Protein 3ZQ3 (pdb70)

Organism: Rattus norvegicus (NCBI:txid10116)

Radius of gyration: 27.37 Å; Cα contacts (8 Å, |Δi|>4): 1487; chains: 4; bounding box: 74×56×75 Å

Structure (mmCIF, N/CA/C/O backbone):
data_3ZQ3
#
_entry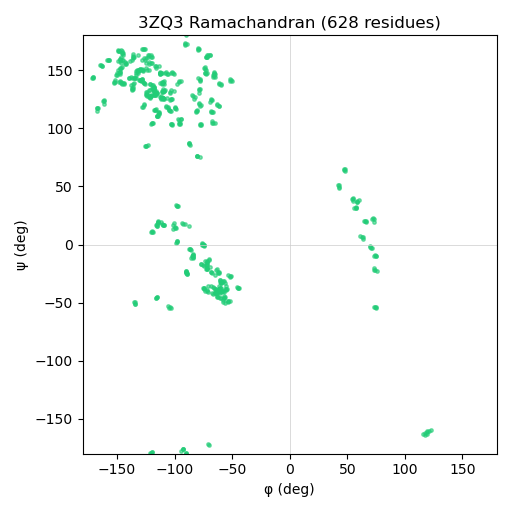.id   3ZQ3
#
_cell.length_a   62.980
_cell.length_b   100.530
_cell.length_c   72.410
_cell.angle_alpha   90.00
_cell.angle_beta   110.61
_cell.angle_gamma   90.00
#
_symmetry.space_group_name_H-M   'P 1 21 1'
#
loop_
_atom_site.group_PDB
_atom_site.id
_atom_site.type_symbol
_atom_site.label_atom_id
_atom_site.label_alt_id
_atom_site.label_comp_id
_atom_site.label_asym_id
_atom_site.label_entity_id
_atom_site.label_seq_id
_atom_site.pdbx_PDB_ins_code
_atom_site.Cartn_x
_atom_site.Cartn_y
_atom_site.Cartn_z
_atom_site.occupancy
_atom_site.B_iso_or_equiv
_atom_site.auth_seq_id
_atom_site.auth_comp_id
_atom_site.auth_asym_id
_atom_site.auth_atom_id
_atom_site.pdbx_PDB_model_num
ATOM 1 N N . GLU A 1 14 ? 19.052 -3.364 -6.237 1.00 124.66 20 GLU A N 1
ATOM 2 C CA . GLU A 1 14 ? 19.379 -4.776 -5.855 1.00 119.87 20 GLU A CA 1
ATOM 3 C C . GLU A 1 14 ? 19.379 -5.726 -7.060 1.00 112.51 20 GLU A C 1
ATOM 4 O O . GLU A 1 14 ? 20.193 -6.637 -7.127 1.00 105.58 20 GLU A O 1
ATOM 10 N N . GLU A 1 15 ? 18.468 -5.486 -8.003 1.00 113.11 21 GLU A N 1
ATOM 11 C CA . GLU A 1 15 ? 18.334 -6.291 -9.222 1.00 112.42 21 GLU A CA 1
ATOM 12 C C . GLU A 1 15 ? 19.427 -5.892 -10.227 1.00 107.92 21 GLU A C 1
ATOM 13 O O . GLU A 1 15 ? 19.321 -4.859 -10.891 1.00 101.17 21 GLU A O 1
ATOM 19 N N . ALA A 1 16 ? 20.468 -6.712 -10.343 1.00 105.35 22 ALA A N 1
ATOM 20 C CA . ALA A 1 16 ? 21.580 -6.422 -11.252 1.00 101.11 22 ALA A CA 1
ATOM 21 C C . ALA A 1 16 ? 21.480 -7.267 -12.524 1.00 101.54 22 ALA A C 1
ATOM 22 O O . ALA A 1 16 ? 21.787 -8.450 -12.528 1.00 104.63 22 ALA A O 1
ATOM 24 N N . SER A 1 17 ? 21.037 -6.634 -13.602 1.00 109.38 23 SER A N 1
ATOM 25 C CA . SER A 1 17 ? 20.837 -7.302 -14.876 1.00 105.95 23 SER A CA 1
ATOM 26 C C . SER A 1 17 ? 22.113 -7.242 -15.727 1.00 115.15 23 SER A C 1
ATOM 27 O O . SER A 1 17 ? 23.157 -6.729 -15.290 1.00 124.01 23 SER A O 1
ATOM 30 N N . PHE A 1 18 ? 22.030 -7.817 -16.925 1.00 126.71 24 PHE A N 1
ATOM 31 C CA . PHE A 1 18 ? 23.023 -7.601 -18.000 1.00 132.32 24 PHE A CA 1
ATOM 32 C C . PHE A 1 18 ? 22.593 -6.412 -18.869 1.00 126.50 24 PHE A C 1
ATOM 33 O O . PHE A 1 18 ? 23.432 -5.754 -19.491 1.00 107.03 24 PHE A O 1
ATOM 41 N N . GLU A 1 19 ? 21.284 -6.144 -18.874 1.00 125.56 25 GLU A N 1
ATOM 42 C CA . GLU A 1 19 ? 20.682 -5.039 -19.628 1.00 124.66 25 GLU A CA 1
ATOM 43 C C . GLU A 1 19 ? 20.981 -3.664 -19.032 1.00 118.47 25 GLU A C 1
ATOM 44 O O . GLU A 1 19 ? 20.856 -2.652 -19.721 1.00 113.49 25 GLU A O 1
ATOM 50 N N . ARG A 1 20 ? 21.355 -3.627 -17.756 1.00 114.96 26 ARG A N 1
ATOM 51 C CA . ARG A 1 20 ? 21.909 -2.416 -17.145 1.00 115.88 26 ARG A CA 1
ATOM 52 C C . ARG A 1 20 ? 23.444 -2.348 -17.268 1.00 115.13 26 ARG A C 1
ATOM 53 O O . ARG A 1 20 ? 24.021 -1.263 -17.203 1.00 113.65 26 ARG A O 1
ATOM 61 N N . GLY A 1 21 ? 24.098 -3.500 -17.428 1.00 112.76 27 GLY A N 1
ATOM 62 C CA . GLY A 1 21 ? 25.563 -3.573 -17.441 1.00 104.95 27 GLY A CA 1
ATOM 63 C C . GLY A 1 21 ? 26.188 -3.210 -16.102 1.00 98.18 27 GLY A C 1
ATOM 64 O O . GLY A 1 21 ? 27.369 -2.863 -16.045 1.00 94.17 27 GLY A O 1
ATOM 65 N N . ASN A 1 22 ? 25.385 -3.283 -15.035 1.00 91.10 28 ASN A N 1
ATOM 66 C CA . ASN A 1 22 ? 25.820 -2.970 -13.666 1.00 86.77 28 ASN A CA 1
ATOM 67 C C . ASN A 1 22 ? 26.186 -4.242 -12.898 1.00 74.06 28 ASN A C 1
ATOM 68 O O . ASN A 1 22 ? 25.992 -4.328 -11.677 1.00 70.09 28 ASN A O 1
ATOM 73 N N . LEU A 1 23 ? 26.718 -5.220 -13.629 1.00 66.87 29 LEU A N 1
ATOM 74 C CA . LEU A 1 23 ? 26.840 -6.589 -13.149 1.00 65.87 29 LEU A CA 1
ATOM 75 C C . LEU A 1 23 ? 28.212 -6.887 -12.555 1.00 62.47 29 LEU A C 1
ATOM 76 O O . LEU A 1 23 ? 29.184 -7.049 -13.275 1.00 59.96 29 LEU A O 1
ATOM 81 N N . ASP A 1 24 ? 28.273 -6.941 -11.228 1.00 62.95 30 ASP A N 1
ATOM 82 C CA . ASP A 1 24 ? 29.520 -7.175 -10.515 1.00 61.74 30 ASP A CA 1
ATOM 83 C C . ASP A 1 24 ? 29.716 -8.664 -10.374 1.00 56.75 30 ASP A C 1
ATOM 84 O O . ASP A 1 24 ? 29.351 -9.285 -9.373 1.00 52.71 30 ASP A O 1
ATOM 89 N N . VAL A 1 25 ? 30.322 -9.229 -11.398 1.00 51.95 31 VAL A N 1
ATOM 90 C CA . VAL A 1 25 ? 30.364 -10.664 -11.548 1.00 48.51 31 VAL A CA 1
ATOM 91 C C . VAL A 1 25 ? 31.117 -11.344 -10.402 1.00 45.70 31 VAL A C 1
ATOM 92 O O . VAL A 1 25 ? 30.850 -12.501 -10.094 1.00 40.93 31 VAL A O 1
ATOM 96 N N . ASP A 1 26 ? 32.007 -10.618 -9.732 1.00 47.35 32 ASP A N 1
ATOM 97 C CA . ASP A 1 26 ? 32.768 -11.195 -8.599 1.00 50.12 32 ASP A CA 1
ATOM 98 C C . ASP A 1 26 ? 31.876 -11.670 -7.439 1.00 44.79 32 ASP A C 1
ATOM 99 O O . ASP A 1 26 ? 32.202 -12.659 -6.780 1.00 37.66 32 ASP A O 1
ATOM 104 N N . LYS A 1 27 ? 30.732 -11.005 -7.245 1.00 42.15 33 LYS A N 1
ATOM 105 C CA . LYS A 1 27 ? 29.810 -11.363 -6.169 1.00 40.12 33 LYS A CA 1
ATOM 106 C C . LYS A 1 27 ? 28.983 -12.609 -6.435 1.00 37.82 33 LYS A C 1
ATOM 107 O O . LYS A 1 27 ? 28.173 -13.005 -5.600 1.00 36.39 33 LYS A O 1
ATOM 113 N N . LEU A 1 28 ? 29.164 -13.229 -7.598 1.00 35.28 34 LEU A N 1
ATOM 114 C CA . LEU A 1 28 ? 28.531 -14.515 -7.875 1.00 34.64 34 LEU A CA 1
ATOM 115 C C . LEU A 1 28 ? 29.338 -15.674 -7.322 1.00 32.40 34 LEU A C 1
ATOM 116 O O . LEU A 1 28 ? 28.869 -16.801 -7.292 1.00 35.45 34 LEU A O 1
ATOM 121 N N . ASN A 1 29 ? 30.556 -15.392 -6.894 1.00 30.19 35 ASN A N 1
ATOM 122 C CA . ASN A 1 29 ? 31.409 -16.408 -6.344 1.00 29.68 35 ASN A CA 1
ATOM 123 C C . ASN A 1 29 ? 30.710 -17.195 -5.242 1.00 27.86 35 ASN A C 1
ATOM 124 O O . ASN A 1 29 ? 29.963 -16.615 -4.465 1.00 29.70 35 ASN A O 1
ATOM 129 N N . GLY A 1 30 ? 30.927 -18.502 -5.198 1.00 24.50 36 GLY A N 1
ATOM 130 C CA . GLY A 1 30 ? 30.572 -19.305 -4.033 1.00 25.19 36 GLY A CA 1
ATOM 131 C C . GLY A 1 30 ? 29.628 -20.461 -4.303 1.00 27.15 36 GLY A C 1
ATOM 132 O O . GLY A 1 30 ? 29.454 -20.869 -5.483 1.00 28.81 36 GLY A O 1
ATOM 133 N N . ASP A 1 31 ? 28.974 -20.930 -3.230 1.00 26.97 37 ASP A N 1
ATOM 134 C CA . ASP A 1 31 ? 28.032 -22.049 -3.303 1.00 29.05 37 ASP A CA 1
ATOM 135 C C . ASP A 1 31 ? 26.665 -21.630 -3.875 1.00 31.29 37 ASP A C 1
ATOM 136 O O . ASP A 1 31 ? 26.179 -20.528 -3.602 1.00 31.38 37 ASP A O 1
ATOM 141 N N . TRP A 1 32 ? 26.085 -22.507 -4.704 1.00 31.30 38 TRP A N 1
ATOM 142 C CA . TRP A 1 32 ? 24.767 -22.311 -5.294 1.00 31.89 38 TRP A CA 1
ATOM 143 C C . TRP A 1 32 ? 24.043 -23.638 -5.433 1.00 30.79 38 TRP A C 1
ATOM 144 O O . TRP A 1 32 ? 24.661 -24.693 -5.464 1.00 31.07 38 TRP A O 1
ATOM 155 N N . PHE A 1 33 ? 22.724 -23.570 -5.537 1.00 30.39 39 PHE A N 1
ATOM 156 C CA . PHE A 1 33 ? 21.919 -24.760 -5.700 1.00 31.11 39 PHE A CA 1
ATOM 157 C C . PHE A 1 33 ? 20.983 -24.566 -6.873 1.00 28.91 39 PHE A C 1
ATOM 158 O O . PHE A 1 33 ? 20.462 -23.483 -7.080 1.00 30.00 39 PHE A O 1
ATOM 166 N N . SER A 1 34 ? 20.780 -25.621 -7.654 1.00 27.77 40 SER A N 1
ATOM 167 C CA . SER A 1 34 ? 19.853 -25.588 -8.774 1.00 26.53 40 SER A CA 1
ATOM 168 C C . SER A 1 34 ? 18.447 -25.695 -8.216 1.00 25.98 40 SER A C 1
ATOM 169 O O . SER A 1 34 ? 18.136 -26.694 -7.554 1.00 27.59 40 SER A O 1
ATOM 172 N N . ILE A 1 35 ? 17.610 -24.685 -8.468 1.00 24.71 41 ILE A N 1
ATOM 173 C CA . ILE A 1 35 ? 16.249 -24.648 -7.925 1.00 25.30 41 ILE A CA 1
ATOM 174 C C . ILE A 1 35 ? 15.182 -24.996 -8.975 1.00 26.40 41 ILE A C 1
ATOM 175 O O . ILE A 1 35 ? 14.357 -25.892 -8.775 1.00 29.27 41 ILE A O 1
ATOM 180 N N . VAL A 1 36 ? 15.211 -24.295 -10.092 1.00 24.93 42 VAL A N 1
ATOM 181 C CA . VAL A 1 36 ? 14.278 -24.544 -11.172 1.00 23.95 42 VAL A CA 1
ATOM 182 C C . VAL A 1 36 ? 15.039 -24.546 -12.473 1.00 23.25 42 VAL A C 1
ATOM 183 O O . VAL A 1 36 ? 15.978 -23.791 -12.654 1.00 22.67 42 VAL A O 1
ATOM 187 N N . VAL A 1 37 ? 14.636 -25.418 -13.371 1.00 24.13 43 VAL A N 1
ATOM 188 C CA . VAL A 1 37 ? 15.227 -25.461 -14.698 1.00 23.57 43 VAL A CA 1
ATOM 189 C C . VAL A 1 37 ? 14.075 -25.496 -15.707 1.00 23.87 43 VAL A C 1
ATOM 190 O O . VAL A 1 37 ? 13.003 -26.050 -15.435 1.00 22.09 43 VAL A O 1
ATOM 194 N N . ALA A 1 38 ? 14.303 -24.894 -16.860 1.00 24.69 44 ALA A N 1
ATOM 195 C CA . ALA A 1 38 ? 13.273 -24.751 -17.882 1.00 26.73 44 ALA A CA 1
ATOM 196 C C . ALA A 1 38 ? 13.884 -24.808 -19.290 1.00 28.19 44 ALA A C 1
ATOM 197 O O . ALA A 1 38 ? 14.971 -24.299 -19.526 1.00 27.70 44 ALA A O 1
ATOM 199 N N . SER A 1 39 ? 13.204 -25.472 -20.208 1.00 30.53 45 SER A N 1
ATOM 200 C CA . SER A 1 39 ? 13.715 -25.621 -21.549 1.00 33.05 45 SER A CA 1
ATOM 201 C C . SER A 1 39 ? 12.600 -25.779 -22.525 1.00 35.79 45 SER A C 1
ATOM 202 O O . SER A 1 39 ? 11.660 -26.509 -22.269 1.00 38.66 45 SER A O 1
ATOM 205 N N . ASP A 1 40 ? 12.723 -25.136 -23.674 1.00 38.76 46 ASP A N 1
ATOM 206 C CA . ASP A 1 40 ? 11.761 -25.385 -24.727 1.00 40.85 46 ASP A CA 1
ATOM 207 C C . ASP A 1 40 ? 11.991 -26.742 -25.397 1.00 38.73 46 ASP A C 1
ATOM 208 O O . ASP A 1 40 ? 11.258 -27.077 -26.314 1.00 43.98 46 ASP A O 1
ATOM 213 N N . LYS A 1 41 ? 13.001 -27.505 -24.960 1.00 38.42 47 LYS A N 1
ATOM 214 C CA . LYS A 1 41 ? 13.218 -28.894 -25.393 1.00 37.11 47 LYS A CA 1
ATOM 215 C C . LYS A 1 41 ? 13.286 -29.787 -24.167 1.00 36.98 47 LYS A C 1
ATOM 216 O O . LYS A 1 41 ? 14.351 -30.124 -23.660 1.00 33.29 47 LYS A O 1
ATOM 222 N N . ARG A 1 42 ? 12.104 -30.184 -23.723 1.00 40.43 48 ARG A N 1
ATOM 223 C CA . ARG A 1 42 ? 11.901 -30.797 -22.415 1.00 43.74 48 ARG A CA 1
ATOM 224 C C . ARG A 1 42 ? 12.764 -32.031 -22.145 1.00 44.87 48 ARG A C 1
ATOM 225 O O . ARG A 1 42 ? 13.240 -32.251 -21.027 1.00 42.94 48 ARG A O 1
ATOM 233 N N . GLU A 1 43 ? 12.935 -32.849 -23.168 1.00 47.84 49 GLU A N 1
ATOM 234 C CA . GLU A 1 43 ? 13.721 -34.075 -23.075 1.00 50.61 49 GLU A CA 1
ATOM 235 C C . GLU A 1 43 ? 15.068 -33.875 -22.360 1.00 45.30 49 GLU A C 1
ATOM 236 O O . GLU A 1 43 ? 15.531 -34.731 -21.620 1.00 44.05 49 GLU A O 1
ATOM 242 N N . LYS A 1 44 ? 15.684 -32.725 -22.591 1.00 44.04 50 LYS A N 1
ATOM 243 C CA . LYS A 1 44 ? 17.012 -32.416 -22.072 1.00 41.43 50 LYS A CA 1
ATOM 244 C C . LYS A 1 44 ? 17.074 -32.152 -20.578 1.00 41.83 50 LYS A C 1
ATOM 245 O O . LYS A 1 44 ? 18.168 -32.116 -20.033 1.00 46.74 50 LYS A O 1
ATOM 251 N N . ILE A 1 45 ? 15.933 -31.915 -19.921 1.00 38.24 51 ILE A N 1
ATOM 252 C CA . ILE A 1 45 ? 15.927 -31.627 -18.494 1.00 32.70 51 ILE A CA 1
ATOM 253 C C . ILE A 1 45 ? 15.145 -32.643 -17.691 1.00 32.11 51 ILE A C 1
ATOM 254 O O . ILE A 1 45 ? 14.858 -32.431 -16.523 1.00 31.51 51 ILE A O 1
ATOM 259 N N . GLU A 1 46 ? 14.775 -33.738 -18.333 1.00 34.76 52 GLU A N 1
ATOM 260 C CA . GLU A 1 46 ? 14.119 -34.836 -17.670 1.00 37.08 52 GLU A CA 1
ATOM 261 C C . GLU A 1 46 ? 15.227 -35.792 -17.297 1.00 39.32 52 GLU A C 1
ATOM 262 O O . GLU A 1 46 ? 16.393 -35.489 -17.482 1.00 40.89 52 GLU A O 1
ATOM 268 N N . GLU A 1 47 ? 14.881 -36.921 -16.713 1.00 41.43 53 GLU A N 1
ATOM 269 C CA . GLU A 1 47 ? 15.888 -37.827 -16.209 1.00 41.87 53 GLU A CA 1
ATOM 270 C C . GLU A 1 47 ? 16.727 -38.268 -17.379 1.00 38.86 53 GLU A C 1
ATOM 271 O O . GLU A 1 47 ? 16.220 -38.491 -18.457 1.00 39.79 53 GLU A O 1
ATOM 277 N N . ASN A 1 48 ? 18.027 -38.341 -17.152 1.00 38.56 54 ASN A N 1
ATOM 278 C CA . ASN A 1 48 ? 19.037 -38.596 -18.183 1.00 39.39 54 ASN A CA 1
ATOM 279 C C . ASN A 1 48 ? 19.167 -37.530 -19.274 1.00 35.13 54 ASN A C 1
ATOM 280 O O . ASN A 1 48 ? 19.916 -37.711 -20.214 1.00 31.25 54 ASN A O 1
ATOM 285 N N . GLY A 1 49 ? 18.444 -36.432 -19.151 1.00 33.49 55 GLY A N 1
ATOM 286 C CA . GLY A 1 49 ? 18.725 -35.294 -19.980 1.00 34.31 55 GLY A CA 1
ATOM 287 C C . GLY A 1 49 ? 20.096 -34.762 -19.599 1.00 35.67 55 GLY A C 1
ATOM 288 O O . GLY A 1 49 ? 20.489 -34.807 -18.437 1.00 36.96 55 GLY A O 1
ATOM 289 N N . SER A 1 50 ? 20.830 -34.261 -20.576 1.00 35.41 56 SER A N 1
ATOM 290 C CA . SER A 1 50 ? 22.169 -33.774 -20.321 1.00 34.90 56 SER A CA 1
ATOM 291 C C . SER A 1 50 ? 22.179 -32.398 -19.657 1.00 32.75 56 SER A C 1
ATOM 292 O O . SER A 1 50 ? 23.188 -31.979 -19.120 1.00 36.01 56 SER A O 1
ATOM 295 N N . MET A 1 51 ? 21.072 -31.691 -19.699 1.00 29.83 57 MET A N 1
ATOM 296 C CA . MET A 1 51 ? 20.986 -30.413 -19.015 1.00 29.70 57 MET A CA 1
ATOM 297 C C . MET A 1 51 ? 20.327 -30.502 -17.653 1.00 27.44 57 MET A C 1
ATOM 298 O O . MET A 1 51 ? 20.125 -29.485 -17.021 1.00 30.99 57 MET A O 1
ATOM 303 N N . ARG A 1 52 ? 19.941 -31.688 -17.205 1.00 26.58 58 ARG A N 1
ATOM 304 C CA . ARG A 1 52 ? 19.485 -31.836 -15.837 1.00 26.11 58 ARG A CA 1
ATOM 305 C C . ARG A 1 52 ? 20.712 -31.931 -14.934 1.00 25.46 58 ARG A C 1
ATOM 306 O O . ARG A 1 52 ? 21.103 -32.993 -14.451 1.00 23.81 58 ARG A O 1
ATOM 314 N N . VAL A 1 53 ? 21.313 -30.773 -14.722 1.00 26.40 59 VAL A N 1
ATOM 315 C CA . VAL A 1 53 ? 22.516 -30.651 -13.927 1.00 26.05 59 VAL A CA 1
ATOM 316 C C . VAL A 1 53 ? 22.196 -29.890 -12.668 1.00 26.08 59 VAL A C 1
ATOM 317 O O . VAL A 1 53 ? 21.327 -29.012 -12.650 1.00 26.90 59 VAL A O 1
ATOM 321 N N . PHE A 1 54 ? 22.897 -30.234 -11.607 1.00 27.02 60 PHE A N 1
ATOM 322 C CA . PHE A 1 54 ? 22.695 -29.585 -10.333 1.00 29.91 60 PHE A CA 1
ATOM 323 C C . PHE A 1 54 ? 23.982 -28.842 -9.991 1.00 29.44 60 PHE A C 1
ATOM 324 O O . PHE A 1 54 ? 24.989 -29.464 -9.708 1.00 30.66 60 PHE A O 1
ATOM 332 N N . VAL A 1 55 ? 23.934 -27.513 -10.020 1.00 27.80 61 VAL A N 1
ATOM 333 C CA . VAL A 1 55 ? 25.085 -26.698 -9.703 1.00 26.20 61 VAL A CA 1
ATOM 334 C C . VAL A 1 55 ? 25.461 -26.854 -8.239 1.00 25.94 61 VAL A C 1
ATOM 335 O O . VAL A 1 55 ? 24.615 -27.116 -7.403 1.00 24.76 61 VAL A O 1
ATOM 339 N N . GLN A 1 56 ? 26.761 -26.787 -7.972 1.00 28.01 62 GLN A N 1
ATOM 340 C CA . GLN A 1 56 ? 27.338 -26.791 -6.604 1.00 27.34 62 GLN A CA 1
ATOM 341 C C . GLN A 1 56 ? 28.037 -25.469 -6.306 1.00 27.71 62 GLN A C 1
ATOM 342 O O . GLN A 1 56 ? 27.893 -24.910 -5.238 1.00 30.59 62 GLN A O 1
ATOM 348 N N . HIS A 1 57 ? 28.818 -24.990 -7.257 1.00 28.81 63 HIS A N 1
ATOM 349 C CA . HIS A 1 57 ? 29.747 -23.926 -7.000 1.00 31.30 63 HIS A CA 1
ATOM 350 C C . HIS A 1 57 ? 29.960 -23.080 -8.242 1.00 30.52 63 HIS A C 1
ATOM 351 O O . HIS A 1 57 ? 29.877 -23.586 -9.345 1.00 28.51 63 HIS A O 1
ATOM 358 N N . ILE A 1 58 ? 30.209 -21.792 -8.056 1.00 31.37 64 ILE A N 1
ATOM 359 C CA . ILE A 1 58 ? 30.633 -20.942 -9.151 1.00 34.26 64 ILE A CA 1
ATOM 360 C C . ILE A 1 58 ? 31.922 -20.267 -8.775 1.00 37.29 64 ILE A C 1
ATOM 361 O O . ILE A 1 58 ? 32.031 -19.681 -7.704 1.00 35.72 64 ILE A O 1
ATOM 366 N N . ASP A 1 59 ? 32.906 -20.363 -9.659 1.00 44.28 65 ASP A N 1
ATOM 367 C CA . ASP A 1 59 ? 34.231 -19.768 -9.425 1.00 49.13 65 ASP A CA 1
ATOM 368 C C . ASP A 1 59 ? 34.471 -18.672 -10.419 1.00 42.85 65 ASP A C 1
ATOM 369 O O . ASP A 1 59 ? 34.605 -18.930 -11.606 1.00 42.89 65 ASP A O 1
ATOM 374 N N . VAL A 1 60 ? 34.557 -17.450 -9.936 1.00 42.53 66 VAL A N 1
ATOM 375 C CA . VAL A 1 60 ? 34.758 -16.325 -10.824 1.00 42.06 66 VAL A CA 1
ATOM 376 C C . VAL A 1 60 ? 36.234 -16.196 -11.104 1.00 41.77 66 VAL A C 1
ATOM 377 O O . VAL A 1 60 ? 37.035 -16.110 -10.188 1.00 40.30 66 VAL A O 1
ATOM 381 N N . LEU A 1 61 ? 36.584 -16.145 -12.378 1.00 43.85 67 LEU A N 1
ATOM 382 C CA . LEU A 1 61 ? 37.966 -16.031 -12.786 1.00 45.74 67 LEU A CA 1
ATOM 383 C C . LEU A 1 61 ? 38.162 -14.740 -13.594 1.00 46.78 67 LEU A C 1
ATOM 384 O O . LEU A 1 61 ? 37.240 -13.959 -13.772 1.00 50.50 67 LEU A O 1
ATOM 389 N N . GLU A 1 62 ? 39.375 -14.508 -14.064 1.00 51.51 68 GLU A N 1
ATOM 390 C CA . GLU A 1 62 ? 39.644 -13.411 -14.982 1.00 52.72 68 GLU A CA 1
ATOM 391 C C . GLU A 1 62 ? 38.950 -13.717 -16.312 1.00 47.71 68 GLU A C 1
ATOM 392 O O . GLU A 1 62 ? 39.367 -14.611 -17.054 1.00 43.52 68 GLU A O 1
ATOM 398 N N . ASN A 1 63 ? 37.860 -13.007 -16.579 1.00 42.45 69 ASN A N 1
ATOM 399 C CA . ASN A 1 63 ? 37.090 -13.170 -17.816 1.00 44.41 69 ASN A CA 1
ATOM 400 C C . ASN A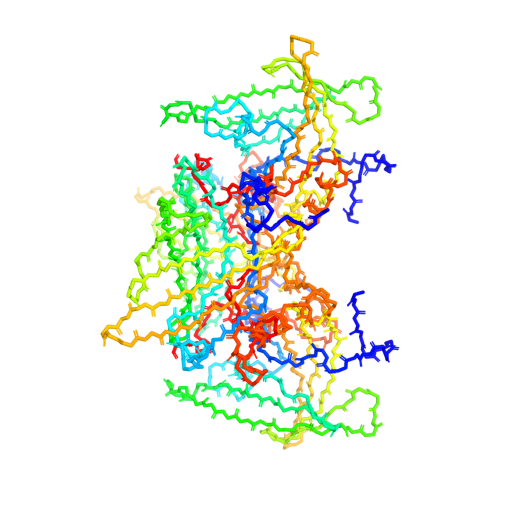 1 63 ? 36.542 -14.568 -18.125 1.00 42.72 69 ASN A C 1
ATOM 401 O O . ASN A 1 63 ? 36.381 -14.947 -19.293 1.00 38.55 69 ASN A O 1
ATOM 406 N N . SER A 1 64 ? 36.223 -15.317 -17.074 1.00 39.13 70 SER A N 1
ATOM 407 C CA . SER A 1 64 ? 35.508 -16.561 -17.234 1.00 35.78 70 SER A CA 1
ATOM 408 C C . SER A 1 64 ? 34.832 -16.928 -15.926 1.00 33.70 70 SER A C 1
ATOM 409 O O . SER A 1 64 ? 35.222 -16.440 -14.868 1.00 32.04 70 SER A O 1
ATOM 412 N N . LEU A 1 65 ? 33.809 -17.778 -16.024 1.00 33.09 71 LEU A N 1
ATOM 413 C CA . LEU A 1 65 ? 33.125 -18.378 -14.870 1.00 32.42 71 LEU A CA 1
ATOM 414 C C . LEU A 1 65 ? 33.262 -19.873 -14.930 1.00 28.88 71 LEU A C 1
ATOM 415 O O . LEU A 1 65 ? 33.076 -20.459 -15.989 1.00 29.33 71 LEU A O 1
ATOM 420 N N . GLY A 1 66 ? 33.601 -20.473 -13.801 1.00 25.84 72 GLY A N 1
ATOM 421 C CA . GLY A 1 66 ? 33.791 -21.890 -13.710 1.00 25.51 72 GLY A CA 1
ATOM 422 C C . GLY A 1 66 ? 32.662 -22.428 -12.866 1.00 26.62 72 GLY A C 1
ATOM 423 O O . GLY A 1 66 ? 32.465 -22.006 -11.725 1.00 25.38 72 GLY A O 1
ATOM 424 N N . PHE A 1 67 ? 31.955 -23.405 -13.407 1.00 27.22 73 PHE A N 1
ATOM 425 C CA . PHE A 1 67 ? 30.846 -24.028 -12.723 1.00 26.81 73 PHE A CA 1
ATOM 426 C C . PHE A 1 67 ? 31.205 -25.443 -12.340 1.00 27.16 73 PHE A C 1
ATOM 427 O O . PHE A 1 67 ? 31.807 -26.145 -13.109 1.00 24.71 73 PHE A O 1
ATOM 435 N N . THR A 1 68 ? 30.830 -25.851 -11.141 1.00 30.91 74 THR A N 1
ATOM 436 C CA . THR A 1 68 ? 30.902 -27.254 -10.751 1.00 35.85 74 THR A CA 1
ATOM 437 C C . THR A 1 68 ? 29.480 -27.771 -10.723 1.00 33.42 74 THR A C 1
ATOM 438 O O . THR A 1 68 ? 28.640 -27.226 -10.023 1.00 29.26 74 THR A O 1
ATOM 442 N N . PHE A 1 69 ? 29.240 -28.847 -11.447 1.00 32.76 75 PHE A N 1
ATOM 443 C CA . PHE A 1 69 ? 27.932 -29.449 -11.514 1.00 33.81 75 PHE A CA 1
ATOM 444 C C . PHE A 1 69 ? 27.966 -30.882 -11.003 1.00 34.83 75 PHE A C 1
ATOM 445 O O . PHE A 1 69 ? 29.007 -31.522 -11.056 1.00 36.72 75 PHE A O 1
ATOM 453 N N . ARG A 1 70 ? 26.819 -31.381 -10.553 1.00 32.65 76 ARG A N 1
ATOM 454 C CA . ARG A 1 70 ? 26.551 -32.818 -10.521 1.00 31.19 76 ARG A CA 1
ATOM 455 C C . ARG A 1 70 ? 25.439 -33.203 -11.493 1.00 31.36 76 ARG A C 1
ATOM 456 O O . ARG A 1 70 ? 24.542 -32.416 -11.804 1.00 31.78 76 ARG A O 1
ATOM 464 N N . ILE A 1 71 ? 25.489 -34.441 -11.939 1.00 30.28 77 ILE A N 1
ATOM 465 C CA . ILE A 1 71 ? 24.518 -34.958 -12.853 1.00 29.95 77 ILE A CA 1
ATOM 466 C C . ILE A 1 71 ? 24.306 -36.413 -12.526 1.00 32.57 77 ILE A C 1
ATOM 467 O O . ILE A 1 71 ? 25.204 -37.089 -12.045 1.00 31.06 77 ILE A O 1
ATOM 472 N N . LYS A 1 72 ? 23.126 -36.921 -12.841 1.00 39.05 78 LYS A N 1
ATOM 473 C CA . LYS A 1 72 ? 22.797 -38.282 -12.503 1.00 41.30 78 LYS A CA 1
ATOM 474 C C . LYS A 1 72 ? 22.516 -39.042 -13.781 1.00 40.66 78 LYS A C 1
ATOM 475 O O . LYS A 1 72 ? 21.481 -38.859 -14.380 1.00 42.75 78 LYS A O 1
ATOM 481 N N . GLU A 1 73 ? 23.461 -39.878 -14.193 1.00 44.11 79 GLU A N 1
ATOM 482 C CA . GLU A 1 73 ? 23.292 -40.744 -15.337 1.00 50.15 79 GLU A CA 1
ATOM 483 C C . GLU A 1 73 ? 23.084 -42.166 -14.861 1.00 51.67 79 GLU A C 1
ATOM 484 O O . GLU A 1 73 ? 23.937 -42.742 -14.179 1.00 50.21 79 GLU A O 1
ATOM 490 N N . ASN A 1 74 ? 21.918 -42.701 -15.202 1.00 55.01 80 ASN A N 1
ATOM 491 C CA . ASN A 1 74 ? 21.541 -44.047 -14.833 1.00 60.99 80 ASN A CA 1
ATOM 492 C C . ASN A 1 74 ? 21.801 -44.299 -13.367 1.00 59.16 80 ASN A C 1
ATOM 493 O O . ASN A 1 74 ? 22.660 -45.097 -13.000 1.00 63.25 80 ASN A O 1
ATOM 498 N N . GLY A 1 75 ? 21.103 -43.548 -12.527 1.00 58.96 81 GLY A N 1
ATOM 499 C CA . GLY A 1 75 ? 21.173 -43.747 -11.090 1.00 63.98 81 GLY A CA 1
ATOM 500 C C . GLY A 1 75 ? 22.460 -43.380 -10.364 1.00 65.53 81 GLY A C 1
ATOM 501 O O . GLY A 1 75 ? 22.501 -43.500 -9.139 1.00 73.85 81 GLY A O 1
ATOM 502 N N . VAL A 1 76 ? 23.499 -42.916 -11.062 1.00 62.31 82 VAL A N 1
ATOM 503 C CA . VAL A 1 76 ? 24.743 -42.529 -10.379 1.00 60.70 82 VAL A CA 1
ATOM 504 C C . VAL A 1 76 ? 25.045 -41.057 -10.549 1.00 54.38 82 VAL A C 1
ATOM 505 O O . VAL A 1 76 ? 25.065 -40.575 -11.672 1.00 53.31 82 VAL A O 1
ATOM 509 N N . CYS A 1 77 ? 25.302 -40.372 -9.435 1.00 48.74 83 CYS A N 1
ATOM 510 C CA . CYS A 1 77 ? 25.735 -38.992 -9.469 1.00 49.40 83 CYS A CA 1
ATOM 511 C C . CYS A 1 77 ? 27.218 -38.927 -9.812 1.00 45.09 83 CYS A C 1
ATOM 512 O O . CYS A 1 77 ? 27.995 -39.663 -9.267 1.00 38.70 83 CYS A O 1
ATOM 515 N N . THR A 1 78 ? 27.581 -38.046 -10.746 1.00 46.75 84 THR A N 1
ATOM 516 C CA . THR A 1 78 ? 28.967 -37.690 -11.016 1.00 43.56 84 THR A CA 1
ATOM 517 C C . THR A 1 78 ? 29.103 -36.197 -10.881 1.00 43.05 84 THR A C 1
ATOM 518 O O . THR A 1 78 ? 28.161 -35.466 -11.120 1.00 44.21 84 THR A O 1
ATOM 521 N N . GLU A 1 79 ? 30.290 -35.753 -10.494 1.00 42.60 85 GLU A N 1
ATOM 522 C CA . GLU A 1 79 ? 30.592 -34.344 -10.409 1.00 40.28 85 GLU A CA 1
ATOM 523 C C . GLU A 1 79 ? 31.547 -34.008 -11.519 1.00 36.22 85 GLU A C 1
ATOM 524 O O . GLU A 1 79 ? 32.455 -34.766 -11.809 1.00 37.17 85 GLU A O 1
ATOM 530 N N . PHE A 1 80 ? 31.324 -32.883 -12.167 1.00 34.13 86 PHE A N 1
ATOM 531 C CA . PHE A 1 80 ? 32.228 -32.430 -13.210 1.00 31.41 86 PHE A CA 1
ATOM 532 C C . PHE A 1 80 ? 32.239 -30.905 -13.219 1.00 29.16 86 PHE A C 1
ATOM 533 O O . PHE A 1 80 ? 31.408 -30.277 -12.582 1.00 27.40 86 PHE A O 1
ATOM 541 N N . SER A 1 81 ? 33.210 -30.320 -13.910 1.00 29.52 87 SER A N 1
ATOM 542 C CA . SER A 1 81 ? 33.356 -28.882 -13.943 1.00 30.43 87 SER A CA 1
ATOM 543 C C . SER A 1 81 ? 33.433 -28.363 -15.345 1.00 29.88 87 SER A C 1
ATOM 544 O O . SER A 1 81 ? 33.871 -29.064 -16.248 1.00 31.23 87 SER A O 1
ATOM 547 N N . LEU A 1 82 ? 32.962 -27.139 -15.532 1.00 29.56 88 LEU A N 1
ATOM 548 C CA . LEU A 1 82 ? 33.078 -26.448 -16.809 1.00 30.37 88 LEU A CA 1
ATOM 549 C C . LEU A 1 82 ? 33.593 -25.070 -16.552 1.00 30.81 88 LEU A C 1
ATOM 550 O O . LEU A 1 82 ? 33.339 -24.505 -15.494 1.00 31.28 88 LEU A O 1
ATOM 555 N N . VAL A 1 83 ? 34.325 -24.541 -17.526 1.00 34.05 89 VAL A N 1
ATOM 556 C CA . VAL A 1 83 ? 34.765 -23.153 -17.499 1.00 35.81 89 VAL A CA 1
ATOM 557 C C . VAL A 1 83 ? 34.229 -22.463 -18.736 1.00 36.44 89 VAL A C 1
ATOM 558 O O . VAL A 1 83 ? 34.387 -22.958 -19.848 1.00 35.26 89 VAL A O 1
ATOM 562 N N . ALA A 1 84 ? 33.535 -21.356 -18.513 1.00 38.80 90 ALA A N 1
ATOM 563 C CA . ALA A 1 84 ? 32.862 -20.621 -19.578 1.00 41.26 90 ALA A CA 1
ATOM 564 C C . ALA A 1 84 ? 33.625 -19.349 -19.770 1.00 40.41 90 ALA A C 1
ATOM 565 O O . ALA A 1 84 ? 33.935 -18.686 -18.789 1.00 36.43 90 ALA A O 1
ATOM 567 N N . ASP A 1 85 ? 33.926 -19.025 -21.024 1.00 41.61 91 ASP A N 1
ATOM 568 C CA . ASP A 1 85 ? 34.726 -17.856 -21.344 1.00 42.12 91 ASP A CA 1
ATOM 569 C C . ASP A 1 85 ? 33.848 -16.710 -21.726 1.00 41.25 91 ASP A C 1
ATOM 570 O O . ASP A 1 85 ? 32.826 -16.896 -22.363 1.00 44.13 91 ASP A O 1
ATOM 575 N N . LYS A 1 86 ? 34.197 -15.531 -21.245 1.00 43.82 92 LYS A N 1
ATOM 576 C CA . LYS A 1 86 ? 33.467 -14.314 -21.587 1.00 49.15 92 LYS A CA 1
ATOM 577 C C . LYS A 1 86 ? 33.706 -14.021 -23.061 1.00 45.74 92 LYS A C 1
ATOM 578 O O . LYS A 1 86 ? 34.841 -13.961 -23.492 1.00 44.25 92 LYS A O 1
ATOM 584 N N . THR A 1 87 ? 32.644 -13.892 -23.844 1.00 48.32 93 THR A N 1
ATOM 585 C CA . THR A 1 87 ? 32.797 -13.609 -25.272 1.00 48.18 93 THR A CA 1
ATOM 586 C C . THR A 1 87 ? 32.788 -12.115 -25.476 1.00 49.22 93 THR A C 1
ATOM 587 O O . THR A 1 87 ? 32.505 -11.359 -24.547 1.00 49.93 93 THR A O 1
ATOM 591 N N . ALA A 1 88 ? 33.075 -11.699 -26.701 1.00 53.55 94 ALA A N 1
ATOM 592 C CA . ALA A 1 88 ? 33.095 -10.284 -27.049 1.00 56.78 94 ALA A CA 1
ATOM 593 C C . ALA A 1 88 ? 31.753 -9.562 -26.815 1.00 62.39 94 ALA A C 1
ATOM 594 O O . ALA A 1 88 ? 31.738 -8.384 -26.467 1.00 63.33 94 ALA A O 1
ATOM 596 N N . LYS A 1 89 ? 30.635 -10.265 -26.984 1.00 70.01 95 LYS A N 1
ATOM 597 C CA . LYS A 1 89 ? 29.298 -9.652 -26.839 1.00 72.14 95 LYS A CA 1
ATOM 598 C C . LYS A 1 89 ? 28.896 -9.332 -25.385 1.00 69.97 95 LYS A C 1
ATOM 599 O O . LYS A 1 89 ? 29.461 -9.862 -24.441 1.00 66.72 95 LYS A O 1
ATOM 605 N N . ASP A 1 90 ? 27.913 -8.453 -25.219 1.00 74.56 96 ASP A N 1
ATOM 606 C CA . ASP A 1 90 ? 27.559 -7.924 -23.894 1.00 87.79 96 ASP A CA 1
ATOM 607 C C . ASP A 1 90 ? 26.969 -8.983 -22.963 1.00 91.01 96 ASP A C 1
ATOM 608 O O . ASP A 1 90 ? 25.867 -9.494 -23.206 1.00 103.18 96 ASP A O 1
ATOM 613 N N . GLY A 1 91 ? 27.702 -9.286 -21.893 1.00 82.29 97 GLY A N 1
ATOM 614 C CA . GLY A 1 91 ? 27.266 -10.265 -20.897 1.00 75.13 97 GLY A CA 1
ATOM 615 C C . GLY A 1 91 ? 27.328 -11.731 -21.306 1.00 67.08 97 GLY A C 1
ATOM 616 O O . GLY A 1 91 ? 27.150 -12.610 -20.471 1.00 60.07 97 GLY A O 1
ATOM 617 N N . GLU A 1 92 ? 27.580 -12.006 -22.586 1.00 57.98 98 GLU A N 1
ATOM 618 C CA . GLU A 1 92 ? 27.579 -13.373 -23.079 1.00 52.29 98 GLU A CA 1
ATOM 619 C C . GLU A 1 92 ? 28.792 -14.172 -22.595 1.00 45.72 98 GLU A C 1
ATOM 620 O O . GLU A 1 92 ? 29.909 -13.652 -22.464 1.00 41.64 98 GLU A O 1
ATOM 626 N N . TYR A 1 93 ? 28.553 -15.461 -22.413 1.00 40.46 99 TYR A N 1
ATOM 627 C CA . TYR A 1 93 ? 29.594 -16.416 -22.118 1.00 38.45 99 TYR A CA 1
ATOM 628 C C . TYR A 1 93 ? 29.459 -17.603 -23.064 1.00 37.24 99 TYR A C 1
ATOM 629 O O . TYR A 1 93 ? 28.363 -17.911 -23.528 1.00 39.48 99 TYR A O 1
ATOM 638 N N . PHE A 1 94 ? 30.579 -18.247 -23.369 1.00 32.99 100 PHE A N 1
ATOM 639 C CA . PHE A 1 94 ? 30.563 -19.432 -24.180 1.00 32.25 100 PHE A CA 1
ATOM 640 C C . PHE A 1 94 ? 31.116 -20.586 -23.383 1.00 32.30 100 PHE A C 1
ATOM 641 O O . PHE A 1 94 ? 32.153 -20.459 -22.732 1.00 31.75 100 PHE A O 1
ATOM 649 N N . VAL A 1 95 ? 30.474 -21.740 -23.489 1.00 33.07 101 VAL A N 1
ATOM 650 C CA . VAL A 1 95 ? 31.058 -22.967 -22.942 1.00 35.18 101 VAL A CA 1
ATOM 651 C C . VAL A 1 95 ? 30.663 -24.169 -23.781 1.00 35.47 101 VAL A C 1
ATOM 652 O O . VAL A 1 95 ? 29.580 -24.184 -24.355 1.00 33.41 101 VAL A O 1
ATOM 656 N N . GLU A 1 96 ? 31.562 -25.153 -23.876 1.00 40.27 102 GLU A N 1
ATOM 657 C CA . GLU A 1 96 ? 31.330 -26.346 -24.701 1.00 43.41 102 GLU A CA 1
ATOM 658 C C . GLU A 1 96 ? 30.847 -27.518 -23.832 1.00 41.78 102 GLU A C 1
ATOM 659 O O . GLU A 1 96 ? 31.562 -27.962 -22.940 1.00 39.04 102 GLU A O 1
ATOM 665 N N . TYR A 1 97 ? 29.616 -27.981 -24.080 1.00 37.99 103 TYR A N 1
ATOM 666 C CA . TYR A 1 97 ? 29.005 -29.042 -23.296 1.00 34.50 103 TYR A CA 1
ATOM 667 C C . TYR A 1 97 ? 27.782 -29.531 -24.009 1.00 33.81 103 TYR A C 1
ATOM 668 O O . TYR A 1 97 ? 26.821 -28.779 -24.205 1.00 37.68 103 TYR A O 1
ATOM 677 N N . ASP A 1 98 ? 27.809 -30.797 -24.400 1.00 32.68 104 ASP A N 1
ATOM 678 C CA . ASP A 1 98 ? 26.773 -31.356 -25.222 1.00 30.79 104 ASP A CA 1
ATOM 679 C C . ASP A 1 98 ? 26.406 -30.365 -26.293 1.00 30.58 104 ASP A C 1
ATOM 680 O O . ASP A 1 98 ? 25.229 -30.059 -26.465 1.00 32.85 104 ASP A O 1
ATOM 685 N N . GLY A 1 99 ? 27.411 -29.866 -27.014 1.00 30.20 105 GLY A N 1
ATOM 686 C CA . GLY A 1 99 ? 27.229 -28.884 -28.056 1.00 30.66 105 GLY A CA 1
ATOM 687 C C . GLY A 1 99 ? 27.936 -27.587 -27.735 1.00 35.80 105 GLY A C 1
ATOM 688 O O . GLY A 1 99 ? 28.805 -27.523 -26.873 1.00 37.49 105 GLY A O 1
ATOM 689 N N . GLU A 1 100 ? 27.533 -26.532 -28.439 1.00 41.01 106 GLU A N 1
ATOM 690 C CA . GLU A 1 100 ? 28.034 -25.198 -28.207 1.00 41.96 106 GLU A CA 1
ATOM 691 C C . GLU A 1 100 ? 26.970 -24.410 -27.440 1.00 37.63 106 GLU A C 1
ATOM 692 O O . GLU A 1 100 ? 25.831 -24.318 -27.881 1.00 38.88 106 GLU A O 1
ATOM 698 N N . ASN A 1 101 ? 27.346 -23.835 -26.300 1.00 33.97 107 ASN A N 1
ATOM 699 C CA . ASN A 1 101 ? 26.415 -23.089 -25.460 1.00 31.70 107 ASN A CA 1
ATOM 700 C C . ASN A 1 101 ? 26.815 -21.650 -25.322 1.00 31.15 107 ASN A C 1
ATOM 701 O O . ASN A 1 101 ? 27.956 -21.346 -25.021 1.00 34.02 107 ASN A O 1
ATOM 706 N N . THR A 1 102 ? 25.844 -20.772 -25.472 1.00 29.82 108 THR A N 1
ATOM 707 C CA . THR A 1 102 ? 26.029 -19.365 -25.257 1.00 29.49 108 THR A CA 1
ATOM 708 C C . THR A 1 102 ? 25.051 -18.954 -24.163 1.00 31.43 108 THR A C 1
ATOM 709 O O . THR A 1 102 ? 23.881 -19.303 -24.245 1.00 35.45 108 THR A O 1
ATOM 713 N N . PHE A 1 103 ? 25.499 -18.207 -23.165 1.00 30.02 109 PHE A N 1
ATOM 714 C CA . PHE A 1 103 ? 24.595 -17.841 -22.107 1.00 29.99 109 PHE A CA 1
ATOM 715 C C . PHE A 1 103 ? 24.873 -16.507 -21.454 1.00 29.85 109 PHE A C 1
ATOM 716 O O . PHE A 1 103 ? 25.967 -15.981 -21.514 1.00 28.36 109 PHE A O 1
ATOM 724 N N . THR A 1 104 ? 23.833 -15.979 -20.841 1.00 31.72 110 THR A N 1
ATOM 725 C CA . THR A 1 104 ? 23.899 -14.693 -20.207 1.00 35.99 110 THR A CA 1
ATOM 726 C C . THR A 1 104 ? 23.210 -14.796 -18.860 1.00 36.99 110 THR A C 1
ATOM 727 O O . THR A 1 104 ? 22.445 -15.726 -18.610 1.00 39.25 110 THR A O 1
ATOM 731 N N . ILE A 1 105 ? 23.487 -13.830 -18.001 1.00 36.10 111 ILE A N 1
ATOM 732 C CA . ILE A 1 105 ? 22.873 -13.772 -16.708 1.00 39.05 111 ILE A CA 1
ATOM 733 C C . ILE A 1 105 ? 21.691 -12.849 -16.792 1.00 40.94 111 ILE A C 1
ATOM 734 O O . ILE A 1 105 ? 21.877 -11.667 -16.898 1.00 44.48 111 ILE A O 1
ATOM 739 N N . LEU A 1 106 ? 20.472 -13.374 -16.770 1.00 45.64 112 LEU A N 1
ATOM 740 C CA . LEU A 1 106 ? 19.293 -12.515 -16.921 1.00 47.98 112 LEU A CA 1
ATOM 741 C C . LEU A 1 106 ? 19.172 -11.524 -15.805 1.00 48.28 112 LEU A C 1
ATOM 742 O O . LEU A 1 106 ? 18.917 -10.358 -16.051 1.00 50.15 112 LEU A O 1
ATOM 747 N N . LYS A 1 107 ? 19.386 -11.980 -14.579 1.00 51.54 113 LYS A N 1
ATOM 748 C CA . LYS A 1 107 ? 18.992 -11.207 -13.415 1.00 51.02 113 LYS A CA 1
ATOM 749 C C . LYS A 1 107 ? 19.571 -11.876 -12.161 1.00 46.01 113 LYS A C 1
ATOM 750 O O . LYS A 1 107 ? 19.676 -13.102 -12.096 1.00 42.45 113 LYS A O 1
ATOM 756 N N . THR A 1 108 ? 19.976 -11.077 -11.182 1.00 43.07 114 THR A N 1
ATOM 757 C CA . THR A 1 108 ? 20.483 -11.621 -9.909 1.00 42.86 114 THR A CA 1
ATOM 758 C C . THR A 1 108 ? 20.480 -10.563 -8.839 1.00 42.46 114 THR A C 1
ATOM 759 O O . THR A 1 108 ? 20.572 -9.403 -9.149 1.00 42.01 114 THR A O 1
ATOM 763 N N . ASP A 1 109 ? 20.387 -10.974 -7.584 1.00 40.67 115 ASP A N 1
ATOM 764 C CA . ASP A 1 109 ? 20.651 -10.068 -6.494 1.00 39.90 115 ASP A CA 1
ATOM 765 C C . ASP A 1 109 ? 21.880 -10.517 -5.695 1.00 40.38 115 ASP A C 1
ATOM 766 O O . ASP A 1 109 ? 22.098 -10.069 -4.562 1.00 39.06 115 ASP A O 1
ATOM 771 N N . TYR A 1 110 ? 22.683 -11.383 -6.302 1.00 39.07 116 TYR A N 1
ATOM 772 C CA . TYR A 1 110 ? 23.989 -11.789 -5.761 1.00 42.15 116 TYR A CA 1
ATOM 773 C C . TYR A 1 110 ? 23.904 -12.719 -4.572 1.00 41.97 116 TY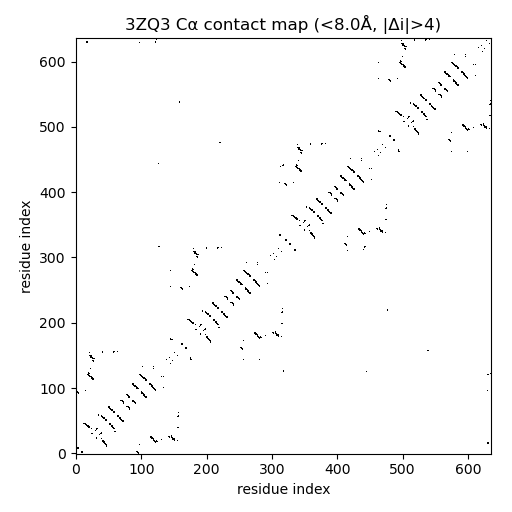R A C 1
ATOM 774 O O . TYR A 1 110 ? 24.506 -13.781 -4.593 1.00 40.95 116 TYR A O 1
ATOM 783 N N . ASP A 1 111 ? 23.164 -12.346 -3.540 1.00 42.02 117 ASP A N 1
ATOM 784 C CA . ASP A 1 111 ? 23.189 -13.156 -2.335 1.00 43.81 117 ASP A CA 1
ATOM 785 C C . ASP A 1 111 ? 21.908 -13.905 -2.067 1.00 40.25 117 ASP A C 1
ATOM 786 O O . ASP A 1 111 ? 21.703 -14.384 -0.952 1.00 44.32 117 ASP A O 1
ATOM 791 N N . ASN A 1 112 ? 21.053 -14.040 -3.078 1.00 35.85 118 ASN A N 1
ATOM 792 C CA . ASN A 1 112 ? 19.935 -14.979 -2.990 1.00 33.62 118 ASN A CA 1
ATOM 793 C C . ASN A 1 112 ? 19.747 -15.819 -4.229 1.00 29.91 118 ASN A C 1
ATOM 794 O O . ASN A 1 112 ? 19.576 -17.044 -4.121 1.00 25.39 118 ASN A O 1
ATOM 799 N N . TYR A 1 113 ? 19.683 -15.162 -5.389 1.00 26.53 119 TYR A N 1
ATOM 800 C CA . TYR A 1 113 ? 19.286 -15.855 -6.599 1.00 26.77 119 TYR A CA 1
ATOM 801 C C . TYR A 1 113 ? 20.074 -15.363 -7.793 1.00 26.37 119 TYR A C 1
ATOM 802 O O . TYR A 1 113 ? 20.573 -14.248 -7.806 1.00 29.88 119 TYR A O 1
ATOM 811 N N . VAL A 1 114 ? 20.184 -16.212 -8.799 1.00 25.23 120 VAL A N 1
ATOM 812 C CA . VAL A 1 114 ? 20.677 -15.816 -10.093 1.00 26.88 120 VAL A CA 1
ATOM 813 C C . VAL A 1 114 ? 19.900 -16.606 -11.163 1.00 28.06 120 VAL A C 1
ATOM 814 O O . VAL A 1 114 ? 19.613 -17.786 -10.961 1.00 27.83 120 VAL A O 1
ATOM 818 N N . MET A 1 115 ? 19.523 -15.941 -12.255 1.00 28.26 121 MET A N 1
ATOM 819 C CA . MET A 1 115 ? 18.791 -16.581 -13.326 1.00 29.53 121 MET A CA 1
ATOM 820 C C . MET A 1 115 ? 19.653 -16.512 -14.560 1.00 30.48 121 MET A C 1
ATOM 821 O O . MET A 1 115 ? 20.163 -15.437 -14.880 1.00 33.45 121 MET A O 1
ATOM 826 N N . PHE A 1 116 ? 19.817 -17.642 -15.243 1.00 28.86 122 PHE A N 1
ATOM 827 C CA . PHE A 1 116 ? 20.595 -17.715 -16.469 1.00 29.67 122 PHE A CA 1
ATOM 828 C C . PHE A 1 116 ? 19.717 -18.011 -17.667 1.00 29.24 122 PHE A C 1
ATOM 829 O O . PHE A 1 116 ? 18.727 -18.722 -17.558 1.00 28.40 122 PHE A O 1
ATOM 837 N N . HIS A 1 117 ? 20.122 -17.489 -18.821 1.00 29.60 123 HIS A N 1
ATOM 838 C CA . HIS A 1 117 ? 19.503 -17.813 -20.090 1.00 29.15 123 HIS A CA 1
ATOM 839 C C . HIS A 1 117 ? 20.567 -18.359 -20.996 1.00 27.13 123 HIS A C 1
ATOM 840 O O . HIS A 1 117 ? 21.596 -17.730 -21.186 1.00 26.12 123 HIS A O 1
ATOM 847 N N . LEU A 1 118 ? 20.303 -19.519 -21.569 1.00 26.77 124 LEU A N 1
ATOM 848 C CA . LEU A 1 118 ? 21.298 -20.270 -22.290 1.00 27.52 124 LEU A CA 1
ATOM 849 C C . LEU A 1 118 ? 20.730 -20.846 -23.550 1.00 28.71 124 LEU A C 1
ATOM 850 O O . LEU A 1 118 ? 19.621 -21.358 -23.559 1.00 33.65 124 LEU A O 1
ATOM 855 N N . VAL A 1 119 ? 21.492 -20.761 -24.629 1.00 30.23 125 VAL A N 1
ATOM 856 C CA . VAL A 1 119 ? 21.090 -21.338 -25.901 1.00 30.51 125 VAL A CA 1
ATOM 857 C C . VAL A 1 119 ? 22.098 -22.395 -26.281 1.00 31.46 125 VAL A C 1
ATOM 858 O O . VAL A 1 119 ? 23.306 -22.135 -26.264 1.00 31.97 125 VAL A O 1
ATOM 862 N N . ASN A 1 120 ? 21.610 -23.569 -26.650 1.00 31.76 126 ASN A N 1
ATOM 863 C CA . ASN A 1 120 ? 22.490 -24.668 -27.049 1.00 35.36 126 ASN A CA 1
ATOM 864 C C . ASN A 1 120 ? 22.354 -24.983 -28.520 1.00 38.19 126 ASN A C 1
ATOM 865 O O . ASN A 1 120 ? 21.245 -25.224 -29.000 1.00 41.61 126 ASN A O 1
ATOM 870 N N . VAL A 1 121 ? 23.471 -25.020 -29.238 1.00 39.50 127 VAL A N 1
ATOM 871 C CA . VAL A 1 121 ? 23.450 -25.444 -30.624 1.00 41.07 127 VAL A CA 1
ATOM 872 C C . VAL A 1 121 ? 24.145 -26.768 -30.746 1.00 42.47 127 VAL A C 1
ATOM 873 O O . VAL A 1 121 ? 25.254 -26.921 -30.276 1.00 46.13 127 VAL A O 1
ATOM 877 N N . ASN A 1 122 ? 23.515 -27.709 -31.430 1.00 45.82 128 ASN A N 1
ATOM 878 C CA . ASN A 1 122 ? 24.080 -29.030 -31.580 1.00 46.92 128 ASN A CA 1
ATOM 879 C C . ASN A 1 122 ? 23.398 -29.733 -32.752 1.00 49.17 128 ASN A C 1
ATOM 880 O O . ASN A 1 122 ? 22.168 -29.847 -32.772 1.00 48.41 128 ASN A O 1
ATOM 885 N N . ASN A 1 123 ? 24.201 -30.195 -33.720 1.00 55.41 129 ASN A N 1
ATOM 886 C CA . ASN A 1 123 ? 23.702 -30.870 -34.936 1.00 60.84 129 ASN A CA 1
ATOM 887 C C . ASN A 1 123 ? 22.696 -30.047 -35.689 1.00 57.29 129 ASN A C 1
ATOM 888 O O . ASN A 1 123 ? 21.705 -30.567 -36.172 1.00 45.14 129 ASN A O 1
ATOM 893 N N . GLY A 1 124 ? 22.917 -28.744 -35.731 1.00 61.78 130 GLY A N 1
ATOM 894 C CA . GLY A 1 124 ? 21.951 -27.864 -36.345 1.00 66.51 130 GLY A CA 1
ATOM 895 C C . GLY A 1 124 ? 20.677 -27.561 -35.569 1.00 67.52 130 GLY A C 1
ATOM 896 O O . GLY A 1 124 ? 20.027 -26.538 -35.837 1.00 75.09 130 GLY A O 1
ATOM 897 N N . GLU A 1 125 ? 20.305 -28.426 -34.632 1.00 65.82 131 GLU A N 1
ATOM 898 C CA . GLU A 1 125 ? 19.216 -28.121 -33.711 1.00 62.98 131 GLU A CA 1
ATOM 899 C C . GLU A 1 125 ? 19.623 -27.108 -32.653 1.00 58.08 131 GLU A C 1
ATOM 900 O O . GLU A 1 125 ? 20.789 -27.035 -32.270 1.00 56.59 131 GLU A O 1
ATOM 906 N N . THR A 1 126 ? 18.639 -26.352 -32.174 1.00 54.78 132 THR A N 1
ATOM 907 C CA . THR A 1 126 ? 18.832 -25.329 -31.144 1.00 53.30 132 THR A CA 1
ATOM 908 C C . THR A 1 126 ? 17.720 -25.385 -30.113 1.00 52.69 132 THR A C 1
ATOM 909 O O . THR A 1 126 ? 16.565 -25.598 -30.463 1.00 54.95 132 THR A O 1
ATOM 913 N N . PHE A 1 127 ? 18.060 -25.139 -28.850 1.00 49.56 133 PHE A N 1
ATOM 914 C CA . PHE A 1 127 ? 17.042 -24.943 -27.828 1.00 45.65 133 PHE A CA 1
ATOM 915 C C . PHE A 1 127 ? 17.456 -23.929 -26.787 1.00 42.48 133 PHE A C 1
ATOM 916 O O . PHE A 1 127 ? 18.621 -23.551 -26.708 1.00 46.01 133 PHE A O 1
ATOM 924 N N . GLN A 1 128 ? 16.470 -23.449 -26.040 1.00 39.02 134 GLN A N 1
ATOM 925 C CA . GLN A 1 128 ? 16.696 -22.545 -24.935 1.00 36.61 134 GLN A CA 1
ATOM 926 C C . GLN A 1 128 ? 16.652 -23.303 -23.626 1.00 38.58 134 GLN A C 1
ATOM 927 O O . GLN A 1 128 ? 15.920 -24.287 -23.464 1.00 39.62 134 GLN A O 1
ATOM 933 N N . LEU A 1 129 ? 17.466 -22.842 -22.693 1.00 37.52 135 LEU A N 1
ATOM 934 C CA . LEU A 1 129 ? 17.500 -23.390 -21.365 1.00 36.66 135 LEU A CA 1
ATOM 935 C C . LEU A 1 129 ? 17.554 -22.195 -20.441 1.00 34.19 135 LEU A C 1
ATOM 936 O O . LEU A 1 129 ? 18.311 -21.278 -20.691 1.00 33.70 135 LEU A O 1
ATOM 941 N N . MET A 1 130 ? 16.729 -22.202 -19.402 1.00 32.20 136 MET A N 1
ATOM 942 C CA . MET A 1 130 ? 16.817 -21.200 -18.367 1.00 31.40 136 MET A CA 1
ATOM 943 C C . MET A 1 130 ? 16.937 -21.875 -17.002 1.00 30.95 136 MET A C 1
ATOM 944 O O . MET A 1 130 ? 16.266 -22.871 -16.746 1.00 31.21 136 MET A O 1
ATOM 949 N N . GLU A 1 131 ? 17.799 -21.335 -16.136 1.00 29.39 137 GLU A N 1
ATOM 950 C CA . GLU A 1 131 ? 18.085 -21.944 -14.840 1.00 28.72 137 GLU A CA 1
ATOM 951 C C . GLU A 1 131 ? 17.912 -20.910 -13.755 1.00 26.58 137 GLU A C 1
ATOM 952 O O . GLU A 1 131 ? 18.254 -19.755 -13.945 1.00 25.72 137 GLU A O 1
ATOM 958 N N . LEU A 1 132 ? 17.381 -21.336 -12.611 1.00 26.87 138 LEU A N 1
ATOM 959 C CA . LEU A 1 132 ? 17.269 -20.494 -11.422 1.00 27.80 138 LEU A CA 1
ATOM 960 C C . LEU A 1 132 ? 18.099 -21.108 -10.322 1.00 28.16 138 LEU A C 1
ATOM 961 O O . LEU A 1 132 ? 17.808 -22.219 -9.885 1.00 31.58 138 LEU A O 1
ATOM 966 N N . TYR A 1 133 ? 19.136 -20.404 -9.890 1.00 27.78 139 TYR A N 1
ATOM 967 C CA . TYR A 1 133 ? 20.002 -20.903 -8.814 1.00 28.79 139 TYR A CA 1
ATOM 968 C C . TYR A 1 133 ? 19.764 -20.103 -7.551 1.00 27.71 139 TYR A C 1
ATOM 969 O O . TYR A 1 133 ? 19.433 -18.925 -7.620 1.00 27.57 139 TYR A O 1
ATOM 978 N N . GLY A 1 134 ? 19.895 -20.755 -6.407 1.00 28.07 140 GLY A N 1
ATOM 979 C CA . GLY A 1 134 ? 19.767 -20.076 -5.121 1.00 29.46 140 GLY A CA 1
ATOM 980 C C . GLY A 1 134 ? 21.008 -20.271 -4.281 1.00 29.76 140 GLY A C 1
ATOM 981 O O . GLY A 1 134 ? 21.790 -21.166 -4.557 1.00 28.17 140 GLY A O 1
ATOM 982 N N . ARG A 1 135 ? 21.192 -19.424 -3.272 1.00 30.51 141 ARG A N 1
ATOM 983 C CA . ARG A 1 135 ? 22.295 -19.596 -2.326 1.00 30.23 141 ARG A CA 1
ATOM 984 C C . ARG A 1 135 ? 21.881 -20.522 -1.207 1.00 31.27 141 ARG A C 1
ATOM 985 O O . ARG A 1 135 ? 22.705 -20.891 -0.379 1.00 33.31 141 ARG A O 1
ATOM 993 N N . THR A 1 136 ? 20.618 -20.938 -1.225 1.00 34.89 142 THR A N 1
ATOM 994 C CA . THR A 1 136 ? 20.049 -21.924 -0.297 1.00 37.09 142 THR A CA 1
ATOM 995 C C . THR A 1 136 ? 19.402 -23.039 -1.116 1.00 36.94 142 THR A C 1
ATOM 996 O O . THR A 1 136 ? 19.071 -22.821 -2.263 1.00 35.21 142 THR A O 1
ATOM 1000 N N . LYS A 1 137 ? 19.209 -24.216 -0.532 1.00 39.43 143 LYS A N 1
ATOM 1001 C CA . LYS A 1 137 ? 18.530 -25.322 -1.223 1.00 40.09 143 LYS A CA 1
ATOM 1002 C C . LYS A 1 137 ? 17.192 -24.941 -1.838 1.00 38.01 143 LYS A C 1
ATOM 1003 O O . LYS A 1 137 ? 16.713 -25.628 -2.736 1.00 40.79 143 LYS A O 1
ATOM 1009 N N . ASP A 1 138 ? 16.526 -23.937 -1.278 1.00 33.43 144 ASP A N 1
ATOM 1010 C CA . ASP A 1 138 ? 15.241 -23.520 -1.791 1.00 34.16 144 ASP A CA 1
ATOM 1011 C C . ASP A 1 138 ? 15.143 -22.021 -1.870 1.00 33.31 144 ASP A C 1
ATOM 1012 O O . ASP A 1 138 ? 15.869 -21.312 -1.195 1.00 33.89 144 ASP A O 1
ATOM 1017 N N . LEU A 1 139 ? 14.210 -21.548 -2.676 1.00 31.68 145 LEU A N 1
ATOM 1018 C CA . LEU A 1 139 ? 13.863 -20.158 -2.688 1.00 31.58 145 LEU A CA 1
ATOM 1019 C C . LEU A 1 139 ? 12.377 -20.002 -2.492 1.00 31.54 145 LEU A C 1
ATOM 1020 O O . LEU A 1 139 ? 11.626 -20.968 -2.547 1.00 34.72 145 LEU A O 1
ATOM 1025 N N . SER A 1 140 ? 11.965 -18.771 -2.239 1.00 32.06 146 SER A N 1
ATOM 1026 C CA . SER A 1 140 ? 10.578 -18.462 -2.005 1.00 31.31 146 SER A CA 1
ATOM 1027 C C . SER A 1 140 ? 9.763 -18.616 -3.272 1.00 29.91 146 SER A C 1
ATOM 1028 O O . SER A 1 140 ? 10.288 -18.609 -4.361 1.00 28.47 146 SER A O 1
ATOM 1031 N N . SER A 1 141 ? 8.454 -18.701 -3.099 1.00 33.37 147 SER A N 1
ATOM 1032 C CA . SER A 1 141 ? 7.499 -18.731 -4.207 1.00 35.50 147 SER A CA 1
ATOM 1033 C C . SER A 1 141 ? 7.581 -17.517 -5.113 1.00 37.17 147 SER A C 1
ATOM 1034 O O . SER A 1 141 ? 7.464 -17.612 -6.341 1.00 38.62 147 SER A O 1
ATOM 1037 N N . ASP A 1 142 ? 7.769 -16.374 -4.478 1.00 39.53 148 ASP A N 1
ATOM 1038 C CA . ASP A 1 142 ? 7.839 -15.127 -5.177 1.00 43.17 148 ASP A CA 1
ATOM 1039 C C . ASP A 1 142 ? 8.873 -15.166 -6.297 1.00 39.33 148 ASP A C 1
ATOM 1040 O O . ASP A 1 142 ? 8.579 -14.768 -7.433 1.00 36.46 148 ASP A O 1
ATOM 1045 N N . ILE A 1 143 ? 10.070 -15.631 -5.958 1.00 34.99 149 ILE A N 1
ATOM 1046 C CA . ILE A 1 143 ? 11.190 -15.634 -6.891 1.00 35.34 149 ILE A CA 1
ATOM 1047 C C . ILE A 1 143 ? 10.969 -16.700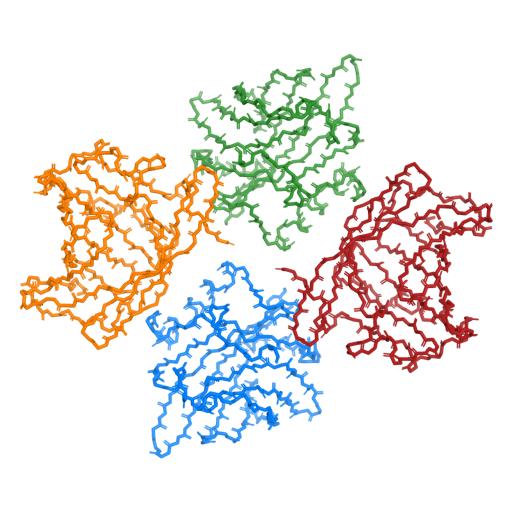 -7.955 1.00 36.61 149 ILE A C 1
ATOM 1048 O O . ILE A 1 143 ? 11.253 -16.468 -9.134 1.00 33.02 149 ILE A O 1
ATOM 1053 N N . LYS A 1 144 ? 10.441 -17.867 -7.553 1.00 36.40 150 LYS A N 1
ATOM 1054 C CA . LYS A 1 144 ? 10.101 -18.929 -8.520 1.00 35.47 150 LYS A CA 1
ATOM 1055 C C . LYS A 1 144 ? 9.067 -18.476 -9.526 1.00 35.12 150 LYS A C 1
ATOM 1056 O O . LYS A 1 144 ? 9.140 -18.836 -10.703 1.00 38.84 150 LYS A O 1
ATOM 1062 N N . GLU A 1 145 ? 8.108 -17.681 -9.071 1.00 34.28 151 GLU A N 1
ATOM 1063 C CA . GLU A 1 145 ? 7.086 -17.177 -9.972 1.00 36.09 151 GLU A CA 1
ATOM 1064 C C . GLU A 1 145 ? 7.632 -16.061 -10.894 1.00 35.49 151 GLU A C 1
ATOM 1065 O O . GLU A 1 145 ? 7.288 -16.002 -12.065 1.00 32.21 151 GLU A O 1
ATOM 1071 N N . LYS A 1 146 ? 8.501 -15.202 -10.372 1.00 36.88 152 LYS A N 1
ATOM 1072 C CA . LYS A 1 146 ? 9.167 -14.232 -11.228 1.00 38.79 152 LYS A CA 1
ATOM 1073 C C . LYS A 1 146 ? 9.948 -14.947 -12.290 1.00 38.19 152 LYS A C 1
ATOM 1074 O O . LYS A 1 146 ? 10.004 -14.497 -13.420 1.00 43.37 152 LYS A O 1
ATOM 1080 N N . PHE A 1 147 ? 10.594 -16.048 -11.915 1.00 35.92 153 PHE A N 1
ATOM 1081 C CA . PHE A 1 147 ? 11.394 -16.814 -12.855 1.00 32.90 153 PHE A CA 1
ATOM 1082 C C . PHE A 1 147 ? 10.492 -17.409 -13.923 1.00 33.46 153 PHE A C 1
ATOM 1083 O O . PHE A 1 147 ? 10.817 -17.395 -15.113 1.00 35.10 153 PHE A O 1
ATOM 1091 N N . ALA A 1 148 ? 9.339 -17.914 -13.504 1.00 35.39 154 ALA A N 1
ATOM 1092 C CA . ALA A 1 148 ? 8.395 -18.518 -14.450 1.00 36.72 154 ALA A CA 1
ATOM 1093 C C . ALA A 1 148 ? 7.892 -17.482 -15.461 1.00 35.08 154 ALA A C 1
ATOM 1094 O O . ALA A 1 148 ? 7.802 -17.771 -16.650 1.00 35.78 154 ALA A O 1
ATOM 1096 N N . LYS A 1 149 ? 7.625 -16.266 -15.001 1.00 32.10 155 LYS A N 1
ATOM 1097 C CA . LYS A 1 149 ? 7.265 -15.204 -15.917 1.00 34.72 155 LYS A CA 1
ATOM 1098 C C . LYS A 1 149 ? 8.325 -14.978 -16.992 1.00 35.90 155 LYS A C 1
ATOM 1099 O O . LYS A 1 149 ? 7.991 -14.853 -18.168 1.00 38.52 155 LYS A O 1
ATOM 1105 N N . LEU A 1 150 ? 9.596 -14.947 -16.619 1.00 34.06 156 LEU A N 1
ATOM 1106 C CA . LEU A 1 150 ? 10.619 -14.799 -17.631 1.00 34.59 156 LEU A CA 1
ATOM 1107 C C . LEU A 1 150 ? 10.652 -15.978 -18.560 1.00 34.38 156 LEU A C 1
ATOM 1108 O O . LEU A 1 150 ? 10.933 -15.819 -19.756 1.00 39.06 156 LEU A O 1
ATOM 1113 N N . CYS A 1 151 ? 10.454 -17.180 -18.039 1.00 33.37 157 CYS A N 1
ATOM 1114 C CA . CYS A 1 151 ? 10.488 -18.333 -18.922 1.00 33.04 157 CYS A CA 1
ATOM 1115 C C . CYS A 1 151 ? 9.407 -18.169 -19.991 1.00 33.30 157 CYS A C 1
ATOM 1116 O O . CYS A 1 151 ? 9.674 -18.323 -21.197 1.00 34.58 157 CYS A O 1
ATOM 1119 N N . VAL A 1 152 ? 8.210 -17.794 -19.553 1.00 31.50 158 VAL A N 1
ATOM 1120 C CA . VAL A 1 152 ? 7.084 -17.626 -20.473 1.00 30.99 158 VAL A CA 1
ATOM 1121 C C . VAL A 1 152 ? 7.364 -16.488 -21.464 1.00 30.96 158 VAL A C 1
ATOM 1122 O O . VAL A 1 152 ? 7.111 -16.627 -22.661 1.00 32.46 158 VAL A O 1
ATOM 1126 N N . ALA A 1 153 ? 7.926 -15.395 -20.970 1.00 31.32 159 ALA A N 1
ATOM 1127 C CA . ALA A 1 153 ? 8.371 -14.301 -21.825 1.00 32.47 159 ALA A CA 1
ATOM 1128 C C . ALA A 1 153 ? 9.369 -14.745 -22.898 1.00 35.41 159 ALA A C 1
ATOM 1129 O O . ALA A 1 153 ? 9.354 -14.209 -23.993 1.00 38.60 159 ALA A O 1
ATOM 1131 N N . HIS A 1 154 ? 10.212 -15.731 -22.609 1.00 35.96 160 HIS A N 1
ATOM 1132 C CA . HIS A 1 154 ? 11.106 -16.298 -23.632 1.00 36.29 160 HIS A CA 1
ATOM 1133 C C . HIS A 1 154 ? 10.503 -17.469 -24.368 1.00 34.17 160 HIS A C 1
ATOM 1134 O O . HIS A 1 154 ? 11.228 -18.253 -24.981 1.00 35.99 160 HIS A O 1
ATOM 1141 N N . GLY A 1 155 ? 9.186 -17.620 -24.298 1.00 32.22 161 GLY A N 1
ATOM 1142 C CA . GLY A 1 155 ? 8.520 -18.717 -24.997 1.00 32.22 161 GLY A CA 1
ATOM 1143 C C . GLY A 1 155 ? 8.710 -20.131 -24.458 1.00 32.42 161 GLY A C 1
ATOM 1144 O O . GLY A 1 155 ? 8.535 -21.108 -25.189 1.00 33.03 161 GLY A O 1
ATOM 1145 N N . ILE A 1 156 ? 9.069 -20.263 -23.187 1.00 32.32 162 ILE A N 1
ATOM 1146 C CA . ILE A 1 156 ? 9.061 -21.566 -22.571 1.00 33.15 162 ILE A CA 1
ATOM 1147 C C . ILE A 1 156 ? 7.825 -21.611 -21.692 1.00 32.13 162 ILE A C 1
ATOM 1148 O O . ILE A 1 156 ? 7.728 -20.869 -20.725 1.00 32.49 162 ILE A O 1
ATOM 1153 N N . THR A 1 157 ? 6.890 -22.483 -22.047 1.00 29.30 163 THR A N 1
ATOM 1154 C CA . THR A 1 157 ? 5.633 -22.565 -21.339 1.00 28.78 163 THR A CA 1
ATOM 1155 C C . THR A 1 157 ? 5.808 -23.353 -20.048 1.00 29.00 163 THR A C 1
ATOM 1156 O O . THR A 1 157 ? 6.813 -24.027 -19.861 1.00 29.27 163 THR A O 1
ATOM 1160 N N . ARG A 1 158 ? 4.797 -23.301 -19.193 1.00 27.71 164 ARG A N 1
ATOM 1161 C CA . ARG A 1 158 ? 4.924 -23.779 -17.835 1.00 27.54 164 ARG A CA 1
ATOM 1162 C C . ARG A 1 158 ? 5.080 -25.282 -17.690 1.00 27.20 164 ARG A C 1
ATOM 1163 O O . ARG A 1 158 ? 5.606 -25.765 -16.688 1.00 24.65 164 ARG A O 1
ATOM 1171 N N . ASP A 1 159 ? 4.625 -26.016 -18.682 1.00 28.58 165 ASP A N 1
ATOM 1172 C CA . ASP A 1 159 ? 4.759 -27.457 -18.652 1.00 32.86 165 ASP A CA 1
ATOM 1173 C C . ASP A 1 159 ? 6.200 -27.871 -18.886 1.00 32.34 165 ASP A C 1
ATOM 1174 O O . ASP A 1 159 ? 6.566 -29.000 -18.569 1.00 36.59 165 ASP A O 1
ATOM 1179 N N . ASN A 1 160 ? 7.006 -26.964 -19.422 1.00 30.70 166 ASN A N 1
ATOM 1180 C CA . ASN A 1 160 ? 8.448 -27.172 -19.576 1.00 30.02 166 ASN A CA 1
ATOM 1181 C C . ASN A 1 160 ? 9.306 -26.506 -18.493 1.00 29.72 166 ASN A C 1
ATOM 1182 O O . ASN A 1 160 ? 10.510 -26.366 -18.665 1.00 26.05 166 ASN A O 1
ATOM 1187 N N . ILE A 1 161 ? 8.683 -26.091 -17.390 1.00 29.74 167 ILE A N 1
ATOM 1188 C CA . ILE A 1 161 ? 9.407 -25.614 -16.214 1.00 30.92 167 ILE A CA 1
ATOM 1189 C C . ILE A 1 161 ? 9.397 -26.693 -15.136 1.00 32.40 167 ILE A C 1
ATOM 1190 O O . ILE A 1 161 ? 8.360 -27.282 -14.862 1.00 38.43 167 ILE A O 1
ATOM 1195 N N . ILE A 1 162 ? 10.553 -26.988 -14.564 1.00 32.99 168 ILE A N 1
ATOM 1196 C CA . ILE A 1 162 ? 10.665 -28.086 -13.606 1.00 34.32 168 ILE A CA 1
ATOM 1197 C C . ILE A 1 162 ? 11.321 -27.622 -12.323 1.00 34.76 168 ILE A C 1
ATOM 1198 O O . ILE A 1 162 ? 12.461 -27.167 -12.333 1.00 40.30 168 ILE A O 1
ATOM 1203 N N . ASP A 1 163 ? 10.588 -27.723 -11.231 1.00 33.53 169 ASP A N 1
ATOM 1204 C CA . ASP A 1 163 ? 11.110 -27.405 -9.921 1.00 33.80 169 ASP A CA 1
ATOM 1205 C C . ASP A 1 163 ? 11.913 -28.616 -9.459 1.00 32.90 169 ASP A C 1
ATOM 1206 O O . ASP A 1 163 ? 11.366 -29.692 -9.230 1.00 38.47 169 ASP A O 1
ATOM 1211 N N . LEU A 1 164 ? 13.214 -28.427 -9.306 1.00 28.77 170 LEU A N 1
ATOM 1212 C CA . LEU A 1 164 ? 14.080 -29.488 -8.898 1.00 26.91 170 LEU A CA 1
ATOM 1213 C C . LEU A 1 164 ? 14.110 -29.677 -7.384 1.00 29.30 170 LEU A C 1
ATOM 1214 O O . LEU A 1 164 ? 14.622 -30.684 -6.927 1.00 27.67 170 LEU A O 1
ATOM 1219 N N . THR A 1 165 ? 13.516 -28.763 -6.608 1.00 31.47 171 THR A N 1
ATOM 1220 C CA . THR A 1 165 ? 13.674 -28.808 -5.171 1.00 34.27 171 THR A CA 1
ATOM 1221 C C . THR A 1 165 ? 12.919 -29.984 -4.677 1.00 36.03 171 THR A C 1
ATOM 1222 O O . THR A 1 165 ? 13.078 -30.351 -3.527 1.00 38.38 171 THR A O 1
ATOM 1226 N N . LYS A 1 166 ? 12.086 -30.557 -5.540 1.00 36.97 172 LYS A N 1
ATOM 1227 C CA . LYS A 1 166 ? 11.213 -31.670 -5.173 1.00 40.24 172 LYS A CA 1
ATOM 1228 C C . LYS A 1 166 ? 11.730 -33.037 -5.634 1.00 42.84 172 LYS A C 1
ATOM 1229 O O . LYS A 1 166 ? 10.973 -33.993 -5.688 1.00 41.80 172 LYS A O 1
ATOM 1235 N N . THR A 1 167 ? 13.015 -33.110 -5.985 1.00 42.64 173 THR A N 1
ATOM 1236 C CA . THR A 1 167 ? 13.599 -34.288 -6.600 1.00 40.38 173 THR A CA 1
ATOM 1237 C C . THR A 1 167 ? 15.040 -34.470 -6.161 1.00 38.40 173 THR A C 1
ATOM 1238 O O . THR A 1 167 ? 15.638 -33.574 -5.579 1.00 40.26 173 THR A O 1
ATOM 1242 N N . ASP A 1 168 ? 15.605 -35.637 -6.441 1.00 37.88 174 ASP A N 1
ATOM 1243 C CA . ASP A 1 168 ? 16.992 -35.902 -6.136 1.00 37.16 174 ASP A CA 1
ATOM 1244 C C . ASP A 1 168 ? 17.848 -34.943 -6.946 1.00 37.46 174 ASP A C 1
ATOM 1245 O O . ASP A 1 168 ? 17.768 -34.934 -8.168 1.00 37.61 174 ASP A O 1
ATOM 1250 N N . ARG A 1 169 ? 18.635 -34.118 -6.243 1.00 38.48 175 ARG A N 1
ATOM 1251 C CA . ARG A 1 169 ? 19.614 -33.201 -6.849 1.00 36.21 175 ARG A CA 1
ATOM 1252 C C . ARG A 1 169 ? 21.037 -33.572 -6.486 1.00 37.31 175 ARG A C 1
ATOM 1253 O O . ARG A 1 169 ? 21.938 -32.742 -6.603 1.00 40.24 175 ARG A O 1
ATOM 1261 N N . CYS A 1 170 ? 21.245 -34.808 -6.059 1.00 38.68 176 CYS A N 1
ATOM 1262 C CA . CYS A 1 170 ? 22.575 -35.286 -5.647 1.00 40.86 176 CYS A CA 1
ATOM 1263 C C . CYS A 1 170 ? 23.180 -34.526 -4.497 1.00 38.48 176 CYS A C 1
ATOM 1264 O O . CYS A 1 170 ? 24.378 -34.266 -4.508 1.00 38.58 176 CYS A O 1
ATOM 1267 N N . LEU A 1 171 ? 22.362 -34.140 -3.527 1.00 40.68 177 LEU A N 1
ATOM 1268 C CA . LEU A 1 171 ? 22.876 -33.436 -2.357 1.00 45.05 177 LEU A CA 1
ATOM 1269 C C . LEU A 1 171 ? 23.682 -34.400 -1.483 1.00 49.31 177 LEU A C 1
ATOM 1270 O O . LEU A 1 171 ? 24.699 -34.022 -0.926 1.00 51.57 177 LEU A O 1
ATOM 1275 N N . GLN A 1 172 ? 23.258 -35.655 -1.400 1.00 56.41 178 GLN A N 1
ATOM 1276 C CA . GLN A 1 172 ? 23.805 -36.569 -0.351 1.00 61.58 178 GLN A CA 1
ATOM 1277 C C . GLN A 1 172 ? 25.135 -37.237 -0.680 1.00 57.77 178 GLN A C 1
ATOM 1278 O O . GLN A 1 172 ? 25.630 -37.114 -1.783 1.00 58.17 178 GLN A O 1
ATOM 1284 N N . GLU B 1 14 ? -8.108 -21.447 -28.063 1.00 91.32 20 GLU B N 1
ATOM 1285 C CA . GLU B 1 14 ? -7.399 -21.499 -26.749 1.00 92.96 20 GLU B CA 1
ATOM 1286 C C . GLU B 1 14 ? -8.052 -22.481 -25.765 1.00 91.08 20 GLU B C 1
ATOM 1287 O O . GLU B 1 14 ? -7.361 -23.153 -25.001 1.00 86.30 20 GLU B O 1
ATOM 1293 N N . GLU B 1 15 ? -9.382 -22.555 -25.807 1.00 90.90 21 GLU B N 1
ATOM 1294 C CA . GLU B 1 15 ? -10.173 -23.434 -24.935 1.00 83.32 21 GLU B CA 1
ATOM 1295 C C . GLU B 1 15 ? -10.109 -24.888 -25.431 1.00 75.93 21 GLU B C 1
ATOM 1296 O O . GLU B 1 15 ? -10.761 -25.233 -26.408 1.00 83.56 21 GLU B O 1
ATOM 1302 N N . ALA B 1 16 ? -9.315 -25.728 -24.777 1.00 71.40 22 ALA B N 1
ATOM 1303 C CA . ALA B 1 16 ? -9.156 -27.123 -25.193 1.00 69.30 22 ALA B CA 1
ATOM 1304 C C . ALA B 1 16 ? -9.969 -28.037 -24.286 1.00 76.73 22 ALA B C 1
ATOM 1305 O O . ALA B 1 16 ? -9.584 -28.333 -23.164 1.00 73.88 22 ALA B O 1
ATOM 1307 N N . SER B 1 17 ? -11.102 -28.493 -24.798 1.00 92.43 23 SER B N 1
ATOM 1308 C CA . SER B 1 17 ? -12.013 -29.346 -24.050 1.00 94.66 23 SER B CA 1
ATOM 1309 C C . SER B 1 17 ? -11.680 -30.837 -24.256 1.00 101.57 23 SER B C 1
ATOM 1310 O O . SER B 1 17 ? -10.707 -31.183 -24.934 1.00 86.89 23 SER B O 1
ATOM 1313 N N . PHE B 1 18 ? -12.469 -31.698 -23.608 1.00 119.74 24 PHE B N 1
ATOM 1314 C CA . PHE B 1 18 ? -12.522 -33.144 -23.911 1.00 132.09 24 PHE B CA 1
ATOM 1315 C C . PHE B 1 18 ? -13.586 -33.407 -24.987 1.00 128.11 24 PHE B C 1
ATOM 1316 O O . PHE B 1 18 ? -13.498 -34.391 -25.730 1.00 121.87 24 PHE B O 1
ATOM 1324 N N . GLU B 1 19 ? -14.573 -32.508 -25.055 1.00 123.88 25 GLU B N 1
ATOM 1325 C CA . GLU B 1 19 ? -15.674 -32.575 -26.015 1.00 119.64 25 GLU B CA 1
ATOM 1326 C C . GLU B 1 19 ? -15.240 -32.259 -27.446 1.00 122.56 25 GLU B C 1
ATOM 1327 O O . GLU B 1 19 ? -15.945 -32.611 -28.394 1.00 141.71 25 GLU B O 1
ATOM 1333 N N . ARG B 1 20 ? -14.109 -31.571 -27.605 1.00 116.11 26 ARG B N 1
ATOM 1334 C CA . ARG B 1 20 ? -13.472 -31.410 -28.918 1.00 111.35 26 ARG B CA 1
ATOM 1335 C C . ARG B 1 20 ? -12.463 -32.529 -29.212 1.00 116.67 26 ARG B C 1
ATOM 1336 O O . ARG B 1 20 ? -12.148 -32.789 -30.376 1.00 117.48 26 ARG B O 1
ATOM 1344 N N . GLY B 1 21 ? -11.946 -33.172 -28.163 1.00 116.79 27 GLY B N 1
ATOM 1345 C CA . GLY B 1 21 ? -10.889 -34.170 -28.313 1.00 110.33 27 GLY B CA 1
ATOM 1346 C C . GLY B 1 21 ? -9.586 -33.574 -28.845 1.00 110.29 27 GLY B C 1
ATOM 1347 O O . GLY B 1 21 ? -8.733 -34.310 -29.350 1.00 121.31 27 GLY B O 1
ATOM 1348 N N . ASN B 1 22 ? -9.426 -32.248 -28.706 1.00 95.89 28 ASN B N 1
ATOM 1349 C CA . ASN B 1 22 ? -8.217 -31.509 -29.127 1.00 79.64 28 ASN B CA 1
ATOM 1350 C C . ASN B 1 22 ? -7.253 -31.275 -27.945 1.00 71.94 28 ASN B C 1
ATOM 1351 O O . ASN B 1 22 ? -6.546 -30.268 -27.889 1.00 64.96 28 ASN B O 1
ATOM 1356 N N . LEU B 1 23 ? -7.226 -32.240 -27.022 1.00 63.76 29 LEU B N 1
ATOM 1357 C CA . LEU B 1 23 ? -6.625 -32.075 -25.717 1.00 55.65 29 LEU B CA 1
ATOM 1358 C C . LEU B 1 23 ? -5.202 -32.611 -25.682 1.00 54.42 29 LEU B C 1
ATOM 1359 O O . LEU B 1 23 ? -4.972 -33.816 -25.595 1.00 48.81 29 LEU B O 1
ATOM 1364 N N . ASP B 1 24 ? -4.244 -31.693 -25.688 1.00 57.10 30 ASP B N 1
ATOM 1365 C CA . ASP B 1 24 ? -2.828 -32.054 -25.636 1.00 50.55 30 ASP B CA 1
ATOM 1366 C C . ASP B 1 24 ? -2.414 -32.175 -24.186 1.00 41.56 30 ASP B C 1
ATOM 1367 O O . ASP B 1 24 ? -1.909 -31.246 -23.567 1.00 38.79 30 ASP B O 1
ATOM 1372 N N . VAL B 1 25 ? -2.604 -33.360 -23.665 1.00 36.83 31 VAL B N 1
ATOM 1373 C CA . VAL B 1 25 ? -2.477 -33.585 -22.253 1.00 36.79 31 VAL B CA 1
ATOM 1374 C C . VAL B 1 25 ? -1.053 -33.301 -21.742 1.00 35.34 31 VAL B C 1
ATOM 1375 O O . VAL B 1 25 ? -0.874 -32.995 -20.562 1.00 36.44 31 VAL B O 1
ATOM 1379 N N . ASP B 1 26 ? -0.045 -33.383 -22.616 1.00 34.20 32 ASP B N 1
ATOM 1380 C CA . ASP B 1 26 ? 1.344 -33.116 -22.209 1.00 34.19 32 ASP B CA 1
ATOM 1381 C C . ASP B 1 26 ? 1.540 -31.702 -21.678 1.00 32.40 32 ASP B C 1
ATOM 1382 O O . ASP B 1 26 ? 2.358 -31.501 -20.760 1.00 34.12 32 ASP B O 1
ATOM 1387 N N . LYS B 1 27 ? 0.751 -30.747 -22.181 1.00 30.81 33 LYS B N 1
ATOM 1388 C CA . LYS B 1 27 ? 0.840 -29.349 -21.737 1.00 32.49 33 LYS B CA 1
ATOM 1389 C C . LYS B 1 27 ? 0.214 -29.058 -20.374 1.00 27.89 33 LYS B C 1
ATOM 1390 O O . LYS B 1 27 ? 0.292 -27.923 -19.897 1.00 24.89 33 LYS B O 1
ATOM 1396 N N . LEU B 1 28 ? -0.331 -30.079 -19.730 1.00 25.67 34 LEU B N 1
ATOM 1397 C CA . LEU B 1 28 ? -0.776 -29.938 -18.358 1.00 27.20 34 LEU B CA 1
ATOM 1398 C C . LEU B 1 28 ? 0.342 -30.164 -17.341 1.00 25.31 34 LEU B C 1
ATOM 1399 O O . LEU B 1 28 ? 0.186 -29.855 -16.158 1.00 23.23 34 LEU B O 1
ATOM 1404 N N . ASN B 1 29 ? 1.462 -30.683 -17.815 1.00 23.74 35 ASN B N 1
ATOM 1405 C CA . ASN B 1 29 ? 2.611 -30.907 -16.960 1.00 24.16 35 ASN B CA 1
ATOM 1406 C C . ASN B 1 29 ? 2.961 -29.670 -16.144 1.00 22.48 35 ASN B C 1
ATOM 1407 O O . ASN B 1 29 ? 2.847 -28.557 -16.639 1.00 21.95 35 ASN B O 1
ATOM 1412 N N . GLY B 1 30 ? 3.334 -29.876 -14.889 1.00 22.21 36 GLY B N 1
ATOM 1413 C CA . GLY B 1 30 ? 3.950 -28.851 -14.101 1.00 23.25 36 GLY B CA 1
ATOM 1414 C C . GLY B 1 30 ? 3.194 -28.460 -12.859 1.00 25.47 36 GLY B C 1
ATOM 1415 O O . GLY B 1 30 ? 2.383 -29.227 -12.350 1.00 28.01 36 GLY B O 1
ATOM 1416 N N . ASP B 1 31 ? 3.516 -27.267 -12.346 1.00 26.70 37 ASP B N 1
ATOM 1417 C CA . ASP B 1 31 ? 2.989 -26.770 -11.074 1.00 26.24 37 ASP B CA 1
ATOM 1418 C C . ASP B 1 31 ? 1.576 -26.223 -11.266 1.00 24.15 37 ASP B C 1
ATOM 1419 O O . ASP B 1 31 ? 1.273 -25.601 -12.285 1.00 25.03 37 ASP B O 1
ATOM 1424 N N . TRP B 1 32 ? 0.737 -26.439 -10.265 1.00 22.12 38 TRP B N 1
ATOM 1425 C CA . TRP B 1 32 ? -0.625 -25.944 -10.247 1.00 21.36 38 TRP B CA 1
ATOM 1426 C C . TRP B 1 32 ? -1.032 -25.633 -8.828 1.00 23.30 38 TRP B C 1
ATOM 1427 O O . TRP B 1 32 ? -0.445 -26.159 -7.858 1.00 25.62 38 TRP B O 1
ATOM 1438 N N . PHE B 1 33 ? -2.064 -24.807 -8.690 1.00 23.03 39 PHE B N 1
ATOM 1439 C CA . PHE B 1 33 ? -2.587 -24.446 -7.384 1.00 22.70 39 PHE B CA 1
ATOM 1440 C C . PHE B 1 33 ? -4.091 -24.624 -7.375 1.00 21.60 39 PHE B C 1
ATOM 1441 O O . PHE B 1 33 ? -4.760 -24.381 -8.359 1.00 21.47 39 PHE B O 1
ATOM 1449 N N . SER B 1 34 ? -4.614 -25.098 -6.257 1.00 22.11 40 SER B N 1
ATOM 1450 C CA . SER B 1 34 ? -6.036 -25.301 -6.100 1.00 20.84 40 SER B CA 1
ATOM 1451 C C . SER B 1 34 ? -6.642 -23.952 -5.820 1.00 20.23 40 SER B C 1
ATOM 1452 O O . SER B 1 34 ? -6.294 -23.350 -4.842 1.00 19.71 40 SER B O 1
ATOM 1455 N N . ILE B 1 35 ? -7.569 -23.503 -6.668 1.00 20.40 41 ILE B N 1
ATOM 1456 C CA . ILE B 1 35 ? -8.196 -22.197 -6.534 1.00 21.25 41 ILE B CA 1
ATOM 1457 C C . ILE B 1 35 ? -9.630 -22.275 -5.994 1.00 21.79 41 ILE B C 1
ATOM 1458 O O . ILE B 1 35 ? -9.978 -21.619 -5.033 1.00 21.97 41 ILE B O 1
ATOM 1463 N N . VAL B 1 36 ? -10.473 -23.064 -6.651 1.00 22.91 42 VAL B N 1
ATOM 1464 C CA . VAL B 1 36 ? -11.843 -23.245 -6.234 1.00 22.04 42 VAL B CA 1
ATOM 1465 C C . VAL B 1 36 ? -12.153 -24.718 -6.251 1.00 22.21 42 VAL B C 1
ATOM 1466 O O . VAL B 1 36 ? -11.691 -25.443 -7.117 1.00 22.99 42 VAL B O 1
ATOM 1470 N N . VAL B 1 37 ? -12.951 -25.154 -5.289 1.00 23.34 43 VAL B N 1
ATOM 1471 C CA . VAL B 1 37 ? -13.419 -26.518 -5.234 1.00 24.05 43 VAL B CA 1
ATOM 1472 C C . VAL B 1 37 ? -14.923 -26.499 -4.965 1.00 24.66 43 VAL B C 1
ATOM 1473 O O . VAL B 1 37 ? -15.444 -25.591 -4.308 1.00 22.91 43 VAL B O 1
ATOM 1477 N N . ALA B 1 38 ? -15.621 -27.488 -5.509 1.00 25.71 44 ALA B N 1
ATOM 1478 C CA . ALA B 1 38 ? -17.074 -27.520 -5.459 1.00 26.02 44 ALA B CA 1
ATOM 1479 C C . ALA B 1 38 ? -17.555 -28.958 -5.382 1.00 27.26 44 ALA B C 1
ATOM 1480 O O . ALA B 1 38 ? -17.037 -29.833 -6.066 1.00 26.19 44 ALA B O 1
ATOM 1482 N N . SER B 1 39 ? -18.577 -29.192 -4.582 1.00 28.71 45 SER B N 1
ATOM 1483 C CA . SER B 1 39 ? -19.114 -30.517 -4.470 1.00 31.99 45 SER B CA 1
ATOM 1484 C C . SER B 1 39 ? -20.576 -30.478 -4.114 1.00 33.42 45 SER B C 1
ATOM 1485 O O . SER B 1 39 ? -20.992 -29.687 -3.279 1.00 32.72 45 SER B O 1
ATOM 1488 N N . ASP B 1 40 ? -21.355 -31.377 -4.697 1.00 36.54 46 ASP B N 1
ATOM 1489 C CA . ASP B 1 40 ? -22.738 -31.496 -4.259 1.00 41.96 46 ASP B CA 1
ATOM 1490 C C . ASP B 1 40 ? -22.854 -32.207 -2.897 1.00 42.98 46 ASP B C 1
ATOM 1491 O O . ASP B 1 40 ? -23.961 -32.404 -2.428 1.00 49.35 46 ASP B O 1
ATOM 1496 N N . LYS B 1 41 ? -21.727 -32.619 -2.302 1.00 40.94 47 LYS B N 1
ATOM 1497 C CA . LYS B 1 41 ? -21.688 -33.171 -0.943 1.00 39.35 47 LYS B CA 1
ATOM 1498 C C . LYS B 1 41 ? -20.668 -32.371 -0.148 1.00 38.52 47 LYS B C 1
ATOM 1499 O O . LYS B 1 41 ? -19.505 -32.748 -0.009 1.00 33.96 47 LYS B O 1
ATOM 1505 N N . ARG B 1 42 ? -21.149 -31.259 0.386 1.00 38.33 48 ARG B N 1
ATOM 1506 C CA . ARG B 1 42 ? -20.315 -30.194 0.938 1.00 36.09 48 ARG B CA 1
ATOM 1507 C C . ARG B 1 42 ? -19.350 -30.643 2.037 1.00 37.64 48 ARG B C 1
ATOM 1508 O O . ARG B 1 42 ? -18.208 -30.185 2.101 1.00 34.03 48 ARG B O 1
ATOM 1516 N N . GLU B 1 43 ? -19.817 -31.547 2.884 1.00 40.75 49 GLU B N 1
ATOM 1517 C CA . GLU B 1 43 ? -19.002 -32.110 3.956 1.00 46.30 49 GLU B CA 1
ATOM 1518 C C . GLU B 1 43 ? -17.562 -32.505 3.521 1.00 43.73 49 GLU B C 1
ATOM 1519 O O . GLU B 1 43 ? -16.604 -32.312 4.260 1.00 39.99 49 GLU B O 1
ATOM 1525 N N . LYS B 1 44 ? -17.438 -33.030 2.306 1.00 40.40 50 LYS B N 1
ATOM 1526 C CA . LYS B 1 44 ? -16.184 -33.537 1.791 1.00 38.79 50 LYS B CA 1
ATOM 1527 C C . LYS B 1 44 ? -15.178 -32.474 1.447 1.00 38.28 50 LYS B C 1
ATOM 1528 O O . LYS B 1 44 ? -14.013 -32.812 1.223 1.00 43.28 50 LYS B O 1
ATOM 1534 N N . ILE B 1 45 ? -15.592 -31.205 1.339 1.00 34.74 51 ILE B N 1
ATOM 1535 C CA . ILE B 1 45 ? -14.658 -30.129 0.968 1.00 31.85 51 ILE B CA 1
ATOM 1536 C C . ILE B 1 45 ? -14.530 -29.047 2.038 1.00 31.90 51 ILE B C 1
ATOM 1537 O O . ILE B 1 45 ? -13.950 -27.993 1.803 1.00 29.34 51 ILE B O 1
ATOM 1542 N N . GLU B 1 46 ? -15.079 -29.322 3.211 1.00 33.99 52 GLU B N 1
ATOM 1543 C CA . GLU B 1 46 ? -14.939 -28.443 4.340 1.00 36.36 52 GLU B CA 1
ATOM 1544 C C . GLU B 1 46 ? -13.736 -28.944 5.107 1.00 40.87 52 GLU B C 1
ATOM 1545 O O . GLU B 1 46 ? -13.061 -29.871 4.666 1.00 41.67 52 GLU B O 1
ATOM 1551 N N . GLU B 1 47 ? -13.450 -28.330 6.245 1.00 46.53 53 GLU B N 1
ATOM 1552 C CA . GLU B 1 47 ? -12.251 -28.655 6.990 1.00 49.75 53 GLU B CA 1
ATOM 1553 C C . GLU B 1 47 ? -12.336 -30.103 7.391 1.00 46.88 53 GLU B C 1
ATOM 1554 O O . GLU B 1 47 ? -13.404 -30.579 7.720 1.00 43.99 53 GLU B O 1
ATOM 1560 N N . ASN B 1 48 ? -11.215 -30.812 7.271 1.00 46.00 54 ASN B N 1
ATOM 1561 C CA . ASN B 1 48 ? -11.157 -32.270 7.435 1.00 44.02 54 ASN B CA 1
ATOM 1562 C C . ASN B 1 48 ? -11.998 -33.117 6.451 1.00 40.05 54 ASN B C 1
ATOM 1563 O O . ASN B 1 48 ? -12.039 -34.326 6.566 1.00 36.49 54 ASN B O 1
ATOM 1568 N N . GLY B 1 49 ? -12.601 -32.506 5.440 1.00 39.80 55 GLY B N 1
ATOM 1569 C CA . GLY B 1 49 ? -13.112 -33.275 4.298 1.00 38.98 55 GLY B CA 1
ATOM 1570 C C . GLY B 1 49 ? -11.955 -33.926 3.565 1.00 36.97 55 GLY B C 1
ATOM 1571 O O . GLY B 1 49 ? -10.878 -33.352 3.474 1.00 35.62 55 GLY B O 1
ATOM 1572 N N . SER B 1 50 ? -12.165 -35.132 3.053 1.00 36.97 56 SER B N 1
ATOM 1573 C CA . SER B 1 50 ? -11.115 -35.855 2.346 1.00 36.49 56 SER B CA 1
ATOM 1574 C C . SER B 1 50 ? -10.858 -35.297 0.947 1.00 36.81 56 SER B C 1
ATOM 1575 O O . SER B 1 50 ? -9.808 -35.569 0.356 1.00 39.81 56 SER B O 1
ATOM 1578 N N . MET B 1 51 ? -11.795 -34.529 0.402 1.00 33.96 57 MET B N 1
ATOM 1579 C CA . MET B 1 51 ? -11.579 -33.900 -0.900 1.00 33.59 57 MET B CA 1
ATOM 1580 C C . MET B 1 51 ? -11.117 -32.453 -0.796 1.00 32.54 57 MET B C 1
ATOM 1581 O O . MET B 1 51 ? -10.924 -31.807 -1.833 1.00 32.41 57 MET B O 1
ATOM 1586 N N . ARG B 1 52 ? -10.899 -31.935 0.416 1.00 30.80 58 ARG B N 1
ATOM 1587 C CA . ARG B 1 52 ? -10.256 -30.633 0.547 1.00 30.24 58 ARG B CA 1
ATOM 1588 C C . ARG B 1 52 ? -8.753 -30.828 0.395 1.00 30.44 58 ARG B C 1
ATOM 1589 O O . ARG B 1 52 ? -7.976 -30.775 1.353 1.00 35.62 58 ARG B O 1
ATOM 1597 N N . VAL B 1 53 ? -8.347 -31.025 -0.853 1.00 30.82 59 VAL B N 1
ATOM 1598 C CA . VAL B 1 53 ? -6.946 -31.252 -1.206 1.00 30.29 59 VAL B CA 1
ATOM 1599 C C . VAL B 1 53 ? -6.424 -30.067 -2.021 1.00 29.48 59 VAL B C 1
ATOM 1600 O O . VAL B 1 53 ? -7.177 -29.408 -2.782 1.00 31.20 59 VAL B O 1
ATOM 1604 N N . PHE B 1 54 ? -5.142 -29.782 -1.835 1.00 26.51 60 PHE B N 1
ATOM 1605 C CA . PHE B 1 54 ? -4.501 -28.677 -2.509 1.00 24.23 60 PHE B CA 1
ATOM 1606 C C . PHE B 1 54 ? -3.446 -29.239 -3.426 1.00 22.81 60 PHE B C 1
ATOM 1607 O O . PHE B 1 54 ? -2.436 -29.780 -2.967 1.00 20.80 60 PHE B O 1
ATOM 1615 N N . VAL B 1 55 ? -3.699 -29.138 -4.728 1.00 22.13 61 VAL B N 1
ATOM 1616 C CA . VAL B 1 55 ? -2.764 -29.664 -5.711 1.00 21.79 61 VAL B CA 1
ATOM 1617 C C . VAL B 1 55 ? -1.451 -28.893 -5.672 1.00 21.72 61 VAL B C 1
ATOM 1618 O O . VAL B 1 55 ? -1.445 -27.709 -5.347 1.00 23.72 61 VAL B O 1
ATOM 1622 N N . GLN B 1 56 ? -0.358 -29.589 -5.946 1.00 22.28 62 GLN B N 1
ATOM 1623 C CA . GLN B 1 56 ? 0.977 -29.006 -6.107 1.00 23.18 62 GLN B CA 1
ATOM 1624 C C . GLN B 1 56 ? 1.481 -29.188 -7.533 1.00 24.96 62 GLN B C 1
ATOM 1625 O O . GLN B 1 56 ? 2.042 -28.251 -8.135 1.00 26.27 62 GLN B O 1
ATOM 1631 N N . HIS B 1 57 ? 1.313 -30.392 -8.069 1.00 24.59 63 HIS B N 1
ATOM 1632 C CA . HIS B 1 57 ? 1.986 -30.747 -9.275 1.00 26.12 63 HIS B CA 1
ATOM 1633 C C . HIS B 1 57 ? 1.178 -31.723 -10.059 1.00 27.34 63 HIS B C 1
ATOM 1634 O O . HIS B 1 57 ? 0.471 -32.508 -9.480 1.00 27.97 63 HIS B O 1
ATOM 1641 N N . ILE B 1 58 ? 1.313 -31.690 -11.381 1.00 27.69 64 ILE B N 1
ATOM 1642 C CA . ILE B 1 58 ? 0.777 -32.723 -12.216 1.00 27.89 64 ILE B CA 1
ATOM 1643 C C . ILE B 1 58 ? 1.899 -33.284 -13.080 1.00 29.79 64 ILE B C 1
ATOM 1644 O O . ILE B 1 58 ? 2.597 -32.536 -13.754 1.00 30.50 64 ILE B O 1
ATOM 1649 N N . ASP B 1 59 ? 2.033 -34.607 -13.089 1.00 31.98 65 ASP B N 1
ATOM 1650 C CA . ASP B 1 59 ? 3.044 -35.297 -13.882 1.00 35.04 65 ASP B CA 1
ATOM 1651 C C . ASP B 1 59 ? 2.387 -36.108 -14.955 1.00 35.87 65 ASP B C 1
ATOM 1652 O O . ASP B 1 59 ? 1.702 -37.085 -14.654 1.00 36.65 65 ASP B O 1
ATOM 1657 N N . VAL B 1 60 ? 2.589 -35.716 -16.209 1.00 35.97 66 VAL B N 1
ATOM 1658 C CA . VAL B 1 60 ? 1.989 -36.426 -17.317 1.00 38.65 66 VAL B CA 1
ATOM 1659 C C . VAL B 1 60 ? 2.846 -37.630 -17.636 1.00 39.74 66 VAL B C 1
ATOM 1660 O O . VAL B 1 60 ? 4.025 -37.505 -17.875 1.00 37.19 66 VAL B O 1
ATOM 1664 N N . LEU B 1 61 ? 2.221 -38.798 -17.667 1.00 45.91 67 LEU B N 1
ATOM 1665 C CA . LEU B 1 61 ? 2.924 -40.043 -17.919 1.00 48.96 67 LEU B CA 1
ATOM 1666 C C . LEU B 1 61 ? 2.354 -40.686 -19.168 1.00 52.01 67 LEU B C 1
ATOM 1667 O O . LEU B 1 61 ? 1.467 -40.130 -19.816 1.00 57.25 67 LEU B O 1
ATOM 1672 N N . GLU B 1 62 ? 2.867 -41.855 -19.515 1.00 59.08 68 GLU B N 1
ATOM 1673 C CA . GLU B 1 62 ? 2.280 -42.644 -20.585 1.00 58.60 68 GLU B CA 1
ATOM 1674 C C . GLU B 1 62 ? 0.903 -43.117 -20.127 1.00 54.09 68 GLU B C 1
ATOM 1675 O O . GLU B 1 62 ? 0.785 -44.006 -19.292 1.00 52.88 68 GLU B O 1
ATOM 1681 N N . ASN B 1 63 ? -0.138 -42.484 -20.656 1.00 55.63 69 ASN B N 1
ATOM 1682 C CA . ASN B 1 63 ? -1.541 -42.854 -20.351 1.00 59.55 69 ASN B CA 1
ATOM 1683 C C . ASN B 1 63 ? -1.953 -42.828 -18.888 1.00 51.19 69 ASN B C 1
ATOM 1684 O O . ASN B 1 63 ? -2.819 -43.577 -18.449 1.00 50.16 69 ASN B O 1
ATOM 1689 N N . SER B 1 64 ? -1.348 -41.923 -18.146 1.00 47.26 70 SER B N 1
ATOM 1690 C CA . SER B 1 64 ? -1.799 -41.631 -16.808 1.00 45.35 70 SER B CA 1
ATOM 1691 C C . SER B 1 64 ? -1.345 -40.236 -16.423 1.00 39.94 70 SER B C 1
ATOM 1692 O O . SER B 1 64 ? -0.425 -39.701 -17.030 1.00 39.69 70 SER B O 1
ATOM 1695 N N . LEU B 1 65 ? -2.027 -39.658 -15.436 1.00 35.61 71 LEU B N 1
ATOM 1696 C CA . LEU B 1 65 ? -1.644 -38.401 -14.819 1.00 34.25 71 LEU B CA 1
ATOM 1697 C C . LEU B 1 65 ? -1.353 -38.654 -13.354 1.00 34.21 71 LEU B C 1
ATOM 1698 O O . LEU B 1 65 ? -2.148 -39.298 -12.674 1.00 32.29 71 LEU B O 1
ATOM 1703 N N . GLY B 1 66 ? -0.240 -38.110 -12.870 1.00 32.99 72 GLY B N 1
ATOM 1704 C CA . GLY B 1 66 ? 0.153 -38.244 -11.481 1.00 30.92 72 GLY B CA 1
ATOM 1705 C C . GLY B 1 66 ? 0.008 -36.909 -10.803 1.00 31.00 72 GLY B C 1
ATOM 1706 O O . GLY B 1 66 ? 0.520 -35.912 -11.288 1.00 34.03 72 GLY B O 1
ATOM 1707 N N . PHE B 1 67 ? -0.747 -36.878 -9.713 1.00 30.53 73 PHE B N 1
ATOM 1708 C CA . PHE B 1 67 ? -1.025 -35.653 -9.008 1.00 31.26 73 PHE B CA 1
ATOM 1709 C C . PHE B 1 67 ? -0.293 -35.707 -7.687 1.00 34.39 73 PHE B C 1
ATOM 1710 O O . PHE B 1 67 ? -0.288 -36.743 -7.041 1.00 35.56 73 PHE B O 1
ATOM 1718 N N . THR B 1 68 ? 0.287 -34.585 -7.269 1.00 33.76 74 THR B N 1
ATOM 1719 C CA . THR B 1 68 ? 0.814 -34.456 -5.917 1.00 31.98 74 THR B CA 1
ATOM 1720 C C . THR B 1 68 ? -0.083 -33.493 -5.191 1.00 30.62 74 THR B C 1
ATOM 1721 O O . THR B 1 68 ? -0.335 -32.398 -5.670 1.00 33.61 74 THR B O 1
ATOM 1725 N N . PHE B 1 69 ? -0.598 -33.923 -4.055 1.00 29.17 75 PHE B N 1
ATOM 1726 C CA . PHE B 1 69 ? -1.520 -33.127 -3.289 1.00 28.68 75 PHE B CA 1
ATOM 1727 C C . PHE B 1 69 ? -0.962 -32.874 -1.917 1.00 26.52 75 PHE B C 1
ATOM 1728 O O . PHE B 1 69 ? -0.174 -33.663 -1.443 1.00 23.40 75 PHE B O 1
ATOM 1736 N N . ARG B 1 70 ? -1.429 -31.798 -1.279 1.00 25.94 76 ARG B N 1
ATOM 1737 C CA . ARG B 1 70 ? -1.394 -31.671 0.171 1.00 25.88 76 ARG B CA 1
ATOM 1738 C C . ARG B 1 70 ? -2.795 -31.606 0.759 1.00 27.00 76 ARG B C 1
ATOM 1739 O O . ARG B 1 70 ? -3.760 -31.189 0.124 1.00 28.79 76 ARG B O 1
ATOM 1747 N N . ILE B 1 71 ? -2.896 -32.024 2.005 1.00 28.97 77 ILE B N 1
ATOM 1748 C CA . ILE B 1 71 ? -4.166 -32.060 2.717 1.00 28.83 77 ILE B CA 1
ATOM 1749 C C . ILE B 1 71 ? -3.869 -31.767 4.185 1.00 30.56 77 ILE B C 1
ATOM 1750 O O . ILE B 1 71 ? -2.787 -32.053 4.676 1.00 28.95 77 ILE B O 1
ATOM 1755 N N . LYS B 1 72 ? -4.837 -31.200 4.873 1.00 34.77 78 LYS B N 1
ATOM 1756 C CA . LYS B 1 72 ? -4.635 -30.758 6.230 1.00 37.63 78 LYS B CA 1
ATOM 1757 C C . LYS B 1 72 ? -5.599 -31.480 7.131 1.00 40.24 78 LYS B C 1
ATOM 1758 O O . LYS B 1 72 ? -6.779 -31.223 7.096 1.00 40.69 78 LYS B O 1
ATOM 1764 N N . GLU B 1 73 ? -5.082 -32.456 7.865 1.00 49.97 79 GLU B N 1
ATOM 1765 C CA . GLU B 1 73 ? -5.870 -33.221 8.802 1.00 55.09 79 GLU B CA 1
ATOM 1766 C C . GLU B 1 73 ? -5.470 -32.780 10.180 1.00 57.43 79 GLU B C 1
ATOM 1767 O O . GLU B 1 73 ? -4.315 -32.910 10.588 1.00 50.69 79 GLU B O 1
ATOM 1773 N N . ASN B 1 74 ? -6.455 -32.240 10.887 1.00 63.40 80 ASN B N 1
ATOM 1774 C CA . ASN B 1 74 ? -6.278 -31.769 12.247 1.00 59.53 80 ASN B CA 1
ATOM 1775 C C . ASN B 1 74 ? -5.033 -30.924 12.347 1.00 56.43 80 ASN B C 1
ATOM 1776 O O . ASN B 1 74 ? -4.063 -31.290 12.997 1.00 54.70 80 ASN B O 1
ATOM 1781 N N . GLY B 1 75 ? -5.063 -29.798 11.646 1.00 53.04 81 GLY B N 1
ATOM 1782 C CA . GLY B 1 75 ? -4.009 -28.805 11.728 1.00 51.01 81 GLY B CA 1
ATOM 1783 C C . GLY B 1 75 ? -2.661 -29.125 11.107 1.00 50.67 81 GLY B C 1
ATOM 1784 O O . GLY B 1 75 ? -1.780 -28.290 11.141 1.00 49.98 81 GLY B O 1
ATOM 1785 N N . VAL B 1 76 ? -2.463 -30.325 10.563 1.00 53.86 82 VAL B N 1
ATOM 1786 C CA . VAL B 1 76 ? -1.163 -30.673 9.971 1.00 51.65 82 VAL B CA 1
ATOM 1787 C C . VAL B 1 76 ? -1.302 -30.972 8.496 1.00 48.47 82 VAL B C 1
ATOM 1788 O O . VAL B 1 76 ? -2.111 -31.814 8.111 1.00 50.31 82 VAL B O 1
ATOM 1792 N N . CYS B 1 77 ? -0.470 -30.324 7.690 1.00 44.45 83 CYS B N 1
ATOM 1793 C CA . CYS B 1 77 ? -0.382 -30.614 6.268 1.00 44.01 83 CYS B CA 1
ATOM 1794 C C . CYS B 1 77 ? 0.441 -31.885 6.020 1.00 40.47 83 CYS B C 1
ATOM 1795 O O . CYS B 1 77 ? 1.478 -32.060 6.619 1.00 38.58 83 CYS B O 1
ATOM 1798 N N . THR B 1 78 ? -0.057 -32.780 5.175 1.00 38.72 84 THR B N 1
ATOM 1799 C CA . THR B 1 78 ? 0.717 -33.912 4.668 1.00 37.48 84 THR B CA 1
ATOM 1800 C C . THR B 1 78 ? 0.673 -33.875 3.166 1.00 37.22 84 THR B C 1
ATOM 1801 O O . THR B 1 78 ? -0.280 -33.363 2.585 1.00 38.36 84 THR B O 1
ATOM 1804 N N . GLU B 1 79 ? 1.709 -34.410 2.540 1.00 34.09 85 GLU B N 1
ATOM 1805 C CA . GLU B 1 79 ? 1.782 -34.469 1.115 1.00 32.42 85 GLU B CA 1
ATOM 1806 C C . GLU B 1 79 ? 1.655 -35.923 0.715 1.00 32.15 85 GLU B C 1
ATOM 1807 O O . GLU B 1 79 ? 2.209 -36.777 1.353 1.00 32.69 85 GLU B O 1
ATOM 1813 N N . PHE B 1 80 ? 0.916 -36.186 -0.345 1.00 30.86 86 PHE B N 1
ATOM 1814 C CA . PHE B 1 80 ? 0.785 -37.514 -0.861 1.00 29.52 86 PHE B CA 1
ATOM 1815 C C . PHE B 1 80 ? 0.587 -37.440 -2.374 1.00 32.34 86 PHE B C 1
ATOM 1816 O O . PHE B 1 80 ? 0.348 -36.354 -2.929 1.00 33.02 86 PHE B O 1
ATOM 1824 N N . SER B 1 81 ? 0.713 -38.577 -3.043 1.00 32.94 87 SER B N 1
ATOM 1825 C CA . SER B 1 81 ? 0.618 -38.608 -4.488 1.00 36.38 87 SER B CA 1
ATOM 1826 C C . SER B 1 81 ? -0.383 -39.640 -4.946 1.00 34.99 87 SER B C 1
ATOM 1827 O O . SER B 1 81 ? -0.614 -40.609 -4.260 1.00 37.28 87 SER B O 1
ATOM 1830 N N . LEU B 1 82 ? -1.022 -39.374 -6.077 1.00 32.56 88 LEU B N 1
ATOM 1831 C CA . LEU B 1 82 ? -1.914 -40.305 -6.684 1.00 31.52 88 LEU B CA 1
ATOM 1832 C C . LEU B 1 82 ? -1.531 -40.378 -8.139 1.00 35.54 88 LEU B C 1
ATOM 1833 O O . LEU B 1 82 ? -1.078 -39.392 -8.722 1.00 36.88 88 LEU B O 1
ATOM 1838 N N . VAL B 1 83 ? -1.750 -41.548 -8.729 1.00 38.53 89 VAL B N 1
ATOM 1839 C CA . VAL B 1 83 ? -1.624 -41.721 -10.148 1.00 40.73 89 VAL B CA 1
ATOM 1840 C C . VAL B 1 83 ? -2.956 -42.190 -10.679 1.00 40.50 89 VAL B C 1
ATOM 1841 O O . VAL B 1 83 ? -3.522 -43.143 -10.174 1.00 49.92 89 VAL B O 1
ATOM 1845 N N . ALA B 1 84 ? -3.450 -41.498 -11.697 1.00 39.86 90 ALA B N 1
ATOM 1846 C CA . ALA B 1 84 ? -4.736 -41.770 -12.287 1.00 36.85 90 ALA B CA 1
ATOM 1847 C C . ALA B 1 84 ? -4.485 -42.346 -13.636 1.00 35.58 90 ALA B C 1
ATOM 1848 O O . ALA B 1 84 ? -3.701 -41.809 -14.391 1.00 34.30 90 ALA B O 1
ATOM 1850 N N . ASP B 1 85 ? -5.154 -43.443 -13.940 1.00 39.16 91 ASP B N 1
ATOM 1851 C CA . ASP B 1 85 ? -4.973 -44.114 -15.207 1.00 37.47 91 ASP B CA 1
ATOM 1852 C C . ASP B 1 85 ? -6.009 -43.653 -16.186 1.00 35.94 91 ASP B C 1
ATOM 1853 O O . ASP B 1 85 ? -7.165 -43.491 -15.831 1.00 31.52 91 ASP B O 1
ATOM 1858 N N . LYS B 1 86 ? -5.593 -43.481 -17.436 1.00 38.16 92 LYS B N 1
ATOM 1859 C CA . LYS B 1 86 ? -6.523 -43.201 -18.519 1.00 39.94 92 LYS B CA 1
ATOM 1860 C C . LYS B 1 86 ? -7.385 -44.427 -18.765 1.00 36.53 92 LYS B C 1
ATOM 1861 O O . LYS B 1 86 ? -6.874 -45.513 -18.987 1.00 38.89 92 LYS B O 1
ATOM 1867 N N . THR B 1 87 ? -8.697 -44.275 -18.702 1.00 37.70 93 THR B N 1
ATOM 1868 C CA . THR B 1 87 ? -9.588 -45.408 -18.946 1.00 40.20 93 THR B CA 1
ATOM 1869 C C . THR B 1 87 ? -9.949 -45.468 -20.418 1.00 43.10 93 THR B C 1
ATOM 1870 O O . THR B 1 87 ? -9.637 -44.561 -21.171 1.00 46.10 93 THR B O 1
ATOM 1874 N N . ALA B 1 88 ? -10.609 -46.544 -20.821 1.00 46.91 94 ALA B N 1
ATOM 1875 C CA . ALA B 1 88 ? -11.004 -46.726 -22.212 1.00 48.51 94 ALA B CA 1
ATOM 1876 C C . ALA B 1 88 ? -11.932 -45.616 -22.739 1.00 53.66 94 ALA B C 1
ATOM 1877 O O . ALA B 1 88 ? -11.874 -45.271 -23.922 1.00 59.59 94 ALA B O 1
ATOM 1879 N N . LYS B 1 89 ? -12.771 -45.046 -21.876 1.00 62.45 95 LYS B N 1
ATOM 1880 C CA . LYS B 1 89 ? -13.753 -44.010 -22.292 1.00 68.72 95 LYS B CA 1
ATOM 1881 C C . LYS B 1 89 ? -13.128 -42.642 -22.624 1.00 72.97 95 LYS B C 1
ATOM 1882 O O . LYS B 1 89 ? -11.996 -42.352 -22.229 1.00 74.48 95 LYS B O 1
ATOM 1888 N N . ASP B 1 90 ? -13.869 -41.806 -23.348 1.00 75.29 96 ASP B N 1
ATOM 1889 C CA . ASP B 1 90 ? -13.304 -40.564 -23.889 1.00 77.80 96 ASP B CA 1
ATOM 1890 C C . ASP B 1 90 ? -12.949 -39.552 -22.804 1.00 71.94 96 ASP B C 1
ATOM 1891 O O . ASP B 1 90 ? -13.830 -39.007 -22.139 1.00 64.31 96 ASP B O 1
ATOM 1896 N N . GLY B 1 91 ? -11.649 -39.284 -22.663 1.00 67.25 97 GLY B N 1
ATOM 1897 C CA . GLY B 1 91 ? -11.144 -38.315 -21.682 1.00 60.69 97 GLY B CA 1
ATOM 1898 C C . GLY B 1 91 ? -11.146 -38.748 -20.226 1.00 52.44 97 GLY B C 1
ATOM 1899 O O . GLY B 1 91 ? -10.572 -38.073 -19.376 1.00 49.10 97 GLY B O 1
ATOM 1900 N N . GLU B 1 92 ? -11.784 -39.874 -19.925 1.00 47.55 98 GLU B N 1
ATOM 1901 C CA . GLU B 1 92 ? -11.920 -40.326 -18.539 1.00 44.82 98 GLU B CA 1
ATOM 1902 C C . GLU B 1 92 ? -10.625 -40.858 -17.934 1.00 37.37 98 GLU B C 1
ATOM 1903 O O . GLU B 1 92 ? -9.791 -41.449 -18.625 1.00 39.36 98 GLU B O 1
ATOM 1909 N N . TYR B 1 93 ? -10.483 -40.625 -16.642 1.00 30.83 99 TYR B N 1
ATOM 1910 C CA . TYR B 1 93 ? -9.396 -41.135 -15.876 1.00 29.24 99 TYR B CA 1
ATOM 1911 C C . TYR B 1 93 ? -9.955 -41.792 -14.639 1.00 28.83 99 TYR B C 1
ATOM 1912 O O . TYR B 1 93 ? -11.013 -41.408 -14.148 1.00 27.66 99 TYR B O 1
ATOM 1921 N N . PHE B 1 94 ? -9.251 -42.802 -14.135 1.00 28.00 100 PHE B N 1
ATOM 1922 C CA . PHE B 1 94 ? -9.656 -43.463 -12.912 1.00 27.37 100 PHE B CA 1
ATOM 1923 C C . PHE B 1 94 ? -8.563 -43.367 -11.871 1.00 28.30 100 PHE B C 1
ATOM 1924 O O . PHE B 1 94 ? -7.400 -43.580 -12.184 1.00 27.36 100 PHE B O 1
ATOM 1932 N N . VAL B 1 95 ? -8.949 -43.106 -10.631 1.00 28.56 101 VAL B N 1
ATOM 1933 C CA . VAL B 1 95 ? -8.008 -43.153 -9.535 1.00 30.54 101 VAL B CA 1
ATOM 1934 C C . VAL B 1 95 ? -8.715 -43.555 -8.252 1.00 32.04 101 VAL B C 1
ATOM 1935 O O . VAL B 1 95 ? -9.878 -43.243 -8.060 1.00 30.51 101 VAL B O 1
ATOM 1939 N N . GLU B 1 96 ? -8.017 -44.288 -7.395 1.00 36.63 102 GLU B N 1
ATOM 1940 C CA . GLU B 1 96 ? -8.606 -44.811 -6.152 1.00 38.95 102 GLU B CA 1
ATOM 1941 C C . GLU B 1 96 ? -8.205 -43.936 -4.975 1.00 35.97 102 GLU B C 1
ATOM 1942 O O . GLU B 1 96 ? -7.018 -43.799 -4.664 1.00 40.24 102 GLU B O 1
ATOM 1948 N N . TYR B 1 97 ? -9.186 -43.324 -4.335 1.00 33.23 103 TYR B N 1
ATOM 1949 C CA . TYR B 1 97 ? -8.941 -42.407 -3.231 1.00 31.42 103 TYR B CA 1
ATOM 1950 C C . TYR B 1 97 ? -10.254 -42.154 -2.532 1.00 32.51 103 TYR B C 1
ATOM 1951 O O . TYR B 1 97 ? -11.173 -41.584 -3.120 1.00 30.22 103 TYR B O 1
ATOM 1960 N N . ASP B 1 98 ? -10.323 -42.536 -1.259 1.00 35.17 104 ASP B N 1
ATOM 1961 C CA . ASP B 1 98 ? -11.567 -42.464 -0.504 1.00 36.77 104 ASP B CA 1
ATOM 1962 C C . ASP B 1 98 ? -12.720 -42.952 -1.367 1.00 36.05 104 ASP B C 1
ATOM 1963 O O . ASP B 1 98 ? -13.713 -42.254 -1.510 1.00 35.96 104 ASP B O 1
ATOM 1968 N N . GLY B 1 99 ? -12.529 -44.109 -2.004 1.00 36.55 105 GLY B N 1
ATOM 1969 C CA . GLY B 1 99 ? -13.496 -44.675 -2.944 1.00 37.28 105 GLY B CA 1
ATOM 1970 C C . GLY B 1 99 ? -12.945 -44.800 -4.349 1.00 40.99 105 GLY B C 1
ATOM 1971 O O . GLY B 1 99 ? -11.730 -44.789 -4.555 1.00 49.39 105 GLY B O 1
ATOM 1972 N N . GLU B 1 100 ? -13.844 -44.978 -5.308 1.00 40.23 106 GLU B N 1
ATOM 1973 C CA . GLU B 1 100 ? -13.495 -45.080 -6.707 1.00 39.83 106 GLU B CA 1
ATOM 1974 C C . GLU B 1 100 ? -13.847 -43.765 -7.376 1.00 38.91 106 GLU B C 1
ATOM 1975 O O . GLU B 1 100 ? -14.975 -43.302 -7.271 1.00 36.48 106 GLU B O 1
ATOM 1981 N N . ASN B 1 101 ? -12.869 -43.149 -8.034 1.00 38.37 107 ASN B N 1
ATOM 1982 C CA . ASN B 1 101 ? -13.057 -41.847 -8.661 1.00 35.24 107 ASN B CA 1
ATOM 1983 C C . ASN B 1 101 ? -12.837 -41.894 -10.152 1.00 35.00 107 ASN B C 1
ATOM 1984 O O . ASN B 1 101 ? -11.852 -42.434 -10.622 1.00 38.06 107 ASN B O 1
ATOM 1989 N N . THR B 1 102 ? -13.741 -41.275 -10.884 1.00 34.43 108 THR B N 1
ATOM 1990 C CA . THR B 1 102 ? -13.660 -41.171 -12.329 1.00 34.44 108 THR B CA 1
ATOM 1991 C C . THR B 1 102 ? -13.705 -39.718 -12.638 1.00 35.16 108 THR B C 1
ATOM 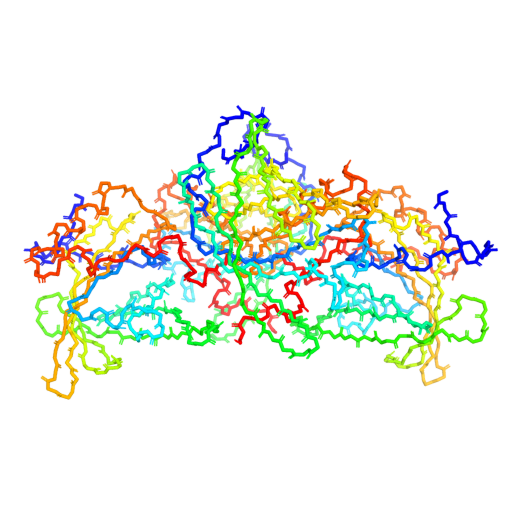1992 O O . THR B 1 102 ? -14.553 -39.016 -12.089 1.00 40.06 108 THR B O 1
ATOM 1996 N N . PHE B 1 103 ? -12.793 -39.240 -13.470 1.00 32.73 109 PHE B N 1
ATOM 1997 C CA . PHE B 1 103 ? -12.776 -37.838 -13.736 1.00 31.58 109 PHE B CA 1
ATOM 1998 C C . PHE B 1 103 ? -12.354 -37.489 -15.142 1.00 30.39 109 PHE B C 1
ATOM 1999 O O . PHE B 1 103 ? -11.657 -38.229 -15.810 1.00 31.23 109 PHE B O 1
ATOM 2007 N N . THR B 1 104 ? -12.777 -36.315 -15.566 1.00 29.35 110 THR B N 1
ATOM 2008 C CA . THR B 1 104 ? -12.436 -35.802 -16.871 1.00 30.83 110 THR B CA 1
ATOM 2009 C C . THR B 1 104 ? -11.959 -34.362 -16.731 1.00 32.27 110 THR B C 1
ATOM 2010 O O . THR B 1 104 ? -12.198 -33.711 -15.708 1.00 31.16 110 THR B O 1
ATOM 2014 N N . ILE B 1 105 ? -11.300 -33.879 -17.769 1.00 31.63 111 ILE B N 1
ATOM 2015 C CA . ILE B 1 105 ? -10.892 -32.519 -17.810 1.00 35.21 111 ILE B CA 1
ATOM 2016 C C . ILE B 1 105 ? -11.957 -31.746 -18.546 1.00 35.21 111 ILE B C 1
ATOM 2017 O O . ILE B 1 105 ? -12.040 -31.844 -19.755 1.00 38.26 111 ILE B O 1
ATOM 2022 N N . LEU B 1 106 ? -12.733 -30.935 -17.851 1.00 35.76 112 LEU B N 1
ATOM 2023 C CA . LEU B 1 106 ? -13.777 -30.177 -18.530 1.00 38.70 112 LEU B CA 1
ATOM 2024 C C . LEU B 1 106 ? -13.237 -29.212 -19.571 1.00 40.05 112 LEU B C 1
ATOM 2025 O O . LEU B 1 106 ? -13.757 -29.136 -20.662 1.00 39.85 112 LEU B O 1
ATOM 2030 N N . LYS B 1 107 ? -12.191 -28.472 -19.223 1.00 45.04 113 LYS B N 1
ATOM 2031 C CA . LYS B 1 107 ? -11.799 -27.297 -19.983 1.00 45.37 113 LYS B CA 1
ATOM 2032 C C . LYS B 1 107 ? -10.442 -26.791 -19.465 1.00 41.79 113 LYS B C 1
ATOM 2033 O O . LYS B 1 107 ? -10.153 -26.899 -18.276 1.00 41.73 113 LYS B O 1
ATOM 2039 N N . THR B 1 108 ? -9.600 -26.290 -20.355 1.00 38.19 114 THR B N 1
ATOM 2040 C CA . THR B 1 108 ? -8.306 -25.742 -19.957 1.00 36.35 114 THR B CA 1
ATOM 2041 C C . THR B 1 108 ? -7.732 -24.896 -21.062 1.00 34.52 114 THR B C 1
ATOM 2042 O O . THR B 1 108 ? -8.039 -25.097 -22.202 1.00 28.03 114 THR B O 1
ATOM 2046 N N . ASP B 1 109 ? -6.885 -23.941 -20.709 1.00 40.25 115 ASP B N 1
ATOM 2047 C CA . ASP B 1 109 ? -6.065 -23.244 -21.715 1.00 41.00 115 ASP B CA 1
ATOM 2048 C C . ASP B 1 109 ? -4.578 -23.529 -21.495 1.00 39.08 115 ASP B C 1
ATOM 2049 O O . ASP B 1 109 ? -3.732 -22.823 -22.012 1.00 41.65 115 ASP B O 1
ATOM 2054 N N . TYR B 1 110 ? -4.291 -24.560 -20.709 1.00 38.13 116 TYR B N 1
ATOM 2055 C CA . TYR B 1 110 ? -2.947 -25.082 -20.513 1.00 37.51 116 TYR B CA 1
ATOM 2056 C C . TYR B 1 110 ? -2.100 -24.221 -19.623 1.00 38.17 116 TYR B C 1
ATOM 2057 O O . TYR B 1 110 ? -1.532 -24.713 -18.661 1.00 39.11 116 TYR B O 1
ATOM 2066 N N . ASP B 1 111 ? -1.964 -22.954 -19.951 1.00 39.52 117 ASP B N 1
ATOM 2067 C CA . ASP B 1 111 ? -1.020 -22.131 -19.217 1.00 42.34 117 ASP B CA 1
ATOM 2068 C C . ASP B 1 111 ? -1.653 -21.063 -18.313 1.00 37.37 117 ASP B C 1
ATOM 2069 O O . ASP B 1 111 ? -0.965 -20.182 -17.856 1.00 34.75 117 ASP B O 1
ATOM 2074 N N . ASN B 1 112 ? -2.941 -21.196 -18.007 1.00 37.35 118 ASN B N 1
ATOM 2075 C CA . ASN B 1 112 ? -3.561 -20.436 -16.919 1.00 35.17 118 ASN B CA 1
ATOM 2076 C C . ASN B 1 112 ? -4.454 -21.256 -15.986 1.00 33.90 118 ASN B C 1
ATOM 2077 O O . ASN B 1 112 ? -4.307 -21.181 -14.755 1.00 29.62 118 ASN B O 1
ATOM 2082 N N . TYR B 1 113 ? -5.368 -22.051 -16.558 1.00 31.58 119 TYR B N 1
ATOM 2083 C CA . TYR B 1 113 ? -6.367 -22.750 -15.755 1.00 29.66 119 TYR B CA 1
ATOM 2084 C C . TYR B 1 113 ? -6.663 -24.141 -16.305 1.00 29.49 119 TYR B C 1
ATOM 2085 O O . TYR B 1 113 ? -6.450 -24.426 -17.489 1.00 26.92 119 TYR B O 1
ATOM 2094 N N . VAL B 1 114 ? -7.158 -25.002 -15.423 1.00 29.63 120 VAL B N 1
ATOM 2095 C CA . VAL B 1 114 ? -7.731 -26.271 -15.833 1.00 30.68 120 VAL B CA 1
ATOM 2096 C C . VAL B 1 114 ? -8.884 -26.558 -14.886 1.00 27.77 120 VAL B C 1
ATOM 2097 O O . VAL B 1 114 ? -8.783 -26.308 -13.691 1.00 28.10 120 VAL B O 1
ATOM 2101 N N . MET B 1 115 ? -9.982 -27.058 -15.431 1.00 26.98 121 MET B N 1
ATOM 2102 C CA . MET B 1 115 ? -11.143 -27.410 -14.637 1.00 27.69 121 MET B CA 1
ATOM 2103 C C . MET B 1 115 ? -11.351 -28.894 -14.760 1.00 27.95 121 MET B C 1
ATOM 2104 O O . MET B 1 115 ? -11.340 -29.426 -15.887 1.00 27.83 121 MET B O 1
ATOM 2109 N N . PHE B 1 116 ? -11.549 -29.564 -13.621 1.00 26.02 122 PHE B N 1
ATOM 2110 C CA . PHE B 1 116 ? -11.807 -31.010 -13.586 1.00 24.96 122 PHE B CA 1
ATOM 2111 C C . PHE B 1 116 ? -13.218 -31.304 -13.119 1.00 25.68 122 PHE B C 1
ATOM 2112 O O . PHE B 1 116 ? -13.754 -30.624 -12.241 1.00 24.39 122 PHE B O 1
ATOM 2120 N N . HIS B 1 117 ? -13.784 -32.380 -13.656 1.00 27.81 123 HIS B N 1
ATOM 2121 C CA . HIS B 1 117 ? -15.055 -32.930 -13.152 1.00 29.03 123 HIS B CA 1
ATOM 2122 C C . HIS B 1 117 ? -14.834 -34.345 -12.697 1.00 29.11 123 HIS B C 1
ATOM 2123 O O . HIS B 1 117 ? -14.301 -35.146 -13.456 1.00 29.75 123 HIS B O 1
ATOM 2130 N N . LEU B 1 118 ? -15.233 -34.645 -11.465 1.00 29.47 124 LEU B N 1
ATOM 2131 C CA . LEU B 1 118 ? -14.905 -35.910 -10.830 1.00 28.60 124 LEU B CA 1
ATOM 2132 C C . LEU B 1 118 ? -16.120 -36.485 -10.128 1.00 27.92 124 LEU B C 1
ATOM 2133 O O . LEU B 1 118 ? -16.857 -35.766 -9.447 1.00 25.40 124 LEU B O 1
ATOM 2138 N N . VAL B 1 119 ? -16.335 -37.784 -10.309 1.00 28.31 125 VAL B N 1
ATOM 2139 C CA . VAL B 1 119 ? -17.410 -38.485 -9.611 1.00 29.60 125 VAL B CA 1
ATOM 2140 C C . VAL B 1 119 ? -16.815 -39.519 -8.680 1.00 29.11 125 VAL B C 1
ATOM 2141 O O . VAL B 1 119 ? -15.957 -40.280 -9.107 1.00 31.20 125 VAL B O 1
ATOM 2145 N N . ASN B 1 120 ? -17.250 -39.529 -7.421 1.00 28.49 126 ASN B N 1
ATOM 2146 C CA . ASN B 1 120 ? -16.741 -40.476 -6.427 1.00 31.31 126 ASN B CA 1
ATOM 2147 C C . ASN B 1 120 ? -17.816 -41.483 -6.028 1.00 32.94 126 ASN B C 1
ATOM 2148 O O . ASN B 1 120 ? -18.894 -41.086 -5.598 1.00 35.18 126 ASN B O 1
ATOM 2153 N N . VAL B 1 121 ? -17.517 -42.768 -6.156 1.00 32.74 127 VAL B N 1
ATOM 2154 C CA . VAL B 1 121 ? -18.417 -43.796 -5.707 1.00 34.48 127 VAL B CA 1
ATOM 2155 C C . VAL B 1 121 ? -17.830 -44.486 -4.509 1.00 37.00 127 VAL B C 1
ATOM 2156 O O . VAL B 1 121 ? -16.680 -44.878 -4.524 1.00 37.45 127 VAL B O 1
ATOM 2160 N N . ASN B 1 122 ? -18.627 -44.643 -3.467 1.00 41.79 128 ASN B N 1
ATOM 2161 C CA . ASN B 1 122 ? -18.145 -45.234 -2.241 1.00 48.65 128 ASN B CA 1
ATOM 2162 C C . ASN B 1 122 ? -19.341 -45.698 -1.416 1.00 53.65 128 ASN B C 1
ATOM 2163 O O . ASN B 1 122 ? -20.206 -44.886 -1.083 1.00 54.97 128 ASN B O 1
ATOM 2168 N N . ASN B 1 123 ? -19.388 -46.999 -1.107 1.00 57.54 129 ASN B N 1
ATOM 2169 C CA . ASN B 1 123 ? -20.499 -47.611 -0.357 1.00 58.02 129 ASN B CA 1
ATOM 2170 C C . ASN B 1 123 ? -21.852 -47.356 -0.975 1.00 54.18 129 ASN B C 1
ATOM 2171 O O . ASN B 1 123 ? -22.819 -47.070 -0.266 1.00 50.14 129 ASN B O 1
ATOM 2176 N N . GLY B 1 124 ? -21.918 -47.406 -2.297 1.00 49.72 130 GLY B N 1
ATOM 2177 C CA . GLY B 1 124 ? -23.163 -47.099 -2.979 1.00 48.59 130 GLY B CA 1
ATOM 2178 C C . GLY B 1 124 ? -23.591 -45.634 -3.021 1.00 45.95 130 GLY B C 1
ATOM 2179 O O . GLY B 1 124 ? -24.383 -45.274 -3.882 1.00 48.71 130 GLY B O 1
ATOM 2180 N N . GLU B 1 125 ? -23.073 -44.797 -2.122 1.00 41.23 131 GLU B N 1
ATOM 2181 C CA . GLU B 1 125 ? -23.194 -43.353 -2.259 1.00 43.88 131 GLU B CA 1
ATOM 2182 C C . GLU B 1 125 ? -22.305 -42.793 -3.375 1.00 40.77 131 GLU B C 1
ATOM 2183 O O . GLU B 1 125 ? -21.238 -43.321 -3.655 1.00 39.07 131 GLU B O 1
ATOM 2189 N N . THR B 1 126 ? -22.759 -41.694 -3.971 1.00 41.23 132 THR B N 1
ATOM 2190 C CA . THR B 1 126 ? -22.060 -40.996 -5.049 1.00 43.82 132 THR B CA 1
ATOM 2191 C C . THR B 1 126 ? -22.153 -39.489 -4.892 1.00 42.52 132 THR B C 1
ATOM 2192 O O . THR B 1 126 ? -23.183 -38.964 -4.476 1.00 40.92 132 THR B O 1
ATOM 2196 N N . PHE B 1 127 ? -21.082 -38.793 -5.243 1.00 40.08 133 PHE B N 1
ATOM 2197 C CA . PHE B 1 127 ? -21.144 -37.365 -5.319 1.00 40.08 133 PHE B CA 1
ATOM 2198 C C . PHE B 1 127 ? -20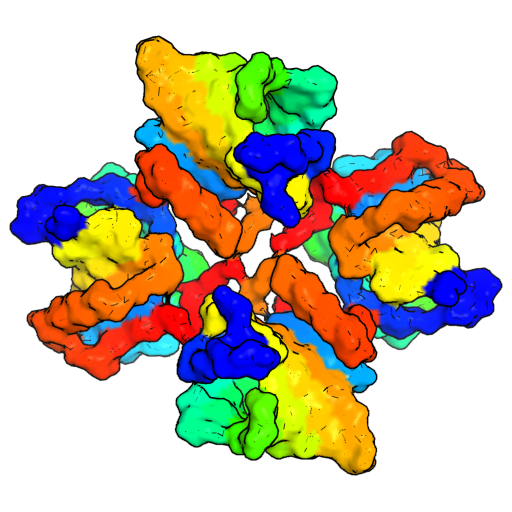.279 -36.830 -6.447 1.00 41.33 133 PHE B C 1
ATOM 2199 O O . PHE B 1 127 ? -19.419 -37.518 -6.976 1.00 42.88 133 PHE B O 1
ATOM 2207 N N . GLN B 1 128 ? -20.520 -35.572 -6.792 1.00 39.67 134 GLN B N 1
ATOM 2208 C CA . GLN B 1 128 ? -19.714 -34.864 -7.754 1.00 37.89 134 GLN B CA 1
ATOM 2209 C C . GLN B 1 128 ? -18.746 -33.922 -7.056 1.00 35.80 134 GLN B C 1
ATOM 2210 O O . GLN B 1 128 ? -19.045 -33.357 -6.006 1.00 35.25 134 GLN B O 1
ATOM 2216 N N . LEU B 1 129 ? -17.597 -33.748 -7.686 1.00 33.41 135 LEU B N 1
ATOM 2217 C CA . LEU B 1 129 ? -16.605 -32.824 -7.233 1.00 30.29 135 LEU B CA 1
ATOM 2218 C C . LEU B 1 129 ? -16.108 -32.130 -8.476 1.00 28.02 135 LEU B C 1
ATOM 2219 O O . LEU B 1 129 ? -15.857 -32.778 -9.481 1.00 27.98 135 LEU B O 1
ATOM 2224 N N . MET B 1 130 ? -15.983 -30.816 -8.415 1.00 27.67 136 MET B N 1
ATOM 2225 C CA . MET B 1 130 ? -15.346 -30.062 -9.468 1.00 30.09 136 MET B CA 1
ATOM 2226 C C . MET B 1 130 ? -14.253 -29.162 -8.924 1.00 29.43 136 MET B C 1
ATOM 2227 O O . MET B 1 130 ? -14.411 -28.594 -7.842 1.00 28.58 136 MET B O 1
ATOM 2232 N N . GLU B 1 131 ? -13.126 -29.067 -9.643 1.00 29.72 137 GLU B N 1
ATOM 2233 C CA . GLU B 1 131 ? -11.932 -28.350 -9.132 1.00 30.91 137 GLU B CA 1
ATOM 2234 C C . GLU B 1 131 ? -11.465 -27.389 -10.183 1.00 30.76 137 GLU B C 1
ATOM 2235 O O . GLU B 1 131 ? -11.499 -27.709 -11.370 1.00 32.44 137 GLU B O 1
ATOM 2241 N N . LEU B 1 132 ? -11.023 -26.209 -9.753 1.00 30.16 138 LEU B N 1
ATOM 2242 C CA . LEU B 1 132 ? -10.408 -25.218 -10.652 1.00 26.98 138 LEU B CA 1
ATOM 2243 C C . LEU B 1 132 ? -8.996 -25.007 -10.219 1.00 24.74 138 LEU B C 1
ATOM 2244 O O . LEU B 1 132 ? -8.751 -24.558 -9.097 1.00 25.39 138 LEU B O 1
ATOM 2249 N N . TYR B 1 133 ? -8.057 -25.367 -11.078 1.00 24.02 139 TYR B N 1
ATOM 2250 C CA . TYR B 1 133 ? -6.637 -25.197 -10.756 1.00 25.00 139 TYR B CA 1
ATOM 2251 C C . TYR B 1 133 ? -6.087 -24.031 -11.564 1.00 25.20 139 TYR B C 1
ATOM 2252 O O . TYR B 1 133 ? -6.516 -23.798 -12.695 1.00 25.47 139 TYR B O 1
ATOM 2261 N N . GLY B 1 134 ? -5.137 -23.312 -10.995 1.00 25.08 140 GLY B N 1
ATOM 2262 C CA . GLY B 1 134 ? -4.437 -22.264 -11.729 1.00 26.87 140 GLY B CA 1
ATOM 2263 C C . GLY B 1 134 ? -2.948 -22.499 -11.760 1.00 26.79 140 GLY B C 1
ATOM 2264 O O . GLY B 1 134 ? -2.439 -23.295 -10.974 1.00 28.22 140 GLY B O 1
ATOM 2265 N N . ARG B 1 135 ? -2.246 -21.829 -12.668 1.00 26.63 141 ARG B N 1
ATOM 2266 C CA . ARG B 1 135 ? -0.790 -21.911 -12.704 1.00 27.58 141 ARG B CA 1
ATOM 2267 C C . ARG B 1 135 ? -0.187 -20.875 -11.772 1.00 28.98 141 ARG B C 1
ATOM 2268 O O . ARG B 1 135 ? 1.029 -20.838 -11.597 1.00 32.25 141 ARG B O 1
ATOM 2276 N N . THR B 1 136 ? -1.045 -20.057 -11.177 1.00 29.25 142 THR B N 1
ATOM 2277 C CA . THR B 1 136 ? -0.671 -19.057 -10.179 1.00 30.93 142 THR B CA 1
ATOM 2278 C C . THR B 1 136 ? -1.535 -19.275 -8.951 1.00 30.39 142 THR B C 1
ATOM 2279 O O . THR B 1 136 ? -2.599 -19.853 -9.071 1.00 31.13 142 THR B O 1
ATOM 2283 N N . LYS B 1 137 ? -1.119 -18.770 -7.796 1.00 30.90 143 LYS B N 1
ATOM 2284 C CA . LYS B 1 137 ? -1.936 -18.871 -6.582 1.00 33.05 143 LYS B CA 1
ATOM 2285 C C . LYS B 1 137 ? -3.380 -18.383 -6.741 1.00 33.95 143 LYS B C 1
ATOM 2286 O O . LYS B 1 137 ? -4.241 -18.764 -5.956 1.00 33.68 143 LYS B O 1
ATOM 2292 N N . ASP B 1 138 ? -3.618 -17.444 -7.653 1.00 34.12 144 ASP B N 1
ATOM 2293 C CA . ASP B 1 138 ? -4.960 -16.906 -7.846 1.00 35.49 144 ASP B CA 1
ATOM 2294 C C . ASP B 1 138 ? -5.284 -16.771 -9.310 1.00 34.85 144 ASP B C 1
ATOM 2295 O O . ASP B 1 138 ? -4.391 -16.780 -10.156 1.00 34.70 144 ASP B O 1
ATOM 2300 N N . LEU B 1 139 ? -6.577 -16.712 -9.603 1.00 34.42 145 LEU B N 1
ATOM 2301 C CA . LEU B 1 139 ? -7.036 -16.423 -10.939 1.00 37.66 145 LEU B CA 1
ATOM 2302 C C . LEU B 1 139 ? -8.030 -15.283 -10.889 1.00 38.09 145 LEU B C 1
ATOM 2303 O O . LEU B 1 139 ? -8.472 -14.890 -9.835 1.00 38.70 145 LEU B O 1
ATOM 2308 N N . SER B 1 140 ? -8.352 -14.757 -12.055 1.00 39.12 146 SER B N 1
ATOM 2309 C CA . SER B 1 140 ? -9.250 -13.631 -12.179 1.00 39.55 146 SER B CA 1
ATOM 2310 C C . SER B 1 140 ? -10.660 -14.044 -11.862 1.00 40.38 146 SER B C 1
ATOM 2311 O O . SER B 1 140 ? -10.990 -15.212 -11.919 1.00 39.27 146 SER B O 1
ATOM 2314 N N . SER B 1 141 ? -11.501 -13.056 -11.598 1.00 44.85 147 SER B N 1
ATOM 2315 C CA . SER B 1 141 ? -12.939 -13.241 -11.394 1.00 49.07 147 SER B CA 1
ATOM 2316 C C . SER B 1 141 ? -13.627 -13.895 -12.591 1.00 52.32 147 SER B C 1
ATOM 2317 O O . SER B 1 141 ? -14.512 -14.736 -12.441 1.00 55.86 147 SER B O 1
ATOM 2320 N N . ASP B 1 142 ? -13.218 -13.477 -13.776 1.00 51.88 148 ASP B N 1
ATOM 2321 C CA . ASP B 1 142 ? -13.792 -13.968 -15.005 1.00 56.45 148 ASP B CA 1
ATOM 2322 C C . ASP B 1 142 ? -13.767 -15.485 -15.067 1.00 51.96 148 ASP B C 1
ATOM 2323 O O . ASP B 1 142 ? -14.775 -16.119 -15.369 1.00 52.89 148 ASP B O 1
ATOM 2328 N N . ILE B 1 143 ? -12.606 -16.056 -14.768 1.00 48.66 149 ILE B N 1
ATOM 2329 C CA . ILE B 1 143 ? -12.418 -17.506 -14.831 1.00 47.26 149 ILE B CA 1
ATOM 2330 C C . ILE B 1 143 ? -13.166 -18.218 -13.685 1.00 41.25 149 ILE B C 1
ATOM 2331 O O . ILE B 1 143 ? -13.773 -19.259 -13.901 1.00 37.90 149 ILE B O 1
ATOM 2336 N N . LYS B 1 144 ? -13.130 -17.637 -12.493 1.00 37.26 150 LYS B N 1
ATOM 2337 C CA . LYS B 1 144 ? -13.874 -18.170 -11.375 1.00 36.21 150 LYS B CA 1
ATOM 2338 C C . LYS B 1 144 ? -15.367 -18.209 -11.675 1.00 39.01 150 LYS B C 1
ATOM 2339 O O . LYS B 1 144 ? -16.073 -19.118 -11.226 1.00 36.21 150 LYS B O 1
ATOM 2345 N N . GLU B 1 145 ? -15.862 -17.192 -12.380 1.00 42.07 151 GLU B N 1
ATOM 2346 C CA . GLU B 1 145 ? -17.285 -17.122 -12.704 1.00 43.08 151 GLU B CA 1
ATOM 2347 C C . GLU B 1 145 ? -17.631 -18.138 -13.805 1.00 39.40 151 GLU B C 1
ATOM 2348 O O . GLU B 1 145 ? -18.687 -18.754 -13.772 1.00 35.97 151 GLU B O 1
ATOM 2354 N N . LYS B 1 146 ? -16.742 -18.313 -14.769 1.00 38.12 152 LYS B N 1
ATOM 2355 C CA . LYS B 1 146 ? -16.947 -19.340 -15.792 1.00 39.29 152 LYS B CA 1
ATOM 2356 C C . LYS B 1 146 ? -16.993 -20.682 -15.150 1.00 37.18 152 LYS B C 1
ATOM 2357 O O . LYS B 1 146 ? -17.793 -21.521 -15.515 1.00 38.27 152 LYS B O 1
ATOM 2363 N N . PHE B 1 147 ? -16.156 -20.870 -14.145 1.00 35.65 153 PHE B N 1
ATOM 2364 C CA . PHE B 1 147 ? -16.136 -22.120 -13.428 1.00 33.31 153 PHE B CA 1
ATOM 2365 C C . PHE B 1 147 ? -17.444 -22.320 -12.661 1.00 33.48 153 PHE B C 1
ATOM 2366 O O . PHE B 1 147 ? -18.000 -23.424 -12.634 1.00 34.02 153 PHE B O 1
ATOM 2374 N N . ALA B 1 148 ? -17.929 -21.256 -12.031 1.00 33.83 154 ALA B N 1
ATOM 2375 C CA . ALA B 1 148 ? -19.155 -21.347 -11.260 1.00 33.87 154 ALA B CA 1
ATOM 2376 C C . ALA B 1 148 ? -20.319 -21.746 -12.173 1.00 37.68 154 ALA B C 1
ATOM 2377 O O . ALA B 1 148 ? -21.160 -22.555 -11.790 1.00 36.98 154 ALA B O 1
ATOM 2379 N N . LYS B 1 149 ? -20.357 -21.203 -13.385 1.00 42.27 155 LYS B N 1
ATOM 2380 C CA . LYS B 1 149 ? -21.390 -21.583 -14.338 1.00 46.53 155 LYS B CA 1
ATOM 2381 C C . LYS B 1 149 ? -21.386 -23.063 -14.602 1.00 43.46 155 LYS B C 1
ATOM 2382 O O . LYS B 1 149 ? -22.442 -23.692 -14.596 1.00 46.03 155 LYS B O 1
ATOM 2388 N N . LEU B 1 150 ? -20.218 -23.637 -14.821 1.00 41.00 156 LEU B N 1
ATOM 2389 C CA . LEU B 1 150 ? -20.172 -25.082 -15.043 1.00 40.56 156 LEU B CA 1
ATOM 2390 C C . LEU B 1 150 ? -20.562 -25.886 -13.810 1.00 40.33 156 LEU B C 1
ATOM 2391 O O . LEU B 1 150 ? -21.242 -26.884 -13.914 1.00 40.56 156 LEU B O 1
ATOM 2396 N N . CYS B 1 151 ? -20.184 -25.430 -12.628 1.00 39.20 157 CYS B N 1
ATOM 2397 C CA . CYS B 1 151 ? -20.649 -26.107 -11.442 1.00 39.53 157 CYS B CA 1
ATOM 2398 C C . CYS B 1 151 ? -22.182 -26.153 -11.434 1.00 38.53 157 CYS B C 1
ATOM 2399 O O . CYS B 1 151 ? -22.787 -27.197 -11.195 1.00 34.85 157 CYS B O 1
ATOM 2402 N N . VAL B 1 152 ? -22.807 -24.996 -11.655 1.00 40.05 158 VAL B N 1
ATOM 2403 C CA . VAL B 1 152 ? -24.257 -24.902 -11.575 1.00 40.19 158 VAL B CA 1
ATOM 2404 C C . VAL B 1 152 ? -24.863 -25.790 -12.660 1.00 40.21 158 VAL B C 1
ATOM 2405 O O . VAL B 1 152 ? -25.869 -26.471 -12.425 1.00 37.75 158 VAL B O 1
ATOM 2409 N N . ALA B 1 153 ? -24.263 -25.757 -13.843 1.00 38.32 159 ALA B N 1
ATOM 2410 C CA . ALA B 1 153 ? -24.694 -26.626 -14.936 1.00 41.95 159 ALA B CA 1
ATOM 2411 C C . ALA B 1 153 ? -24.647 -28.107 -14.572 1.00 40.61 159 ALA B C 1
ATOM 2412 O 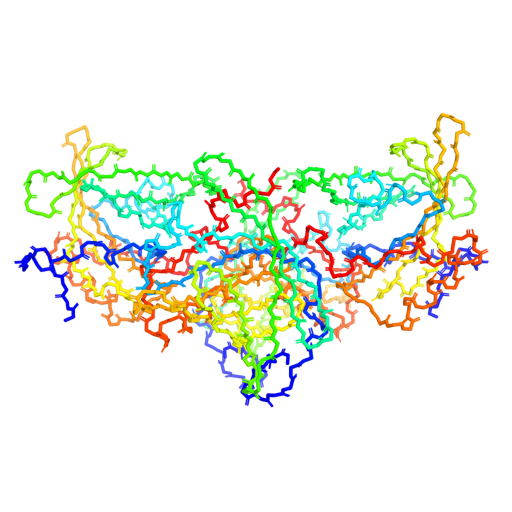O . ALA B 1 153 ? -25.462 -28.867 -15.042 1.00 45.73 159 ALA B O 1
ATOM 2414 N N . HIS B 1 154 ? -23.721 -28.504 -13.714 1.00 38.86 160 HIS B N 1
ATOM 2415 C CA . HIS B 1 154 ? -23.687 -29.880 -13.214 1.00 35.42 160 HIS B CA 1
ATOM 2416 C C . HIS B 1 154 ? -24.456 -30.037 -11.913 1.00 36.76 160 HIS B C 1
ATOM 2417 O O . HIS B 1 154 ? -24.282 -30.997 -11.203 1.00 36.03 160 HIS B O 1
ATOM 2424 N N . GLY B 1 155 ? -25.324 -29.092 -11.589 1.00 40.07 161 GLY B N 1
ATOM 2425 C CA . GLY B 1 155 ? -26.148 -29.206 -10.379 1.00 41.76 161 GLY B CA 1
ATOM 2426 C C . GLY B 1 155 ? -25.470 -28.992 -9.041 1.00 41.67 161 GLY B C 1
ATOM 2427 O O . GLY B 1 155 ? -25.982 -29.424 -8.011 1.00 44.90 161 GLY B O 1
ATOM 2428 N N . ILE B 1 156 ? -24.339 -28.298 -9.029 1.00 39.74 162 ILE B N 1
ATOM 2429 C CA . ILE B 1 156 ? -23.750 -27.898 -7.767 1.00 37.71 162 ILE B CA 1
ATOM 2430 C C . ILE B 1 156 ? -24.026 -26.427 -7.631 1.00 36.66 162 ILE B C 1
ATOM 2431 O O . ILE B 1 156 ? -23.537 -25.628 -8.430 1.00 36.99 162 ILE B O 1
ATOM 2436 N N . THR B 1 157 ? -24.812 -26.069 -6.626 1.00 36.23 163 THR B N 1
ATOM 2437 C CA . THR B 1 157 ? -25.208 -24.682 -6.432 1.00 38.91 163 THR B CA 1
ATOM 2438 C C . THR B 1 157 ? -24.089 -23.906 -5.789 1.00 38.80 163 THR B C 1
ATOM 2439 O O . THR B 1 157 ? -23.166 -24.496 -5.237 1.00 38.51 163 THR B O 1
ATOM 2443 N N . ARG B 1 158 ? -24.231 -22.585 -5.772 1.00 38.25 164 ARG B N 1
ATOM 2444 C CA . ARG B 1 158 ? -23.163 -21.713 -5.332 1.00 39.82 164 ARG B CA 1
ATOM 2445 C C . ARG B 1 158 ? -22.746 -21.820 -3.866 1.00 42.00 164 ARG B C 1
ATOM 2446 O O . ARG B 1 158 ? -21.602 -21.479 -3.531 1.00 41.84 164 ARG B O 1
ATOM 2454 N N . ASP B 1 159 ? -23.654 -22.259 -2.992 1.00 42.09 165 ASP B N 1
ATOM 2455 C CA . ASP B 1 159 ? -23.320 -22.368 -1.568 1.00 41.72 165 ASP B CA 1
ATOM 2456 C C . ASP B 1 159 ? -22.367 -23.531 -1.368 1.00 38.30 165 ASP B C 1
ATOM 2457 O O . ASP B 1 159 ? -21.730 -23.627 -0.337 1.00 32.20 165 ASP B O 1
ATOM 2462 N N . ASN B 1 160 ? -22.288 -24.424 -2.357 1.00 36.12 166 ASN B N 1
ATOM 2463 C CA . ASN B 1 160 ? -21.341 -25.535 -2.336 1.00 34.86 166 ASN B CA 1
ATOM 2464 C C . ASN B 1 160 ? -20.076 -25.308 -3.160 1.00 32.13 166 ASN B C 1
ATOM 2465 O O . ASN B 1 160 ? -19.378 -26.264 -3.487 1.00 33.24 166 ASN B O 1
ATOM 2470 N N . ILE B 1 161 ? -19.827 -24.066 -3.559 1.00 28.76 167 ILE B N 1
ATOM 2471 C CA . ILE B 1 161 ? -18.606 -23.687 -4.224 1.00 27.38 167 ILE B CA 1
ATOM 2472 C C . ILE B 1 161 ? -17.737 -22.957 -3.212 1.00 28.55 167 ILE B C 1
ATOM 2473 O O . ILE B 1 161 ? -18.213 -22.081 -2.509 1.00 29.85 167 ILE B O 1
ATOM 2478 N N . ILE B 1 162 ? -16.470 -23.350 -3.097 1.00 28.84 168 ILE B N 1
ATOM 2479 C CA . ILE B 1 162 ? -15.596 -22.769 -2.100 1.00 27.37 168 ILE B CA 1
ATOM 2480 C C . ILE B 1 162 ? -14.343 -22.253 -2.752 1.00 28.03 168 ILE B C 1
ATOM 2481 O O . ILE B 1 162 ? -13.579 -23.006 -3.322 1.00 27.40 168 ILE B O 1
ATOM 2486 N N . ASP B 1 163 ? -14.114 -20.961 -2.596 1.00 31.52 169 ASP B N 1
ATOM 2487 C CA . ASP B 1 163 ? -12.892 -20.333 -3.034 1.00 33.01 169 ASP B CA 1
ATOM 2488 C C . ASP B 1 163 ? -11.822 -20.574 -1.980 1.00 32.93 169 ASP B C 1
ATOM 2489 O O . ASP B 1 163 ? -11.915 -20.121 -0.841 1.00 34.73 169 ASP B O 1
ATOM 2494 N N . LEU B 1 164 ? -10.806 -21.333 -2.357 1.00 33.27 170 LEU B N 1
ATOM 2495 C CA . LEU B 1 164 ? -9.771 -21.702 -1.432 1.00 33.65 170 LEU B CA 1
ATOM 2496 C C . LEU B 1 164 ? -8.707 -20.627 -1.311 1.00 36.24 170 LEU B C 1
ATOM 2497 O O . LEU B 1 164 ? -7.841 -20.741 -0.436 1.00 36.76 170 LEU B O 1
ATOM 2502 N N . THR B 1 165 ? -8.737 -19.597 -2.174 1.00 34.74 171 THR B N 1
ATOM 2503 C CA . THR B 1 165 ? -7.604 -18.651 -2.238 1.00 31.68 171 THR B CA 1
ATOM 2504 C C . THR B 1 165 ? -7.325 -17.847 -1.000 1.00 30.32 171 THR B C 1
ATOM 2505 O O . THR B 1 165 ? -6.234 -17.391 -0.845 1.00 31.59 171 THR B O 1
ATOM 2509 N N . LYS B 1 166 ? -8.263 -17.680 -0.092 1.00 33.93 172 LYS B N 1
ATOM 2510 C CA . LYS B 1 166 ? -7.958 -16.876 1.095 1.00 33.57 172 LYS B CA 1
ATOM 2511 C C . LYS B 1 166 ? -7.890 -17.714 2.346 1.00 30.27 172 LYS B C 1
ATOM 2512 O O . LYS B 1 166 ? -7.972 -17.195 3.451 1.00 29.00 172 LYS B O 1
ATOM 2518 N N . THR B 1 167 ? -7.739 -19.020 2.150 1.00 31.81 173 THR B N 1
ATOM 2519 C CA . THR B 1 167 ? -7.729 -19.997 3.235 1.00 33.36 173 THR B CA 1
ATOM 2520 C C . THR B 1 167 ? -6.379 -20.663 3.168 1.00 31.36 173 THR B C 1
ATOM 2521 O O . THR B 1 167 ? -5.712 -20.631 2.146 1.00 29.48 173 THR B O 1
ATOM 2525 N N . ASP B 1 168 ? -5.988 -21.292 4.255 1.00 31.01 174 ASP B N 1
ATOM 2526 C CA . ASP B 1 168 ? -4.763 -22.060 4.257 1.00 31.53 174 ASP B CA 1
ATOM 2527 C C . ASP B 1 168 ? -4.866 -23.201 3.240 1.00 29.29 174 ASP B C 1
ATOM 2528 O O . ASP B 1 168 ? -5.753 -24.051 3.339 1.00 28.08 174 ASP B O 1
ATOM 2533 N N . ARG B 1 169 ? -3.965 -23.180 2.263 1.00 28.91 175 ARG B N 1
ATOM 2534 C CA . ARG B 1 169 ? -3.814 -24.260 1.267 1.00 29.26 175 ARG B CA 1
ATOM 2535 C C . ARG B 1 169 ? -2.470 -24.993 1.391 1.00 28.78 175 ARG B C 1
ATOM 2536 O O . ARG B 1 169 ? -2.036 -25.640 0.465 1.00 26.61 175 ARG B O 1
ATOM 2544 N N . CYS B 1 170 ? -1.824 -24.879 2.544 1.00 31.99 176 CYS B N 1
ATOM 2545 C CA . CYS B 1 170 ? -0.528 -25.500 2.792 1.00 32.98 176 CYS B CA 1
ATOM 2546 C C . CYS B 1 170 ? 0.558 -25.073 1.828 1.00 32.41 176 CYS B C 1
ATOM 2547 O O . CYS B 1 170 ? 1.401 -25.885 1.485 1.00 32.79 176 CYS B O 1
ATOM 2550 N N . LEU B 1 171 ? 0.566 -23.815 1.411 1.00 32.95 177 LEU B N 1
ATOM 2551 C CA . LEU B 1 171 ? 1.610 -23.320 0.493 1.00 32.77 177 LEU B CA 1
ATOM 2552 C C . LEU B 1 171 ? 2.983 -23.217 1.141 1.00 34.89 177 LEU B C 1
ATOM 2553 O O . LEU B 1 171 ? 3.195 -23.650 2.263 1.00 31.06 177 LEU B O 1
ATOM 2558 N N . GLN B 1 172 ? 3.912 -22.628 0.391 1.00 39.78 178 GLN B N 1
ATOM 2559 C CA . GLN B 1 172 ? 5.161 -22.157 0.906 1.00 39.17 178 GLN B CA 1
ATOM 2560 C C . GLN B 1 172 ? 5.374 -20.756 0.434 1.00 34.07 178 GLN B C 1
ATOM 2561 O O . GLN B 1 172 ? 6.413 -20.196 0.727 1.00 36.12 178 GLN B O 1
ATOM 2567 N N . GLU C 1 14 ? 2.392 -3.052 -5.052 1.00 101.57 20 GLU C N 1
ATOM 2568 C CA . GLU C 1 14 ? 2.045 -4.250 -4.228 1.00 109.75 20 GLU C CA 1
ATOM 2569 C C . GLU C 1 14 ? 2.011 -3.945 -2.723 1.00 112.41 20 GLU C C 1
ATOM 2570 O O . GLU C 1 14 ? 1.187 -4.490 -1.993 1.00 109.04 20 GLU C O 1
ATOM 2576 N N . GLU C 1 15 ? 2.910 -3.068 -2.280 1.00 119.46 21 GLU C N 1
ATOM 2577 C CA . GLU C 1 15 ? 3.018 -2.662 -0.873 1.00 119.47 21 GLU C CA 1
ATOM 2578 C C . GLU C 1 15 ? 1.912 -1.649 -0.525 1.00 110.25 21 GLU C C 1
ATOM 2579 O O . GLU C 1 15 ? 2.008 -0.476 -0.886 1.00 107.50 21 GLU C O 1
ATOM 2585 N N . ALA C 1 16 ? 0.872 -2.101 0.173 1.00 102.16 22 ALA C N 1
ATOM 2586 C CA . ALA C 1 16 ? -0.254 -1.236 0.533 1.00 102.40 22 ALA C CA 1
ATOM 2587 C C . ALA C 1 16 ? -0.173 -0.820 2.001 1.00 109.59 22 ALA C C 1
ATOM 2588 O O . ALA C 1 16 ? -0.459 -1.589 2.904 1.00 106.20 22 ALA C O 1
ATOM 2590 N N . SER C 1 17 ? 0.247 0.413 2.227 1.00 124.07 23 SER C N 1
ATOM 2591 C CA . SER C 1 17 ? 0.440 0.934 3.572 1.00 130.71 23 SER C CA 1
ATOM 2592 C C . SER C 1 17 ? -0.846 1.595 4.094 1.00 132.42 23 SER C C 1
ATOM 2593 O O . SER C 1 17 ? -1.869 1.614 3.405 1.00 116.26 23 SER C O 1
ATOM 2596 N N . PHE C 1 18 ? -0.768 2.125 5.317 1.00 153.18 24 PHE C N 1
ATOM 2597 C CA . PHE C 1 18 ? -1.755 3.086 5.856 1.00 165.57 24 PHE C CA 1
ATOM 2598 C C . PHE C 1 18 ? -1.337 4.530 5.519 1.00 177.15 24 PHE C C 1
ATOM 2599 O O . PHE C 1 18 ? -2.183 5.437 5.431 1.00 175.56 24 PHE C O 1
ATOM 2607 N N . GLU C 1 19 ? -0.027 4.718 5.313 1.00 184.14 25 GLU C N 1
ATOM 2608 C CA . GLU C 1 19 ? 0.575 6.014 4.965 1.00 175.18 25 GLU C CA 1
ATOM 2609 C C . GLU C 1 19 ? 0.260 6.467 3.534 1.00 169.83 25 GLU C C 1
ATOM 2610 O O . GLU C 1 19 ? 0.382 7.646 3.223 1.00 173.99 25 GLU C O 1
ATOM 2616 N N . ARG C 1 20 ? -0.106 5.528 2.665 1.00 160.40 26 ARG C N 1
ATOM 2617 C CA . ARG C 1 20 ? -0.650 5.862 1.345 1.00 146.84 26 ARG C CA 1
ATOM 2618 C C . ARG C 1 20 ? -2.176 5.994 1.374 1.00 142.46 26 ARG C C 1
ATOM 2619 O O . ARG C 1 20 ? -2.751 6.636 0.503 1.00 130.95 26 ARG C O 1
ATOM 2627 N N . GLY C 1 21 ? -2.825 5.351 2.350 1.00 139.65 27 GLY C N 1
ATOM 2628 C CA . GLY C 1 21 ? -4.287 5.289 2.408 1.00 131.30 27 GLY C CA 1
ATOM 2629 C C . GLY C 1 21 ? -4.901 4.509 1.250 1.00 131.22 27 GLY C C 1
ATOM 2630 O O . GLY C 1 21 ? -6.080 4.681 0.945 1.00 129.99 27 GLY C O 1
ATOM 2631 N N . ASN C 1 22 ? -4.095 3.657 0.606 1.00 132.00 28 ASN C N 1
ATOM 2632 C CA . ASN C 1 22 ? -4.519 2.818 -0.533 1.00 124.59 28 ASN C CA 1
ATOM 2633 C C . ASN C 1 22 ? -4.873 1.396 -0.073 1.00 112.76 28 ASN C C 1
ATOM 2634 O O . ASN C 1 22 ? -4.672 0.414 -0.803 1.00 108.37 28 ASN C O 1
ATOM 2639 N N . LEU C 1 23 ? -5.405 1.307 1.145 1.00 97.80 29 LEU C N 1
ATOM 2640 C CA . LEU C 1 23 ? -5.524 0.049 1.872 1.00 84.16 29 LEU C CA 1
ATOM 2641 C C . LEU C 1 23 ? -6.901 -0.587 1.692 1.00 70.08 29 LEU C C 1
ATOM 2642 O O . LEU C 1 23 ? -7.867 -0.159 2.299 1.00 63.58 29 LEU C O 1
ATOM 2647 N N . ASP C 1 24 ? -6.957 -1.629 0.868 1.00 63.73 30 ASP C N 1
ATOM 2648 C CA . ASP C 1 24 ? -8.192 -2.346 0.588 1.00 58.48 30 ASP C CA 1
ATOM 2649 C C . ASP C 1 24 ? -8.384 -3.416 1.644 1.00 53.40 30 ASP C C 1
ATOM 2650 O O . ASP C 1 24 ? -8.004 -4.577 1.482 1.00 54.66 30 ASP C O 1
ATOM 2655 N N . VAL C 1 25 ? -8.986 -3.005 2.743 1.00 49.59 31 VAL C N 1
ATOM 2656 C CA . VAL C 1 25 ? -9.022 -3.818 3.928 1.00 46.66 31 VAL C CA 1
ATOM 2657 C C . VAL C 1 25 ? -9.756 -5.149 3.699 1.00 43.99 31 VAL C C 1
ATOM 2658 O O . VAL C 1 25 ? -9.481 -6.122 4.403 1.00 41.90 31 VAL C O 1
ATOM 2662 N N . ASP C 1 26 ? -10.639 -5.211 2.705 1.00 43.40 32 ASP C N 1
ATOM 2663 C CA . ASP C 1 26 ? -11.373 -6.457 2.423 1.00 44.24 32 ASP C CA 1
ATOM 2664 C C . ASP C 1 26 ? -10.482 -7.623 2.088 1.00 41.73 32 ASP C C 1
ATOM 2665 O O . ASP C 1 26 ? -10.809 -8.761 2.398 1.00 38.79 32 ASP C O 1
ATOM 2670 N N . LYS C 1 27 ? -9.362 -7.342 1.430 1.00 42.55 33 LYS C N 1
ATOM 2671 C CA . LYS C 1 27 ? -8.426 -8.394 1.006 1.00 40.89 33 LYS C CA 1
ATOM 2672 C C . LYS C 1 27 ? -7.589 -9.003 2.135 1.00 39.19 33 LYS C C 1
ATOM 2673 O O . LYS C 1 27 ? -6.780 -9.867 1.888 1.00 32.90 33 LYS C O 1
ATOM 2679 N N . LEU C 1 28 ? -7.762 -8.509 3.362 1.00 40.14 34 LEU C N 1
ATOM 2680 C CA . LEU C 1 28 ? -7.130 -9.100 4.517 1.00 37.48 34 LEU C CA 1
ATOM 2681 C C . LEU C 1 28 ? -7.942 -10.260 5.044 1.00 38.02 34 LEU C C 1
ATOM 2682 O O . LEU C 1 28 ? -7.468 -11.027 5.874 1.00 43.78 34 LEU C O 1
ATOM 2687 N N . ASN C 1 29 ? -9.156 -10.412 4.553 1.00 36.57 35 ASN C N 1
ATOM 2688 C CA . ASN C 1 29 ? -10.000 -11.502 4.972 1.00 36.70 35 ASN C CA 1
ATOM 2689 C C . ASN C 1 29 ? -9.295 -12.841 4.865 1.00 35.05 35 ASN C C 1
ATOM 2690 O O . ASN C 1 29 ? -8.542 -13.055 3.922 1.00 37.18 35 ASN C O 1
ATOM 2695 N N . GLY C 1 30 ? -9.530 -13.735 5.826 1.00 32.15 36 GLY C N 1
ATOM 2696 C CA . GLY C 1 30 ? -9.162 -15.136 5.672 1.00 30.42 36 GLY C CA 1
ATOM 2697 C C . GLY C 1 30 ? -8.201 -15.639 6.717 1.00 33.22 36 GLY C C 1
ATOM 2698 O O . GLY C 1 30 ? -8.038 -15.024 7.796 1.00 31.98 36 GLY C O 1
ATOM 2699 N N . ASP C 1 31 ? -7.540 -16.751 6.382 1.00 34.45 37 ASP C N 1
ATOM 2700 C CA . ASP C 1 31 ? -6.589 -17.422 7.286 1.00 34.24 37 ASP C CA 1
ATOM 2701 C C . ASP C 1 31 ? -5.235 -16.717 7.329 1.00 31.80 37 ASP C C 1
ATOM 2702 O O . ASP C 1 31 ? -4.753 -16.229 6.314 1.00 31.08 37 ASP C O 1
ATOM 2707 N N . TRP C 1 32 ? -4.643 -16.660 8.526 1.00 30.69 38 TRP C N 1
ATOM 2708 C CA . TRP C 1 32 ? -3.324 -16.073 8.752 1.00 28.90 38 TRP C CA 1
ATOM 2709 C C . TRP C 1 32 ? -2.601 -16.853 9.842 1.00 29.44 38 TRP C C 1
ATOM 2710 O O . TRP C 1 32 ? -3.220 -17.507 10.677 1.00 30.40 38 TRP C O 1
ATOM 2721 N N . PHE C 1 33 ? -1.285 -16.732 9.857 1.00 30.33 39 PHE C N 1
ATOM 2722 C CA . PHE C 1 33 ? -0.474 -17.366 10.869 1.00 32.68 39 PHE C CA 1
ATOM 2723 C C . PHE C 1 33 ? 0.488 -16.342 11.498 1.00 29.82 39 PHE C C 1
ATOM 2724 O O . PHE C 1 33 ? 0.984 -15.478 10.811 1.00 28.27 39 PHE C O 1
ATOM 2732 N N . SER C 1 34 ? 0.692 -16.432 12.813 1.00 27.68 40 SER C N 1
ATOM 2733 C CA . SER C 1 34 ? 1.597 -15.557 13.527 1.00 25.92 40 SER C CA 1
ATOM 2734 C C . SER C 1 34 ? 3.003 -16.065 13.264 1.00 27.72 40 SER C C 1
ATOM 2735 O O . SER C 1 34 ? 3.302 -17.210 13.567 1.00 26.32 40 SER C O 1
ATOM 2738 N N . ILE C 1 35 ? 3.843 -15.224 12.655 1.00 27.17 41 ILE C N 1
ATOM 2739 C CA . ILE C 1 35 ? 5.186 -15.610 12.274 1.00 24.61 41 ILE C CA 1
ATOM 2740 C C . ILE C 1 35 ? 6.225 -15.040 13.231 1.00 24.14 41 ILE C C 1
ATOM 2741 O O . ILE C 1 35 ? 7.070 -15.760 13.745 1.00 22.81 41 ILE C O 1
ATOM 2746 N N . VAL C 1 36 ? 6.197 -13.731 13.411 1.00 23.35 42 VAL C N 1
ATOM 2747 C CA . VAL C 1 36 ? 7.133 -13.069 14.286 1.00 22.87 42 VAL C CA 1
ATOM 2748 C C . VAL C 1 36 ? 6.364 -12.095 15.147 1.00 22.27 42 VAL C C 1
ATOM 2749 O O . VAL C 1 36 ? 5.430 -11.464 14.667 1.00 21.54 42 VAL C O 1
ATOM 2753 N N . VAL C 1 37 ? 6.782 -11.968 16.401 1.00 21.09 43 VAL C N 1
ATOM 2754 C CA . VAL C 1 37 ? 6.227 -10.995 17.285 1.00 22.68 43 VAL C CA 1
ATOM 2755 C C . VAL C 1 37 ? 7.361 -10.243 17.982 1.00 23.74 43 VAL C C 1
ATOM 2756 O O . VAL C 1 37 ? 8.418 -10.796 18.217 1.00 25.24 43 VAL C O 1
ATOM 2760 N N . ALA C 1 38 ? 7.118 -8.985 18.304 1.00 25.63 44 ALA C N 1
ATOM 2761 C CA . ALA C 1 38 ? 8.142 -8.115 18.843 1.00 28.77 44 ALA C CA 1
ATOM 2762 C C . ALA C 1 38 ? 7.529 -7.096 19.796 1.00 31.56 44 ALA C C 1
ATOM 2763 O O . ALA C 1 38 ? 6.458 -6.561 19.542 1.00 32.49 44 ALA C O 1
ATOM 2765 N N . SER C 1 39 ? 8.207 -6.831 20.904 1.00 34.70 45 SER C N 1
ATOM 2766 C CA . SER C 1 39 ? 7.700 -5.886 21.872 1.00 34.70 45 SER C CA 1
ATOM 2767 C C . SER C 1 39 ? 8.827 -5.250 22.626 1.00 37.93 45 SER C C 1
ATOM 2768 O O . SER C 1 39 ? 9.789 -5.915 22.994 1.00 39.13 45 SER C O 1
ATOM 2771 N N . ASP C 1 40 ? 8.714 -3.955 22.884 1.00 40.96 46 ASP C N 1
ATOM 2772 C CA . ASP C 1 40 ? 9.689 -3.315 23.750 1.00 39.64 46 ASP C CA 1
ATOM 2773 C C . ASP C 1 40 ? 9.460 -3.655 25.211 1.00 38.20 46 ASP C C 1
ATOM 2774 O O . ASP C 1 40 ? 10.218 -3.214 26.046 1.00 41.12 46 ASP C O 1
ATOM 2779 N N . LYS C 1 41 ? 8.438 -4.456 25.519 1.00 41.81 47 LYS C N 1
ATOM 2780 C CA . LYS C 1 41 ? 8.247 -5.030 26.866 1.00 42.91 47 LYS C CA 1
ATOM 2781 C C . LYS C 1 41 ? 8.180 -6.560 26.753 1.00 42.48 47 LYS C C 1
ATOM 2782 O O . LYS C 1 41 ? 7.108 -7.163 26.662 1.00 43.91 47 LYS C O 1
ATOM 2788 N N . ARG C 1 42 ? 9.355 -7.169 26.758 1.00 42.81 48 ARG C N 1
ATOM 2789 C CA . ARG C 1 42 ? 9.546 -8.564 26.370 1.00 45.76 48 ARG C CA 1
ATOM 2790 C C . ARG C 1 42 ? 8.682 -9.557 27.134 1.00 45.52 48 ARG C C 1
ATOM 2791 O O . ARG C 1 42 ? 8.195 -10.547 26.574 1.00 49.35 48 ARG C O 1
ATOM 2799 N N . GLU C 1 43 ? 8.511 -9.304 28.417 1.00 46.05 49 GLU C N 1
ATOM 2800 C CA . GLU C 1 43 ? 7.711 -10.159 29.285 1.00 46.29 49 GLU C CA 1
ATOM 2801 C C . GLU C 1 43 ? 6.357 -10.578 28.660 1.00 42.44 49 GLU C C 1
ATOM 2802 O O . GLU C 1 43 ? 5.899 -11.707 28.829 1.00 40.88 49 GLU C O 1
ATOM 2808 N N . LYS C 1 44 ? 5.742 -9.659 27.933 1.00 38.76 50 LYS C N 1
ATOM 2809 C CA . LYS C 1 44 ? 4.421 -9.858 27.360 1.00 38.10 50 LYS C CA 1
ATOM 2810 C C . LYS C 1 44 ? 4.361 -10.827 26.200 1.00 34.99 50 LYS C C 1
ATOM 2811 O O . LYS C 1 44 ? 3.273 -11.217 25.809 1.00 34.82 50 LYS C O 1
ATOM 2817 N N . ILE C 1 45 ? 5.498 -11.181 25.616 1.00 32.87 51 ILE C N 1
ATOM 2818 C CA . ILE C 1 45 ? 5.500 -12.068 24.457 1.00 31.77 51 ILE C CA 1
ATOM 2819 C C . ILE C 1 45 ? 6.287 -13.335 24.705 1.00 34.57 51 ILE C C 1
ATOM 2820 O O . ILE C 1 45 ? 6.570 -14.101 23.778 1.00 38.52 51 ILE C O 1
ATOM 2825 N N . GLU C 1 46 ? 6.658 -13.557 25.953 1.00 37.03 52 GLU C N 1
ATOM 2826 C CA . GLU C 1 46 ? 7.313 -14.787 26.330 1.00 42.42 52 GLU C CA 1
ATOM 2827 C C . GLU C 1 46 ? 6.217 -15.713 26.779 1.00 42.27 52 GLU C C 1
ATOM 2828 O O . GLU C 1 46 ? 5.051 -15.369 26.702 1.00 38.46 52 GLU C O 1
ATOM 2834 N N . GLU C 1 47 ? 6.580 -16.891 27.252 1.00 48.90 53 GLU C N 1
ATOM 2835 C CA . GLU C 1 47 ? 5.582 -17.871 27.640 1.00 55.36 53 GLU C CA 1
ATOM 2836 C C . GLU C 1 47 ? 4.718 -17.259 28.731 1.00 52.99 53 GLU C C 1
ATOM 2837 O O . GLU C 1 47 ? 5.219 -16.568 29.598 1.00 52.00 53 GLU C O 1
ATOM 2843 N N . ASN C 1 48 ? 3.415 -17.483 28.631 1.00 52.67 54 ASN C N 1
ATOM 2844 C CA . ASN C 1 48 ? 2.419 -16.867 29.503 1.00 54.11 54 ASN C CA 1
ATOM 2845 C C . ASN C 1 48 ? 2.310 -15.352 29.439 1.00 48.25 54 ASN C C 1
ATOM 2846 O O . ASN C 1 48 ? 1.547 -14.760 30.180 1.00 48.03 54 ASN C O 1
ATOM 2851 N N . GLY C 1 49 ? 3.021 -14.717 28.518 1.00 45.50 55 GLY C N 1
ATOM 2852 C CA . GLY C 1 49 ? 2.726 -13.328 28.178 1.00 39.92 55 GLY C CA 1
ATOM 2853 C C . GLY C 1 49 ? 1.364 -13.260 27.513 1.00 38.54 55 GLY C C 1
ATOM 2854 O O . GLY C 1 49 ? 0.958 -14.185 26.816 1.00 35.36 55 GLY C O 1
ATOM 2855 N N . SER C 1 50 ? 0.628 -12.195 27.773 1.00 37.40 56 SER C N 1
ATOM 2856 C CA . SER C 1 50 ? -0.733 -12.096 27.256 1.00 34.96 56 SER C CA 1
ATOM 2857 C C . SER C 1 50 ? -0.737 -11.734 25.786 1.00 35.16 56 SER C C 1
ATOM 2858 O O . SER C 1 50 ? -1.756 -11.844 25.123 1.00 36.34 56 SER C O 1
ATOM 2861 N N . MET C 1 51 ? 0.384 -11.241 25.279 1.00 33.17 57 MET C N 1
ATOM 2862 C CA . MET C 1 51 ? 0.465 -10.898 23.870 1.00 32.38 57 MET C CA 1
ATOM 2863 C C . MET C 1 51 ? 1.147 -11.981 23.036 1.00 30.46 57 MET C C 1
ATOM 2864 O O . MET C 1 51 ? 1.311 -11.813 21.841 1.00 26.92 57 MET C O 1
ATOM 2869 N N . ARG C 1 52 ? 1.552 -13.084 23.647 1.00 30.58 58 ARG C N 1
ATOM 2870 C CA . ARG C 1 52 ? 1.997 -14.223 22.854 1.00 31.44 58 ARG C CA 1
ATOM 2871 C C . ARG C 1 52 ? 0.754 -14.959 22.307 1.00 33.55 58 ARG C C 1
ATOM 2872 O O . ARG C 1 52 ? 0.338 -16.023 22.816 1.00 38.18 58 ARG C O 1
ATOM 2880 N N . VAL C 1 53 ? 0.150 -14.356 21.301 1.00 30.62 59 VAL C N 1
ATOM 2881 C CA . VAL C 1 53 ? -1.050 -14.879 20.717 1.00 33.11 59 VAL C CA 1
ATOM 2882 C C . VAL C 1 53 ? -0.736 -15.355 19.304 1.00 33.63 59 VAL C C 1
ATOM 2883 O O . VAL C 1 53 ? 0.115 -14.782 18.620 1.00 37.05 59 VAL C O 1
ATOM 2887 N N . PHE C 1 54 ? -1.438 -16.397 18.872 1.00 32.64 60 PHE C N 1
ATOM 2888 C CA . PHE C 1 54 ? -1.252 -16.943 17.554 1.00 32.82 60 PHE C CA 1
ATOM 2889 C C . PHE C 1 54 ? -2.536 -16.744 16.777 1.00 31.25 60 PHE C C 1
ATOM 2890 O O . PHE C 1 54 ? -3.553 -17.356 17.073 1.00 28.88 60 PHE C O 1
ATOM 2898 N N . VAL C 1 55 ? -2.480 -15.865 15.788 1.00 29.86 61 VAL C N 1
ATOM 2899 C CA . VAL C 1 55 ? -3.639 -15.577 14.973 1.00 29.54 61 VAL C CA 1
ATOM 2900 C C . VAL C 1 55 ? -4.042 -16.809 14.166 1.00 29.87 61 VAL C C 1
ATOM 2901 O O . VAL C 1 55 ? -3.189 -17.601 13.793 1.00 30.61 61 VAL C O 1
ATOM 2905 N N . GLN C 1 56 ? -5.347 -16.953 13.929 1.00 31.73 62 GLN C N 1
ATOM 2906 C CA . GLN C 1 56 ? -5.915 -17.989 13.032 1.00 32.70 62 GLN C CA 1
ATOM 2907 C C . GLN C 1 56 ? -6.604 -17.368 11.846 1.00 32.34 62 GLN C C 1
ATOM 2908 O O . GLN C 1 56 ? -6.449 -17.802 10.715 1.00 33.84 62 GLN C O 1
ATOM 2914 N N . HIS C 1 57 ? -7.405 -16.356 12.113 1.00 35.25 63 HIS C N 1
ATOM 2915 C CA . HIS C 1 57 ? -8.322 -15.855 11.112 1.00 36.33 63 HIS C CA 1
ATOM 2916 C C . HIS C 1 57 ? -8.524 -14.365 11.272 1.00 30.61 63 HIS C C 1
ATOM 2917 O O . HIS C 1 57 ? -8.450 -13.851 12.366 1.00 27.61 63 HIS C O 1
ATOM 2924 N N . ILE C 1 58 ? -8.764 -13.674 10.171 1.00 30.86 64 ILE C N 1
ATOM 2925 C CA . ILE C 1 58 ? -9.206 -12.285 10.229 1.00 31.83 64 ILE C CA 1
ATOM 2926 C C . ILE C 1 58 ? -10.520 -12.139 9.469 1.00 34.00 64 ILE C C 1
ATOM 2927 O O . ILE C 1 58 ? -10.622 -12.583 8.329 1.00 36.57 64 ILE C O 1
ATOM 2932 N N . ASP C 1 59 ? -11.526 -11.552 10.119 1.00 37.90 65 ASP C N 1
ATOM 2933 C CA . ASP C 1 59 ? -12.860 -11.349 9.524 1.00 40.11 65 ASP C CA 1
ATOM 2934 C C . ASP C 1 59 ? -13.129 -9.883 9.330 1.00 39.55 65 ASP C C 1
ATOM 2935 O O . ASP C 1 59 ? -13.224 -9.141 10.295 1.00 42.86 65 ASP C O 1
ATOM 2940 N N . VAL C 1 60 ? -13.205 -9.457 8.088 1.00 38.66 66 VAL C N 1
ATOM 2941 C CA . VAL C 1 60 ? -13.384 -8.050 7.799 1.00 41.14 66 VAL C CA 1
ATOM 2942 C C . VAL C 1 60 ? -14.851 -7.739 7.858 1.00 43.18 66 VAL C C 1
ATOM 2943 O O . VAL C 1 60 ? -15.650 -8.405 7.208 1.00 50.82 66 VAL C O 1
ATOM 2947 N N . LEU C 1 61 ? -15.207 -6.716 8.617 1.00 43.96 67 LEU C N 1
ATOM 2948 C CA . LEU C 1 61 ? -16.597 -6.355 8.816 1.00 42.89 67 LEU C CA 1
ATOM 2949 C C . LEU C 1 61 ? -16.779 -4.920 8.354 1.00 46.10 67 LEU C C 1
ATOM 2950 O O . LEU C 1 61 ? -15.851 -4.288 7.889 1.00 48.60 67 LEU C O 1
ATOM 2955 N N . GLU C 1 62 ? -17.991 -4.415 8.479 1.00 52.86 68 GLU C N 1
ATOM 2956 C CA . GLU C 1 62 ? -18.267 -3.016 8.236 1.00 57.83 68 GLU C CA 1
ATOM 2957 C C . GLU C 1 62 ? -17.553 -2.196 9.314 1.00 58.10 68 GLU C C 1
ATOM 2958 O O . GLU C 1 62 ? -17.963 -2.183 10.485 1.00 61.85 68 GLU C O 1
ATOM 2964 N N . ASN C 1 63 ? -16.455 -1.558 8.936 1.00 55.63 69 ASN C N 1
ATOM 2965 C CA . ASN C 1 63 ? -15.674 -0.712 9.860 1.00 57.79 69 ASN C CA 1
ATOM 2966 C C . ASN C 1 63 ? -15.138 -1.364 11.137 1.00 52.07 69 ASN C C 1
ATOM 2967 O O . ASN C 1 63 ? -14.988 -0.721 12.184 1.00 52.16 69 ASN C O 1
ATOM 2972 N N . SER C 1 64 ? -14.842 -2.651 11.044 1.00 47.20 70 SER C N 1
ATOM 2973 C CA . SER C 1 64 ? -14.141 -3.335 12.120 1.00 44.01 70 SER C CA 1
ATOM 2974 C C . SER C 1 64 ? -13.462 -4.565 11.563 1.00 37.64 70 SER C C 1
ATOM 2975 O O . SER C 1 64 ? -13.843 -5.048 10.505 1.00 35.32 70 SER C O 1
ATOM 2978 N N . LEU C 1 65 ? -12.452 -5.039 12.282 1.00 35.16 71 LEU C N 1
ATOM 2979 C CA . LEU C 1 65 ? -11.771 -6.289 11.974 1.00 34.33 71 LEU C CA 1
ATOM 2980 C C . LEU C 1 65 ? -11.931 -7.204 13.148 1.00 35.37 71 LEU C C 1
ATOM 2981 O O . LEU C 1 65 ? -11.710 -6.789 14.295 1.00 34.94 71 LEU C O 1
ATOM 2986 N N . GLY C 1 66 ? -12.260 -8.459 12.860 1.00 33.95 72 GLY C N 1
ATOM 2987 C CA . GLY C 1 66 ? -12.417 -9.465 13.899 1.00 33.96 72 GLY C CA 1
ATOM 2988 C C . GLY C 1 66 ? -11.279 -10.454 13.779 1.00 33.47 72 GLY C C 1
ATOM 2989 O O . GLY C 1 66 ? -11.060 -11.021 12.718 1.00 32.16 72 GLY C O 1
ATOM 2990 N N . PHE C 1 67 ? -10.565 -10.659 14.873 1.00 32.34 73 PHE C N 1
ATOM 2991 C CA . PHE C 1 67 ? -9.437 -11.561 14.898 1.00 30.28 73 PHE C CA 1
ATOM 2992 C C . PHE C 1 67 ? -9.759 -12.765 15.729 1.00 29.29 73 PHE C C 1
ATOM 2993 O O . PHE C 1 67 ? -10.404 -12.639 16.757 1.00 33.39 73 PHE C O 1
ATOM 3001 N N . THR C 1 68 ? -9.348 -13.937 15.277 1.00 27.21 74 THR C N 1
ATOM 3002 C CA . THR C 1 68 ? -9.453 -15.144 16.080 1.00 26.58 74 THR C CA 1
ATOM 3003 C C . THR C 1 68 ? -8.049 -15.517 16.447 1.00 25.37 74 THR C C 1
ATOM 3004 O O . THR C 1 68 ? -7.213 -15.679 15.573 1.00 23.35 74 THR C O 1
ATOM 3008 N N . PHE C 1 69 ? -7.809 -15.674 17.741 1.00 24.62 75 PHE C N 1
ATOM 3009 C CA . PHE C 1 69 ? -6.501 -15.986 18.249 1.00 24.95 75 PHE C CA 1
ATOM 3010 C C . PHE C 1 69 ? -6.525 -17.251 19.023 1.00 27.08 75 PHE C C 1
ATOM 3011 O O . PHE C 1 69 ? -7.569 -17.646 19.519 1.00 30.13 75 PHE C O 1
ATOM 3019 N N . ARG C 1 70 ? -5.369 -17.905 19.108 1.00 31.98 76 ARG C N 1
ATOM 3020 C CA . ARG C 1 70 ? -5.102 -18.885 20.158 1.00 33.84 76 ARG C CA 1
ATOM 3021 C C . ARG C 1 70 ? -3.972 -18.434 21.053 1.00 36.02 76 ARG C C 1
ATOM 3022 O O . ARG C 1 70 ? -3.094 -17.671 20.667 1.00 35.27 76 ARG C O 1
ATOM 3030 N N . ILE C 1 71 ? -4.031 -18.893 22.282 1.00 40.64 77 ILE C N 1
ATOM 3031 C CA . ILE C 1 71 ? -3.072 -18.502 23.283 1.00 44.45 77 ILE C CA 1
ATOM 3032 C C . ILE C 1 71 ? -2.883 -19.684 24.195 1.00 49.87 77 ILE C C 1
ATOM 3033 O O . ILE C 1 71 ? -3.774 -20.505 24.358 1.00 47.91 77 ILE C O 1
ATOM 3038 N N . LYS C 1 72 ? -1.706 -19.779 24.778 1.00 58.35 78 LYS C N 1
ATOM 3039 C CA . LYS C 1 72 ? -1.375 -20.932 25.566 1.00 60.85 78 LYS C CA 1
ATOM 3040 C C . LYS C 1 72 ? -1.099 -20.448 26.962 1.00 61.89 78 LYS C C 1
ATOM 3041 O O . LYS C 1 72 ? -0.048 -19.896 27.212 1.00 65.57 78 LYS C O 1
ATOM 3047 N N . GLU C 1 73 ? -2.051 -20.668 27.863 1.00 69.67 79 GLU C N 1
ATOM 3048 C CA . GLU C 1 73 ? -1.874 -20.367 29.270 1.00 75.29 79 GLU C CA 1
ATOM 3049 C C . GLU C 1 73 ? -1.683 -21.654 30.033 1.00 76.36 79 GLU C C 1
ATOM 3050 O O . GLU C 1 73 ? -2.548 -22.549 30.036 1.00 68.88 79 GLU C O 1
ATOM 3056 N N . ASN C 1 74 ? -0.502 -21.762 30.628 1.00 78.87 80 ASN C N 1
ATOM 3057 C CA . ASN C 1 74 ? -0.137 -22.927 31.398 1.00 81.18 80 ASN C CA 1
ATOM 3058 C C . ASN C 1 74 ? -0.443 -24.208 30.640 1.00 75.52 80 ASN C C 1
ATOM 3059 O O . ASN C 1 74 ? -1.300 -24.993 31.026 1.00 77.87 80 ASN C O 1
ATOM 3064 N N . GLY C 1 75 ? 0.258 -24.379 29.531 1.00 69.55 81 GLY C N 1
ATOM 3065 C CA . GLY C 1 75 ? 0.197 -25.607 28.755 1.00 71.26 81 GLY C CA 1
ATOM 3066 C C . GLY C 1 75 ? -1.084 -25.897 27.993 1.00 68.33 81 GLY C C 1
ATOM 3067 O O . GLY C 1 75 ? -1.134 -26.893 27.295 1.00 63.03 81 GLY C O 1
ATOM 3068 N N . VAL C 1 76 ? -2.113 -25.057 28.104 1.00 70.07 82 VAL C N 1
ATOM 3069 C CA . VAL C 1 76 ? -3.357 -25.303 27.360 1.00 70.69 82 VAL C CA 1
ATOM 3070 C C . VAL C 1 76 ? -3.632 -24.212 26.368 1.00 64.54 82 VAL C C 1
ATOM 3071 O O . VAL C 1 76 ? -3.657 -23.041 26.755 1.00 59.93 82 VAL C O 1
ATOM 3075 N N . CYS C 1 77 ? -3.881 -24.610 25.116 1.00 59.37 83 CYS C N 1
ATOM 3076 C CA . CYS C 1 77 ? -4.302 -23.686 24.073 1.00 56.55 83 CYS C CA 1
ATOM 3077 C C . CYS C 1 77 ? -5.791 -23.363 24.222 1.00 53.25 83 CYS C C 1
ATOM 3078 O O . CYS C 1 77 ? -6.588 -24.243 24.446 1.00 51.63 83 CYS C O 1
ATOM 3081 N N . THR C 1 78 ? -6.140 -22.083 24.195 1.00 50.49 84 THR C N 1
ATOM 3082 C CA . THR C 1 78 ? -7.526 -21.636 24.164 1.00 46.84 84 THR C CA 1
ATOM 3083 C C . THR C 1 78 ? -7.670 -20.808 22.956 1.00 45.70 84 THR C C 1
ATOM 3084 O O . THR C 1 78 ? -6.730 -20.154 22.550 1.00 49.48 84 THR C O 1
ATOM 3087 N N . GLU C 1 79 ? -8.861 -20.813 22.399 1.00 44.90 85 GLU C N 1
ATOM 3088 C CA . GLU C 1 79 ? -9.160 -19.973 21.282 1.00 42.68 85 GLU C CA 1
ATOM 3089 C C . GLU C 1 79 ? -10.119 -18.909 21.771 1.00 40.97 85 GLU C C 1
ATOM 3090 O O . GLU C 1 79 ? -11.030 -19.194 22.531 1.00 41.19 85 GLU C O 1
ATOM 3096 N N . PHE C 1 80 ? -9.905 -17.680 21.327 1.00 36.77 86 PHE C N 1
ATOM 3097 C CA . PHE C 1 80 ? -10.798 -16.603 21.650 1.00 32.41 86 PHE C CA 1
ATOM 3098 C C . PHE C 1 80 ? -10.796 -15.614 20.490 1.00 31.56 86 PHE C C 1
ATOM 3099 O O . PHE C 1 80 ? -9.980 -15.702 19.578 1.00 29.49 86 PHE C O 1
ATOM 3107 N N . SER C 1 81 ? -11.765 -14.710 20.491 1.00 32.79 87 SER C N 1
ATOM 3108 C CA . SER C 1 81 ? -11.921 -13.780 19.396 1.00 32.20 87 SER C CA 1
ATOM 3109 C C . SER C 1 81 ? -12.003 -12.388 19.912 1.00 31.53 87 SER C C 1
ATOM 3110 O O . SER C 1 81 ? -12.441 -12.160 21.024 1.00 35.35 87 SER C O 1
ATOM 3113 N N . LEU C 1 82 ? -11.555 -11.443 19.104 1.00 32.86 88 LEU C N 1
ATOM 3114 C CA . LEU C 1 82 ? -11.673 -10.016 19.416 1.00 32.27 88 LEU C CA 1
ATOM 3115 C C . LEU C 1 82 ? -12.176 -9.315 18.186 1.00 32.41 88 LEU C C 1
ATOM 3116 O O . LEU C 1 82 ? -11.932 -9.774 17.067 1.00 31.27 88 LEU C O 1
ATOM 3121 N N . VAL C 1 83 ? -12.912 -8.233 18.408 1.00 34.00 89 VAL C N 1
ATOM 3122 C CA . VAL C 1 83 ? -13.367 -7.380 17.334 1.00 34.09 89 VAL C CA 1
ATOM 3123 C C . VAL C 1 83 ? -12.849 -6.011 17.620 1.00 35.49 89 VAL C C 1
ATOM 3124 O O . VAL C 1 83 ? -13.021 -5.489 18.716 1.00 39.52 89 VAL C O 1
ATOM 3128 N N . ALA C 1 84 ? -12.174 -5.456 16.634 1.00 35.97 90 ALA C N 1
ATOM 3129 C CA . ALA C 1 84 ? -11.529 -4.193 16.783 1.00 37.26 90 ALA C CA 1
ATOM 3130 C C . ALA C 1 84 ? -12.311 -3.244 15.937 1.00 41.68 90 ALA C C 1
ATOM 3131 O O . ALA C 1 84 ? -12.581 -3.532 14.770 1.00 42.29 90 ALA C O 1
ATOM 3133 N N . ASP C 1 85 ? -12.617 -2.076 16.493 1.00 45.06 91 ASP C N 1
ATOM 3134 C CA . ASP C 1 85 ? -13.395 -1.065 15.768 1.00 47.90 91 ASP C CA 1
ATOM 3135 C C . ASP C 1 85 ? -12.482 -0.041 15.119 1.00 43.55 91 ASP C C 1
ATOM 3136 O O . ASP C 1 85 ? -11.485 0.343 15.713 1.00 42.55 91 ASP C O 1
ATOM 3141 N N . LYS C 1 86 ? -12.827 0.373 13.904 1.00 41.03 92 LYS C N 1
ATOM 3142 C CA . LYS C 1 86 ? -12.110 1.420 13.217 1.00 40.88 92 LYS C CA 1
ATOM 3143 C C . LYS C 1 86 ? -12.388 2.727 13.949 1.00 43.53 92 LYS C C 1
ATOM 3144 O O . LYS C 1 86 ? -13.533 3.094 14.152 1.00 42.56 92 LYS C O 1
ATOM 3150 N N . THR C 1 87 ? -11.346 3.403 14.412 1.00 47.74 93 THR C N 1
ATOM 3151 C CA . THR C 1 87 ? -11.546 4.653 15.124 1.00 50.41 93 THR C CA 1
ATOM 3152 C C . THR C 1 87 ? -11.552 5.788 14.107 1.00 57.92 93 THR C C 1
ATOM 3153 O O . THR C 1 87 ? -11.227 5.592 12.932 1.00 58.55 93 THR C O 1
ATOM 3157 N N . ALA C 1 88 ? -11.874 6.984 14.575 1.00 61.52 94 ALA C N 1
ATOM 3158 C CA . ALA C 1 88 ? -11.881 8.158 13.717 1.00 66.02 94 ALA C CA 1
ATOM 3159 C C . ALA C 1 88 ? -10.522 8.473 13.060 1.00 65.71 94 ALA C C 1
ATOM 3160 O O . ALA C 1 88 ? -10.472 8.982 11.941 1.00 59.46 94 ALA C O 1
ATOM 3162 N N . LYS C 1 89 ? -9.428 8.169 13.749 1.00 69.75 95 LYS C N 1
ATOM 3163 C CA . LYS C 1 89 ? -8.079 8.489 13.258 1.00 73.94 95 LYS C CA 1
ATOM 3164 C C . LYS C 1 89 ? -7.603 7.612 12.076 1.00 68.05 95 LYS C C 1
ATOM 3165 O O . LYS C 1 89 ? -8.141 6.537 11.832 1.00 69.69 95 LYS C O 1
ATOM 3171 N N . ASP C 1 90 ? -6.597 8.080 11.344 1.00 63.05 96 ASP C N 1
ATOM 3172 C CA . ASP C 1 90 ? -6.218 7.446 10.075 1.00 63.93 96 ASP C CA 1
ATOM 3173 C C . ASP C 1 90 ? -5.618 6.061 10.261 1.00 58.78 96 ASP C C 1
ATOM 3174 O O . ASP C 1 90 ? -4.517 5.898 10.797 1.00 53.52 96 ASP C O 1
ATOM 3179 N N . GLY C 1 91 ? -6.341 5.062 9.778 1.00 56.27 97 GLY C N 1
ATOM 3180 C CA . GLY C 1 91 ? -5.897 3.662 9.868 1.00 54.96 97 GLY C CA 1
ATOM 3181 C C . GLY C 1 91 ? -5.977 2.999 11.237 1.00 45.95 97 GLY C C 1
ATOM 3182 O O . GLY C 1 91 ? -5.803 1.782 11.327 1.00 49.26 97 GLY C O 1
ATOM 3183 N N . GLU C 1 92 ? -6.264 3.770 12.277 1.00 40.83 98 GLU C N 1
ATOM 3184 C CA . GLU C 1 92 ? -6.278 3.242 13.617 1.00 43.49 98 GLU C CA 1
ATOM 3185 C C . GLU C 1 92 ? -7.479 2.375 13.911 1.00 43.94 98 GLU C C 1
ATOM 3186 O O . GLU C 1 92 ? -8.579 2.573 13.381 1.00 49.47 98 GLU C O 1
ATOM 3192 N N . TYR C 1 93 ? -7.242 1.395 14.766 1.00 40.44 99 TYR C N 1
ATOM 3193 C CA . TYR C 1 93 ? -8.272 0.530 15.258 1.00 36.42 99 TYR C CA 1
ATOM 3194 C C . TYR C 1 93 ? -8.144 0.467 16.755 1.00 37.09 99 TYR C C 1
ATOM 3195 O O . TYR C 1 93 ? -7.044 0.572 17.295 1.00 40.56 99 TYR C O 1
ATOM 3204 N N . PHE C 1 94 ? -9.261 0.268 17.434 1.00 36.84 100 PHE C N 1
ATOM 3205 C CA . PHE C 1 94 ? -9.253 0.133 18.880 1.00 35.51 100 PHE C CA 1
ATOM 3206 C C . PHE C 1 94 ? -9.835 -1.207 19.281 1.00 33.94 100 PHE C C 1
ATOM 3207 O O . PHE C 1 94 ? -10.833 -1.646 18.712 1.00 35.05 100 PHE C O 1
ATOM 3215 N N . VAL C 1 95 ? -9.204 -1.857 20.249 1.00 33.20 101 VAL C N 1
ATOM 3216 C CA . VAL C 1 95 ? -9.741 -3.074 20.789 1.00 36.59 101 VAL C CA 1
ATOM 3217 C C . VAL C 1 95 ? -9.306 -3.222 22.237 1.00 39.75 101 VAL C C 1
ATOM 3218 O O . VAL C 1 95 ? -8.202 -2.822 22.601 1.00 42.49 101 VAL C O 1
ATOM 3222 N N . GLU C 1 96 ? -10.178 -3.804 23.054 1.00 42.50 102 GLU C N 1
ATOM 3223 C CA . GLU C 1 96 ? -9.918 -3.952 24.475 1.00 47.29 102 GLU C CA 1
ATOM 3224 C C . GLU C 1 96 ? -9.426 -5.372 24.785 1.00 47.54 102 GLU C C 1
ATOM 3225 O O . GLU C 1 96 ? -10.140 -6.346 24.558 1.00 47.69 102 GLU C O 1
ATOM 3231 N N . TYR C 1 97 ? -8.201 -5.480 25.300 1.00 45.52 103 TYR C N 1
ATOM 3232 C CA . TYR C 1 97 ? -7.585 -6.772 25.595 1.00 42.53 103 TYR C CA 1
ATOM 3233 C C . TYR C 1 97 ? -6.360 -6.525 26.442 1.00 42.90 103 TYR C C 1
ATOM 3234 O O . TYR C 1 97 ? -5.396 -5.888 25.995 1.00 40.65 103 TYR C O 1
ATOM 3243 N N . ASP C 1 98 ? -6.383 -7.052 27.655 1.00 44.13 104 ASP C N 1
ATOM 3244 C CA . ASP C 1 98 ? -5.322 -6.779 28.610 1.00 46.22 104 ASP C CA 1
ATOM 3245 C C . ASP C 1 98 ? -4.949 -5.305 28.557 1.00 42.33 104 ASP C C 1
ATOM 3246 O O . ASP C 1 98 ? -3.779 -4.977 28.442 1.00 46.31 104 ASP C O 1
ATOM 3251 N N . GLY C 1 99 ? -5.956 -4.438 28.625 1.00 38.32 105 GLY C N 1
ATOM 3252 C CA . GLY C 1 99 ? -5.778 -3.002 28.557 1.00 37.66 105 GLY C CA 1
ATOM 3253 C C . GLY C 1 99 ? -6.505 -2.420 27.363 1.00 40.06 105 GLY C C 1
ATOM 3254 O O . GLY C 1 99 ? -7.376 -3.042 26.765 1.00 42.11 105 GLY C O 1
ATOM 3255 N N . GLU C 1 100 ? -6.129 -1.209 27.014 1.00 43.87 106 GLU C N 1
ATOM 3256 C CA . GLU C 1 100 ? -6.649 -0.541 25.849 1.00 46.77 106 GLU C CA 1
ATOM 3257 C C . GLU C 1 100 ? -5.585 -0.623 24.743 1.00 44.53 106 GLU C C 1
ATOM 3258 O O . GLU C 1 100 ? -4.440 -0.206 24.948 1.00 44.84 106 GLU C O 1
ATOM 3264 N N . ASN C 1 101 ? -5.961 -1.148 23.577 1.00 39.37 107 ASN C N 1
ATOM 3265 C CA . ASN C 1 101 ? -5.038 -1.293 22.458 1.00 36.85 107 ASN C CA 1
ATOM 3266 C C . ASN C 1 101 ? -5.433 -0.509 21.250 1.00 34.67 107 ASN C C 1
ATOM 3267 O O . ASN C 1 101 ? -6.593 -0.511 20.853 1.00 38.24 107 ASN C O 1
ATOM 3272 N N . THR C 1 102 ? -4.451 0.147 20.658 1.00 33.05 108 THR C N 1
ATOM 3273 C CA . THR C 1 102 ? -4.670 0.916 19.473 1.00 32.67 108 THR C CA 1
ATOM 3274 C C . THR C 1 102 ? -3.699 0.371 18.488 1.00 30.97 108 THR C C 1
ATOM 3275 O O . THR C 1 102 ? -2.523 0.239 18.806 1.00 30.16 108 THR C O 1
ATOM 3279 N N . PHE C 1 103 ? -4.160 0.069 17.281 1.00 29.81 109 PHE C N 1
ATOM 3280 C CA . PHE C 1 103 ? -3.247 -0.473 16.310 1.00 28.26 109 PHE C CA 1
ATOM 3281 C C . PHE C 1 103 ? -3.545 -0.100 14.889 1.00 28.72 109 PHE C C 1
ATOM 3282 O O . PHE C 1 103 ? -4.630 0.331 14.543 1.00 27.43 109 PHE C O 1
ATOM 3290 N N . THR C 1 104 ? -2.502 -0.197 14.073 1.00 32.05 110 THR C N 1
ATOM 3291 C CA . THR C 1 104 ? -2.561 0.186 12.675 1.00 32.11 110 THR C CA 1
ATOM 3292 C C . THR C 1 104 ? -1.858 -0.892 11.876 1.00 32.62 110 THR C C 1
ATOM 3293 O O . THR C 1 104 ? -1.083 -1.680 12.409 1.00 34.99 110 THR C O 1
ATOM 3297 N N . ILE C 1 105 ? -2.139 -0.927 10.591 1.00 32.59 111 ILE C N 1
ATOM 3298 C CA . ILE C 1 105 ? -1.520 -1.869 9.708 1.00 32.02 111 ILE C CA 1
ATOM 3299 C C . ILE C 1 105 ? -0.342 -1.178 9.104 1.00 33.14 111 ILE C C 1
ATOM 3300 O O . ILE C 1 105 ? -0.543 -0.361 8.240 1.00 34.74 111 ILE C O 1
ATOM 3305 N N . LEU C 1 106 ? 0.884 -1.535 9.489 1.00 36.44 112 LEU C N 1
ATOM 3306 C CA . LEU C 1 106 ? 2.066 -0.899 8.903 1.00 38.41 112 LEU C CA 1
ATOM 3307 C C . LEU C 1 106 ? 2.158 -1.099 7.401 1.00 40.87 112 LEU C C 1
ATOM 3308 O O . LEU C 1 106 ? 2.404 -0.147 6.673 1.00 48.63 112 LEU C O 1
ATOM 3313 N N . LYS C 1 107 ? 1.946 -2.321 6.935 1.00 40.36 113 LYS C N 1
ATOM 3314 C CA . LYS C 1 107 ? 2.355 -2.691 5.596 1.00 40.33 113 LYS C CA 1
ATOM 3315 C C . LYS C 1 107 ? 1.802 -4.082 5.282 1.00 38.50 113 LYS C C 1
ATOM 3316 O O . LYS C 1 107 ? 1.694 -4.920 6.166 1.00 37.98 113 LYS C O 1
ATOM 3322 N N . THR C 1 108 ? 1.393 -4.307 4.040 1.00 38.26 114 THR C N 1
ATOM 3323 C CA . THR C 1 108 ? 0.879 -5.619 3.623 1.00 38.20 114 THR C CA 1
ATOM 3324 C C . THR C 1 108 ? 0.871 -5.745 2.113 1.00 36.31 114 THR C C 1
ATOM 3325 O O . THR C 1 108 ? 0.787 -4.761 1.434 1.00 37.07 114 THR C O 1
ATOM 3329 N N . ASP C 1 109 ? 0.961 -6.960 1.603 1.00 36.61 115 ASP C N 1
ATOM 3330 C CA . ASP C 1 109 ? 0.700 -7.195 0.195 1.00 37.56 115 ASP C CA 1
ATOM 3331 C C . ASP C 1 109 ? -0.529 -8.074 0.011 1.00 37.73 115 ASP C C 1
ATOM 3332 O O . ASP C 1 109 ? -0.727 -8.675 -1.044 1.00 39.62 115 ASP C O 1
ATOM 3337 N N . TYR C 1 110 ? -1.322 -8.201 1.073 1.00 38.81 116 TYR C N 1
ATOM 3338 C CA . TYR C 1 110 ? -2.625 -8.910 1.042 1.00 40.09 116 TYR C CA 1
ATOM 3339 C C . TYR C 1 110 ? -2.541 -10.416 0.986 1.00 39.75 116 TYR C C 1
ATOM 3340 O O . TYR C 1 110 ? -3.112 -11.091 1.823 1.00 37.08 116 TYR C O 1
ATOM 3349 N N . ASP C 1 111 ? -1.811 -10.956 0.026 1.00 42.76 117 ASP C N 1
ATOM 3350 C CA . ASP C 1 111 ? -1.812 -12.404 -0.135 1.00 46.37 117 ASP C CA 1
ATOM 3351 C C . ASP C 1 111 ? -0.511 -13.088 0.269 1.00 41.71 117 ASP C C 1
ATOM 3352 O O . ASP C 1 111 ? -0.291 -14.239 -0.088 1.00 41.93 117 ASP C O 1
ATOM 3357 N N . ASN C 1 112 ? 0.347 -12.392 1.025 1.00 40.20 118 ASN C N 1
ATOM 3358 C CA . ASN C 1 112 ? 1.487 -13.054 1.695 1.00 36.93 118 ASN C CA 1
ATOM 3359 C C . ASN C 1 112 ? 1.678 -12.661 3.145 1.00 32.42 118 ASN C C 1
ATOM 3360 O O . ASN C 1 112 ? 1.846 -13.523 4.000 1.00 29.83 118 ASN C O 1
ATOM 3365 N N . TYR C 1 113 ? 1.725 -11.364 3.402 1.00 30.97 119 TYR C N 1
ATOM 3366 C CA . TYR C 1 113 ? 2.122 -10.889 4.718 1.00 31.32 119 TYR C CA 1
ATOM 3367 C C . TYR C 1 113 ? 1.312 -9.663 5.104 1.00 30.46 119 TYR C C 1
ATOM 3368 O O . TYR C 1 113 ? 0.823 -8.925 4.255 1.00 28.04 119 TYR C O 1
ATOM 3377 N N . VAL C 1 114 ? 1.203 -9.451 6.408 1.00 29.36 120 VAL C N 1
ATOM 3378 C CA . VAL C 1 114 ? 0.702 -8.193 6.934 1.00 28.63 120 VAL C CA 1
ATOM 3379 C C . VAL C 1 114 ? 1.492 -7.904 8.215 1.00 28.50 120 VAL C C 1
ATOM 3380 O O . VAL C 1 114 ? 1.787 -8.823 8.986 1.00 29.07 120 VAL C O 1
ATOM 3384 N N . MET C 1 115 ? 1.884 -6.644 8.412 1.00 27.83 121 MET C N 1
ATOM 3385 C CA . MET C 1 115 ? 2.620 -6.230 9.609 1.00 27.47 121 MET C CA 1
ATOM 3386 C C . MET C 1 115 ? 1.735 -5.260 10.372 1.00 27.34 121 MET C C 1
ATOM 3387 O O . MET C 1 115 ? 1.198 -4.334 9.756 1.00 27.80 121 MET C O 1
ATOM 3392 N N . PHE C 1 116 ? 1.568 -5.486 11.677 1.00 25.06 122 PHE C N 1
ATOM 3393 C CA . PHE C 1 116 ? 0.784 -4.608 12.535 1.00 25.86 122 PHE C CA 1
ATOM 3394 C C . PHE C 1 116 ? 1.658 -3.894 13.542 1.00 28.49 122 PHE C C 1
ATOM 3395 O O . PHE C 1 116 ? 2.666 -4.438 14.022 1.00 30.28 122 PHE C O 1
ATOM 3403 N N . HIS C 1 117 ? 1.260 -2.672 13.876 1.00 31.87 123 HIS C N 1
ATOM 3404 C CA . HIS C 1 117 ? 1.892 -1.916 14.946 1.00 31.98 123 HIS C CA 1
ATOM 3405 C C . HIS C 1 117 ? 0.819 -1.601 15.964 1.00 31.03 123 HIS C C 1
ATOM 3406 O O . HIS C 1 117 ? -0.212 -1.044 15.620 1.00 32.66 123 HIS C O 1
ATOM 3413 N N . LEU C 1 118 ? 1.078 -1.946 17.212 1.00 30.58 124 LEU C N 1
ATOM 3414 C CA . LEU C 1 118 ? 0.074 -1.867 18.245 1.00 31.13 124 LEU C CA 1
ATOM 3415 C C . LEU C 1 118 ? 0.660 -1.259 19.505 1.00 33.34 124 LEU C C 1
ATOM 3416 O O . LEU C 1 118 ? 1.786 -1.589 19.903 1.00 35.44 124 LEU C O 1
ATOM 3421 N N . VAL C 1 119 ? -0.106 -0.380 20.132 1.00 32.83 125 VAL C N 1
ATOM 3422 C CA . VAL C 1 119 ? 0.291 0.201 21.382 1.00 34.45 125 VAL C CA 1
ATOM 3423 C C . VAL C 1 119 ? -0.720 -0.190 22.451 1.00 36.56 125 VAL C C 1
ATOM 3424 O O . VAL C 1 119 ? -1.919 -0.041 22.244 1.00 35.53 125 VAL C O 1
ATOM 3428 N N . ASN C 1 120 ? -0.229 -0.659 23.598 1.00 36.04 126 ASN C N 1
ATOM 3429 C CA . ASN C 1 120 ? -1.088 -1.061 24.697 1.00 35.22 126 ASN C CA 1
ATOM 3430 C C . ASN C 1 120 ? -0.939 -0.145 25.881 1.00 38.67 126 ASN C C 1
ATOM 3431 O O . ASN C 1 120 ? 0.161 0.062 26.373 1.00 39.97 126 ASN C O 1
ATOM 3436 N N . VAL C 1 121 ? -2.054 0.387 26.361 1.00 44.64 127 VAL C N 1
ATOM 3437 C CA . VAL C 1 121 ? -2.048 1.190 27.563 1.00 46.84 127 VAL C CA 1
ATOM 3438 C C . VAL C 1 121 ? -2.741 0.439 28.666 1.00 50.12 127 VAL C C 1
ATOM 3439 O O . VAL C 1 121 ? -3.846 -0.036 28.479 1.00 51.11 127 VAL C O 1
ATOM 3443 N N . ASN C 1 122 ? -2.110 0.374 29.829 1.00 53.99 128 ASN C N 1
ATOM 3444 C CA . ASN C 1 122 ? -2.668 -0.369 30.937 1.00 54.61 128 ASN C CA 1
ATOM 3445 C C . ASN C 1 122 ? -2.001 0.098 32.220 1.00 57.89 128 ASN C C 1
ATOM 3446 O O . ASN C 1 122 ? -0.776 0.052 32.328 1.00 57.47 128 ASN C O 1
ATOM 3451 N N . ASN C 1 123 ? -2.814 0.553 33.180 1.00 63.10 129 ASN C N 1
ATOM 3452 C CA . ASN C 1 123 ? -2.323 1.086 34.462 1.00 66.74 129 ASN C CA 1
ATOM 3453 C C . ASN C 1 123 ? -1.311 2.202 34.284 1.00 63.41 129 ASN C C 1
ATOM 3454 O O . ASN C 1 123 ? -0.321 2.255 35.012 1.00 57.92 129 ASN C O 1
ATOM 3459 N N . GLY C 1 124 ? -1.534 3.075 33.306 1.00 60.94 130 GLY C N 1
ATOM 3460 C CA . GLY C 1 124 ? -0.578 4.133 33.026 1.00 59.72 130 GLY C CA 1
ATOM 3461 C C . GLY C 1 124 ? 0.701 3.708 32.322 1.00 60.34 130 GLY C C 1
ATOM 3462 O O . GLY C 1 124 ? 1.358 4.551 31.718 1.00 61.23 130 GLY C O 1
ATOM 3463 N N . GLU C 1 125 ? 1.077 2.424 32.408 1.00 60.65 131 GLU C N 1
ATOM 3464 C CA . GLU C 1 125 ? 2.170 1.872 31.596 1.00 58.96 131 GLU C CA 1
ATOM 3465 C C . GLU C 1 125 ? 1.761 1.686 30.145 1.00 58.60 131 GLU C C 1
ATOM 3466 O O . GLU C 1 125 ? 0.595 1.453 29.845 1.00 61.59 131 GLU C O 1
ATOM 3472 N N . THR C 1 126 ? 2.748 1.781 29.257 1.00 54.67 132 THR C N 1
ATOM 3473 C CA . THR C 1 126 ? 2.562 1.639 27.807 1.00 48.40 132 THR C CA 1
ATOM 3474 C C . THR C 1 126 ? 3.685 0.842 27.178 1.00 46.56 132 THR C C 1
ATOM 3475 O O . THR C 1 126 ? 4.843 0.967 27.573 1.00 50.19 132 THR C O 1
ATOM 3479 N N . PHE C 1 127 ? 3.355 0.031 26.189 1.00 43.78 133 PHE C N 1
ATOM 3480 C CA . PHE C 1 127 ? 4.386 -0.623 25.398 1.00 43.08 133 PHE C CA 1
ATOM 3481 C C . PHE C 1 127 ? 3.960 -0.778 23.953 1.00 40.94 133 PHE C C 1
ATOM 3482 O O . PHE C 1 127 ? 2.794 -0.615 23.613 1.00 41.80 133 PHE C O 1
ATOM 3490 N N . GLN C 1 128 ? 4.937 -1.069 23.109 1.00 38.51 134 GLN C N 1
ATOM 3491 C CA . GLN C 1 128 ? 4.706 -1.324 21.704 1.00 35.27 134 GLN C CA 1
ATOM 3492 C C . GLN C 1 128 ? 4.739 -2.802 21.458 1.00 33.92 134 GLN C C 1
ATOM 3493 O O . GLN C 1 128 ? 5.503 -3.552 22.084 1.00 33.23 134 GLN C O 1
ATOM 3499 N N . LEU C 1 129 ? 3.936 -3.203 20.491 1.00 33.59 135 LEU C N 1
ATOM 3500 C CA . LEU C 1 129 ? 3.915 -4.567 20.036 1.00 32.92 135 LEU C CA 1
ATOM 3501 C C . LEU C 1 129 ? 3.862 -4.493 18.530 1.00 31.64 135 LEU C C 1
ATOM 3502 O O . LEU C 1 129 ? 3.092 -3.712 17.989 1.00 30.31 135 LEU C O 1
ATOM 3507 N N . MET C 1 130 ? 4.690 -5.289 17.864 1.00 31.03 136 MET C N 1
ATOM 3508 C CA . MET C 1 130 ? 4.606 -5.432 16.421 1.00 33.15 136 MET C CA 1
ATOM 3509 C C . MET C 1 130 ? 4.486 -6.899 16.041 1.00 31.67 136 MET C C 1
ATOM 3510 O O . MET C 1 130 ? 5.154 -7.744 16.633 1.00 31.56 136 MET C O 1
ATOM 3515 N N . GLU C 1 131 ? 3.630 -7.196 15.065 1.00 30.16 137 GLU C N 1
ATOM 3516 C CA . GLU C 1 131 ? 3.337 -8.579 14.678 1.00 29.95 137 GLU C CA 1
ATOM 3517 C C . GLU C 1 131 ? 3.508 -8.727 13.182 1.00 25.64 137 GLU C C 1
ATOM 3518 O O . GLU C 1 131 ? 3.154 -7.839 12.435 1.00 22.90 137 GLU C O 1
ATOM 3524 N N . LEU C 1 132 ? 4.031 -9.877 12.759 1.00 24.73 138 LEU C N 1
ATOM 3525 C CA . LEU C 1 132 ? 4.136 -10.232 11.341 1.00 23.17 138 LEU C CA 1
ATOM 3526 C C . LEU C 1 132 ? 3.319 -11.466 11.106 1.00 22.32 138 LEU C C 1
ATOM 3527 O O . LEU C 1 132 ? 3.610 -12.515 11.667 1.00 23.56 138 LEU C O 1
ATOM 3532 N N . TYR C 1 133 ? 2.278 -11.341 10.302 1.00 22.26 139 TYR C N 1
ATOM 3533 C CA . TYR C 1 133 ? 1.418 -12.488 9.982 1.00 21.79 139 TYR C CA 1
ATOM 3534 C C . TYR C 1 133 ? 1.681 -12.923 8.563 1.00 20.74 139 TYR C C 1
ATOM 3535 O O . TYR C 1 133 ? 2.000 -12.097 7.705 1.00 19.43 139 TYR C O 1
ATOM 3544 N N . GLY C 1 134 ? 1.543 -14.216 8.311 1.00 20.77 140 GLY C N 1
ATOM 3545 C CA . GLY C 1 134 ? 1.655 -14.730 6.958 1.00 22.54 140 GLY C CA 1
ATOM 3546 C C . GLY C 1 134 ? 0.416 -15.479 6.548 1.00 23.09 140 GLY C C 1
ATOM 3547 O O . GLY C 1 134 ? -0.344 -15.895 7.411 1.00 21.99 140 GLY C O 1
ATOM 3548 N N . ARG C 1 135 ? 0.245 -15.700 5.243 1.00 25.85 141 ARG C N 1
ATOM 3549 C CA . ARG C 1 135 ? -0.842 -16.570 4.749 1.00 30.13 141 ARG C CA 1
ATOM 3550 C C . ARG C 1 135 ? -0.424 -18.041 4.694 1.00 33.65 141 ARG C C 1
ATOM 3551 O O . ARG C 1 135 ? -1.254 -18.911 4.458 1.00 33.66 141 ARG C O 1
ATOM 3559 N N . THR C 1 136 ? 0.848 -18.295 5.015 1.00 35.42 142 THR C N 1
ATOM 3560 C CA . THR C 1 136 ? 1.402 -19.618 5.173 1.00 33.49 142 THR C CA 1
ATOM 3561 C C . THR C 1 136 ? 2.045 -19.732 6.556 1.00 34.28 142 THR C C 1
ATOM 3562 O O . THR C 1 136 ? 2.368 -18.718 7.155 1.00 33.34 142 THR C O 1
ATOM 3566 N N . LYS C 1 137 ? 2.262 -20.952 7.062 1.00 37.55 143 LYS C N 1
ATOM 3567 C CA . LYS C 1 137 ? 2.935 -21.148 8.365 1.00 38.60 143 LYS C CA 1
ATOM 3568 C C . LYS C 1 137 ? 4.284 -20.455 8.486 1.00 34.70 143 LYS C C 1
ATOM 3569 O O . LYS C 1 137 ? 4.737 -20.175 9.601 1.00 31.87 143 LYS C O 1
ATOM 3575 N N . ASP C 1 138 ? 4.950 -20.231 7.358 1.00 30.68 144 ASP C N 1
ATOM 3576 C CA . ASP C 1 138 ? 6.217 -19.544 7.378 1.00 30.73 144 ASP C CA 1
ATOM 3577 C C . ASP C 1 138 ? 6.304 -18.495 6.287 1.00 30.19 144 ASP C C 1
ATOM 3578 O O . ASP C 1 138 ? 5.571 -18.533 5.318 1.00 32.60 144 ASP C O 1
ATOM 3583 N N . LEU C 1 139 ? 7.233 -17.563 6.446 1.00 29.26 145 LEU C N 1
ATOM 3584 C CA . LEU C 1 139 ? 7.575 -16.643 5.386 1.00 27.22 145 LEU C CA 1
ATOM 3585 C C . LEU C 1 139 ? 9.052 -16.699 5.142 1.00 26.53 145 LEU C C 1
ATOM 3586 O O . LEU C 1 139 ? 9.805 -17.268 5.929 1.00 24.61 145 LEU C O 1
ATOM 3591 N N . SER C 1 140 ? 9.458 -16.090 4.042 1.00 28.34 146 SER C N 1
ATOM 3592 C CA . SER C 1 140 ? 10.846 -16.049 3.647 1.00 31.15 146 SER C CA 1
ATOM 3593 C C . SER C 1 140 ? 11.667 -15.163 4.579 1.00 31.32 146 SER C C 1
ATOM 3594 O O . SER C 1 140 ? 11.134 -14.340 5.304 1.00 32.14 146 SER C O 1
ATOM 3597 N N . SER C 1 141 ? 12.976 -15.341 4.521 1.00 33.60 147 SER C N 1
ATOM 3598 C CA . SER C 1 141 ? 13.929 -14.542 5.278 1.00 33.05 147 SER C CA 1
ATOM 3599 C C . SER C 1 141 ? 13.845 -13.073 4.959 1.00 37.50 147 SER C C 1
ATOM 3600 O O . SER C 1 141 ? 13.943 -12.203 5.847 1.00 35.01 147 SER C O 1
ATOM 3603 N N . ASP C 1 142 ? 13.675 -12.799 3.668 1.00 43.87 148 ASP C N 1
ATOM 3604 C CA . ASP C 1 142 ? 13.591 -11.436 3.174 1.00 43.38 148 ASP C CA 1
ATOM 3605 C C . ASP C 1 142 ? 12.548 -10.606 3.924 1.00 37.18 148 ASP C C 1
ATOM 3606 O O . ASP C 1 142 ? 12.835 -9.520 4.394 1.00 33.60 148 ASP C O 1
ATOM 3611 N N . ILE C 1 143 ? 11.354 -11.167 4.063 1.00 34.91 149 ILE C N 1
ATOM 3612 C CA . ILE C 1 143 ? 10.239 -10.487 4.712 1.00 33.61 149 ILE C CA 1
ATOM 3613 C C . ILE C 1 143 ? 10.462 -10.382 6.218 1.00 31.81 149 ILE C C 1
ATOM 3614 O O . ILE C 1 143 ? 10.167 -9.346 6.808 1.00 32.16 149 ILE C O 1
ATOM 3619 N N . LYS C 1 144 ? 10.981 -11.440 6.838 1.00 30.26 150 LYS C N 1
ATOM 3620 C CA . LYS C 1 144 ? 11.311 -11.392 8.255 1.00 30.09 150 LYS C CA 1
ATOM 3621 C C . LYS C 1 144 ? 12.345 -10.336 8.566 1.00 30.79 150 LYS C C 1
ATOM 3622 O O . LYS C 1 144 ? 12.287 -9.696 9.622 1.00 30.72 150 LYS C O 1
ATOM 3628 N N . GLU C 1 145 ? 13.301 -10.169 7.667 1.00 32.04 151 GLU C N 1
ATOM 3629 C CA . GLU C 1 145 ? 14.343 -9.192 7.887 1.00 33.91 151 GLU C CA 1
ATOM 3630 C C . GLU C 1 145 ? 13.796 -7.781 7.654 1.00 32.70 151 GLU C C 1
ATOM 3631 O O . GLU C 1 145 ? 14.146 -6.841 8.377 1.00 31.66 151 GLU C O 1
ATOM 3637 N N . LYS C 1 146 ? 12.922 -7.622 6.667 1.00 33.90 152 LYS C N 1
ATOM 3638 C CA . LYS C 1 146 ? 12.250 -6.331 6.487 1.00 37.25 152 LYS C CA 1
ATOM 3639 C C . LYS C 1 146 ? 11.452 -5.983 7.721 1.00 31.28 152 LYS C C 1
ATOM 3640 O O . LYS C 1 146 ? 11.415 -4.838 8.132 1.00 32.74 152 LYS C O 1
ATOM 3646 N N . PHE C 1 147 ? 10.811 -6.973 8.297 1.00 28.88 153 PHE C N 1
ATOM 3647 C CA . PHE C 1 147 ? 10.034 -6.758 9.485 1.00 30.53 153 PHE C CA 1
ATOM 3648 C C . PHE C 1 147 ? 10.949 -6.348 10.655 1.00 31.20 153 PHE C C 1
ATOM 3649 O O . PHE C 1 147 ? 10.610 -5.432 11.433 1.00 26.65 153 PHE C O 1
ATOM 3657 N N . ALA C 1 148 ? 12.100 -7.014 10.771 1.00 31.07 154 ALA C N 1
ATOM 3658 C CA . ALA C 1 148 ? 13.046 -6.695 11.856 1.00 32.12 154 ALA C CA 1
ATOM 3659 C C . ALA C 1 148 ? 13.562 -5.256 11.733 1.00 33.97 154 ALA C C 1
ATOM 3660 O O . ALA C 1 148 ? 13.641 -4.536 12.718 1.00 35.50 154 ALA C O 1
ATOM 3662 N N . LYS C 1 149 ? 13.827 -4.803 10.513 1.00 32.69 155 LYS C N 1
ATOM 3663 C CA . LYS C 1 149 ? 14.187 -3.430 10.333 1.00 33.97 155 LYS C CA 1
ATOM 3664 C C . LYS C 1 149 ? 13.130 -2.469 10.875 1.00 34.54 155 LYS C C 1
ATOM 3665 O O . LYS C 1 149 ? 13.464 -1.488 11.530 1.00 33.26 155 LYS C O 1
ATOM 3671 N N . LEU C 1 150 ? 11.857 -2.709 10.576 1.00 33.18 156 LEU C N 1
ATOM 3672 C CA . LEU C 1 150 ? 10.826 -1.834 11.109 1.00 34.34 156 LEU C CA 1
ATOM 3673 C C . LEU C 1 150 ? 10.778 -1.915 12.633 1.00 31.21 156 LEU C C 1
ATOM 3674 O O . LEU C 1 150 ? 10.527 -0.915 13.282 1.00 34.08 156 LEU C O 1
ATOM 3679 N N . CYS C 1 151 ? 10.960 -3.095 13.206 1.00 28.12 157 CYS C N 1
ATOM 3680 C CA . CYS C 1 151 ? 10.966 -3.184 14.647 1.00 26.96 157 CYS C CA 1
ATOM 3681 C C . CYS C 1 151 ? 12.073 -2.273 15.229 1.00 27.06 157 CYS C C 1
ATOM 3682 O O . CYS C 1 151 ? 11.814 -1.440 16.122 1.00 26.90 157 CYS C O 1
ATOM 3685 N N . VAL C 1 152 ? 13.267 -2.368 14.660 1.00 25.66 158 VAL C N 1
ATOM 3686 C CA . VAL C 1 152 ? 14.408 -1.580 15.127 1.00 24.98 158 VAL C CA 1
ATOM 3687 C C . VAL C 1 152 ? 14.168 -0.095 14.910 1.00 24.73 158 VAL C C 1
ATOM 3688 O O . VAL C 1 152 ? 14.429 0.725 15.804 1.00 25.56 158 VAL C O 1
ATOM 3692 N N . ALA C 1 153 ? 13.596 0.245 13.762 1.00 24.74 159 ALA C N 1
ATOM 3693 C CA . ALA C 1 153 ? 13.164 1.621 13.503 1.00 24.05 159 ALA C CA 1
ATOM 3694 C C . ALA C 1 153 ? 12.198 2.147 14.572 1.00 23.58 159 ALA C C 1
ATOM 3695 O O . ALA C 1 153 ? 12.253 3.311 14.887 1.00 22.00 159 ALA C O 1
ATOM 3697 N N . HIS C 1 154 ? 11.315 1.300 15.106 1.00 25.03 160 HIS C N 1
ATOM 3698 C CA . HIS C 1 154 ? 10.405 1.703 16.177 1.00 28.13 160 HIS C CA 1
ATOM 3699 C C . HIS C 1 154 ? 11.018 1.523 17.554 1.00 29.24 160 HIS C C 1
ATOM 3700 O O . HIS C 1 154 ? 10.281 1.481 18.550 1.00 33.87 160 HIS C O 1
ATOM 3707 N N . GLY C 1 155 ? 12.336 1.364 17.621 1.00 28.94 161 GLY C N 1
ATOM 3708 C CA . GLY C 1 155 ? 13.008 1.179 18.891 1.00 29.86 161 GLY C CA 1
ATOM 3709 C C . GLY C 1 155 ? 12.847 -0.156 19.603 1.00 30.67 161 GLY C C 1
ATOM 3710 O O . GLY C 1 155 ? 13.009 -0.238 20.824 1.00 31.58 161 GLY C O 1
ATOM 3711 N N . ILE C 1 156 ? 12.454 -1.198 18.886 1.00 31.40 162 ILE C N 1
ATOM 3712 C CA . ILE C 1 156 ? 12.432 -2.515 19.490 1.00 31.58 162 ILE C CA 1
ATOM 3713 C C . ILE C 1 156 ? 13.660 -3.229 18.940 1.00 33.39 162 ILE C C 1
ATOM 3714 O O . ILE C 1 156 ? 13.758 -3.465 17.733 1.00 35.43 162 ILE C O 1
ATOM 3719 N N . THR C 1 157 ? 14.600 -3.547 19.819 1.00 31.75 163 THR C N 1
ATOM 3720 C CA . THR C 1 157 ? 15.859 -4.148 19.413 1.00 31.36 163 THR C CA 1
ATOM 3721 C C . THR C 1 157 ? 15.676 -5.630 19.160 1.00 30.47 163 THR C C 1
ATOM 3722 O O . THR C 1 157 ? 14.652 -6.195 19.544 1.00 31.98 163 THR C O 1
ATOM 3726 N N . ARG C 1 158 ? 16.673 -6.253 18.538 1.00 27.44 164 ARG C N 1
ATOM 3727 C CA . ARG C 1 158 ? 16.534 -7.603 18.008 1.00 26.68 164 ARG C CA 1
ATOM 3728 C C . ARG C 1 158 ? 16.392 -8.695 19.038 1.00 28.08 164 ARG C C 1
ATOM 3729 O O . ARG C 1 158 ? 15.815 -9.746 18.763 1.00 29.80 164 ARG C O 1
ATOM 3737 N N . ASP C 1 159 ? 16.871 -8.444 20.246 1.00 28.90 165 ASP C N 1
ATOM 3738 C CA . ASP C 1 159 ? 16.684 -9.394 21.334 1.00 28.59 165 ASP C CA 1
ATOM 3739 C C . ASP C 1 159 ? 15.223 -9.474 21.777 1.00 28.57 165 ASP C C 1
ATOM 3740 O O . ASP C 1 159 ? 14.837 -10.420 22.438 1.00 32.76 165 ASP C O 1
ATOM 3745 N N . ASN C 1 160 ? 14.433 -8.463 21.451 1.00 27.75 166 ASN C N 1
ATOM 3746 C CA . ASN C 1 160 ? 13.005 -8.452 21.726 1.00 26.76 166 ASN C CA 1
ATOM 3747 C C . ASN C 1 160 ? 12.133 -8.840 20.536 1.00 26.22 166 ASN C C 1
ATOM 3748 O O . ASN C 1 160 ? 10.927 -8.569 20.541 1.00 27.01 166 ASN C O 1
ATOM 3753 N N . ILE C 1 161 ? 12.738 -9.408 19.508 1.00 24.39 167 ILE C N 1
ATOM 3754 C CA . ILE C 1 161 ? 11.999 -9.957 18.393 1.00 23.56 167 ILE C CA 1
ATOM 3755 C C . ILE C 1 161 ? 11.993 -11.461 18.552 1.00 23.58 167 ILE C C 1
ATOM 3756 O O . ILE C 1 161 ? 13.031 -12.054 18.809 1.00 24.15 167 ILE C O 1
ATOM 3761 N N . ILE C 1 162 ? 10.840 -12.084 18.392 1.00 24.46 168 ILE C N 1
ATOM 3762 C CA . ILE C 1 162 ? 10.727 -13.513 18.587 1.00 25.12 168 ILE C CA 1
ATOM 3763 C C . ILE C 1 162 ? 10.082 -14.185 17.394 1.00 26.60 168 ILE C C 1
ATOM 3764 O O . ILE C 1 162 ? 8.959 -13.879 17.041 1.00 26.76 168 ILE C O 1
ATOM 3769 N N . ASP C 1 163 ? 10.826 -15.087 16.762 1.00 29.60 169 ASP C N 1
ATOM 3770 C CA . ASP C 1 163 ? 10.321 -15.860 15.655 1.00 33.69 169 ASP C CA 1
ATOM 3771 C C . ASP C 1 163 ? 9.524 -17.007 16.245 1.00 32.36 169 ASP C C 1
ATOM 3772 O O . ASP C 1 163 ? 10.064 -17.869 16.927 1.00 34.30 169 ASP C O 1
ATOM 3777 N N . LEU C 1 164 ? 8.230 -17.000 15.991 1.00 31.13 170 LEU C N 1
ATOM 3778 C CA . LEU C 1 164 ? 7.371 -17.993 16.560 1.00 31.90 170 LEU C CA 1
ATOM 3779 C C . LEU C 1 164 ? 7.356 -19.254 15.735 1.00 34.01 170 LEU C C 1
ATOM 3780 O O . LEU C 1 164 ? 6.819 -20.254 16.193 1.00 36.77 170 LEU C O 1
ATOM 3785 N N . THR C 1 165 ? 7.939 -19.241 14.530 1.00 35.90 171 THR C N 1
ATOM 3786 C CA . THR C 1 165 ? 7.784 -20.375 13.622 1.00 38.00 171 THR C CA 1
ATOM 3787 C C . THR C 1 165 ? 8.551 -21.533 14.185 1.00 41.44 171 THR C C 1
ATOM 3788 O O . THR C 1 165 ? 8.376 -22.638 13.725 1.00 42.23 171 THR C O 1
ATOM 3792 N N . LYS C 1 166 ? 9.398 -21.253 15.171 1.00 48.39 172 LYS C N 1
ATOM 3793 C CA . LYS C 1 166 ? 10.269 -22.247 15.806 1.00 55.68 172 LYS C CA 1
ATOM 3794 C C . LYS C 1 166 ? 9.720 -22.740 17.166 1.00 54.82 172 LYS C C 1
ATOM 3795 O O . LYS C 1 166 ? 10.467 -23.315 17.956 1.00 55.29 172 LYS C O 1
ATOM 3801 N N . THR C 1 167 ? 8.430 -22.531 17.422 1.00 50.81 173 THR C N 1
ATOM 3802 C CA . THR C 1 167 ? 7.825 -22.845 18.704 1.00 51.74 173 THR C CA 1
ATOM 3803 C C . THR C 1 167 ? 6.391 -23.323 18.530 1.00 47.86 173 THR C C 1
ATOM 3804 O O . THR C 1 167 ? 5.790 -23.162 17.479 1.00 45.29 173 THR C O 1
ATOM 3808 N N . ASP C 1 168 ? 5.831 -23.890 19.586 1.00 49.82 174 ASP C N 1
ATOM 3809 C CA . ASP C 1 168 ? 4.432 -24.274 19.586 1.00 49.84 174 ASP C CA 1
ATOM 3810 C C . ASP C 1 168 ? 3.572 -23.021 19.391 1.00 46.82 174 ASP C C 1
ATOM 3811 O O . ASP C 1 168 ? 3.643 -22.087 20.195 1.00 45.31 174 ASP C O 1
ATOM 3816 N N . ARG C 1 169 ? 2.794 -23.007 18.310 1.00 44.29 175 ARG C N 1
ATOM 3817 C CA . ARG C 1 169 ? 1.819 -21.942 18.022 1.00 43.70 175 ARG C CA 1
ATOM 3818 C C . ARG C 1 169 ? 0.384 -22.456 18.064 1.00 43.54 175 ARG C C 1
ATOM 3819 O O . ARG C 1 169 ? -0.512 -21.829 17.510 1.00 36.88 175 ARG C O 1
ATOM 3827 N N . CYS C 1 170 ? 0.176 -23.590 18.721 1.00 45.99 176 CYS C N 1
ATOM 3828 C CA . CYS C 1 170 ? -1.138 -24.206 18.810 1.00 50.05 176 CYS C CA 1
ATOM 3829 C C . CYS C 1 170 ? -1.757 -24.548 17.468 1.00 46.01 176 CYS C C 1
ATOM 3830 O O . CYS C 1 170 ? -2.964 -24.431 17.315 1.00 46.93 176 CYS C O 1
ATOM 3833 N N . LEU C 1 171 ? -0.946 -24.975 16.512 1.00 47.77 177 LEU C N 1
ATOM 3834 C CA . LEU C 1 171 ? -1.468 -25.429 15.231 1.00 53.18 177 LEU C CA 1
ATOM 3835 C C . LEU C 1 171 ? -2.237 -26.760 15.455 1.00 60.58 177 LEU C C 1
ATOM 3836 O O . LEU C 1 171 ? -3.262 -26.992 14.833 1.00 60.65 177 LEU C O 1
ATOM 3841 N N . GLN C 1 172 ? -1.752 -27.593 16.381 1.00 68.61 178 GLN C N 1
ATOM 3842 C CA . GLN C 1 172 ? -2.300 -28.925 16.638 1.00 71.04 178 GLN C CA 1
ATOM 3843 C C . GLN C 1 172 ? -3.262 -28.832 17.809 1.00 65.86 178 GLN C C 1
ATOM 3844 O O . GLN C 1 172 ? -4.402 -28.435 17.637 1.00 65.94 178 GLN C O 1
ATOM 3850 N N . GLU D 1 14 ? 29.531 1.636 23.148 1.00 107.15 20 GLU D N 1
ATOM 3851 C CA . GLU D 1 14 ? 28.810 0.619 22.325 1.00 105.78 20 GLU D CA 1
ATOM 3852 C C . GLU D 1 14 ? 29.483 -0.762 22.383 1.00 106.83 20 GLU D C 1
ATOM 3853 O O . GLU D 1 14 ? 28.801 -1.789 22.385 1.00 114.21 20 GLU D O 1
ATOM 3859 N N . GLU D 1 15 ? 30.816 -0.773 22.449 1.00 103.31 21 GLU D N 1
ATOM 3860 C CA . GLU D 1 15 ? 31.615 -2.004 22.522 1.00 97.21 21 GLU D CA 1
ATOM 3861 C C . GLU D 1 15 ? 31.576 -2.594 23.939 1.00 94.93 21 GLU D C 1
ATOM 3862 O O . GLU D 1 15 ? 32.251 -2.097 24.840 1.00 107.70 21 GLU D O 1
ATOM 3868 N N . ALA D 1 16 ? 30.794 -3.652 24.139 1.00 87.78 22 ALA D N 1
ATOM 3869 C CA . ALA D 1 16 ? 30.661 -4.272 25.455 1.00 90.73 22 ALA D CA 1
ATOM 3870 C C . ALA D 1 16 ? 31.475 -5.564 25.534 1.00 94.67 22 ALA D C 1
ATOM 3871 O O . ALA D 1 16 ? 31.068 -6.604 25.024 1.00 100.34 22 ALA D O 1
ATOM 3873 N N . SER D 1 17 ? 32.612 -5.491 26.212 1.00 97.35 23 SER D N 1
ATOM 3874 C CA . SER D 1 17 ? 33.514 -6.625 26.364 1.00 97.15 23 SER D CA 1
ATOM 3875 C C . SER D 1 17 ? 33.186 -7.455 27.622 1.00 101.79 23 SER D C 1
ATOM 3876 O O . SER D 1 17 ? 32.217 -7.174 28.330 1.00 98.86 23 SER D O 1
ATOM 3879 N N . PHE D 1 18 ? 33.961 -8.518 27.841 1.00 114.55 24 PHE D N 1
ATOM 3880 C CA . PHE D 1 18 ? 34.006 -9.243 29.128 1.00 127.13 24 PHE D CA 1
ATOM 3881 C C . PHE D 1 18 ? 35.079 -8.610 30.024 1.00 123.82 24 PHE D C 1
ATOM 3882 O O . PHE D 1 18 ? 35.005 -8.706 31.252 1.00 113.07 24 PHE D O 1
ATOM 3890 N N . GLU D 1 19 ? 36.064 -7.967 29.386 1.00 124.05 25 GLU D N 1
ATOM 3891 C CA . GLU D 1 19 ? 37.184 -7.295 30.065 1.00 115.20 25 GLU D CA 1
ATOM 3892 C C . GLU D 1 19 ? 36.776 -6.001 30.766 1.00 105.95 25 GLU D C 1
ATOM 3893 O O . GLU D 1 19 ? 37.484 -5.543 31.656 1.00 101.30 25 GLU D O 1
ATOM 3899 N N . ARG D 1 20 ? 35.651 -5.415 30.357 1.00 102.10 26 ARG D N 1
ATOM 3900 C CA . ARG D 1 20 ? 35.021 -4.326 31.111 1.00 95.97 26 ARG D CA 1
ATOM 3901 C C . ARG D 1 20 ? 34.008 -4.844 32.144 1.00 101.12 26 ARG D C 1
ATOM 3902 O O . ARG D 1 20 ? 33.708 -4.149 33.117 1.00 109.73 26 ARG D O 1
ATOM 3910 N N . GLY D 1 21 ? 33.477 -6.053 31.936 1.00 98.82 27 GLY D N 1
ATOM 3911 C CA . GLY D 1 21 ? 32.428 -6.606 32.798 1.00 90.28 27 GLY D CA 1
ATOM 3912 C C . GLY D 1 21 ? 31.127 -5.822 32.703 1.00 88.02 27 GLY D C 1
ATOM 3913 O O . GLY D 1 21 ? 30.279 -5.924 33.597 1.00 90.04 27 GLY D O 1
ATOM 3914 N N . ASN D 1 22 ? 30.968 -5.056 31.615 1.00 77.15 28 ASN D N 1
ATOM 3915 C CA . ASN D 1 22 ? 29.771 -4.256 31.348 1.00 73.85 28 ASN D CA 1
ATOM 3916 C C . ASN D 1 22 ? 28.823 -4.988 30.375 1.00 73.89 28 ASN D C 1
ATOM 3917 O O . ASN D 1 22 ? 28.084 -4.354 29.609 1.00 71.73 28 ASN D O 1
ATOM 3922 N N . LEU D 1 23 ? 28.804 -6.319 30.482 1.00 67.55 29 LEU D N 1
ATOM 3923 C CA . LEU D 1 23 ? 28.169 -7.195 29.509 1.00 61.77 29 LEU D CA 1
ATOM 3924 C C . LEU D 1 23 ? 26.747 -7.597 29.883 1.00 57.99 29 LEU D C 1
ATOM 3925 O O . LEU D 1 23 ? 26.513 -8.446 30.752 1.00 53.42 29 LEU D O 1
ATOM 3930 N N . ASP D 1 24 ? 25.789 -6.974 29.216 1.00 58.77 30 ASP D N 1
ATOM 3931 C CA . ASP D 1 24 ? 24.384 -7.234 29.475 1.00 59.24 30 ASP D CA 1
ATOM 3932 C C . ASP D 1 24 ? 23.956 -8.405 28.608 1.00 54.03 30 ASP D C 1
ATOM 3933 O O . ASP D 1 24 ? 23.421 -8.242 27.520 1.00 53.93 30 ASP D O 1
ATOM 3938 N N . VAL D 1 25 ? 24.147 -9.593 29.146 1.00 52.64 31 VAL D N 1
ATOM 3939 C CA . VAL D 1 25 ? 23.993 -10.814 28.385 1.00 49.42 31 VAL D CA 1
ATOM 3940 C C . VAL D 1 25 ? 22.562 -10.999 27.851 1.00 48.61 31 VAL D C 1
ATOM 3941 O O . VAL D 1 25 ? 22.368 -11.656 26.847 1.00 42.54 31 VAL D O 1
ATOM 3945 N N . ASP D 1 26 ? 21.569 -10.389 28.499 1.00 50.89 32 ASP D N 1
ATOM 3946 C CA . ASP D 1 26 ? 20.187 -10.524 28.045 1.00 52.22 32 ASP D CA 1
ATOM 3947 C C . ASP D 1 26 ? 19.978 -9.991 26.619 1.00 48.22 32 ASP D C 1
ATOM 3948 O O . ASP D 1 26 ? 19.137 -10.510 25.889 1.00 48.83 32 ASP D O 1
ATOM 3953 N N . LYS D 1 27 ? 20.734 -8.961 26.234 1.00 42.80 33 LYS D N 1
ATOM 3954 C CA . LYS D 1 27 ? 20.594 -8.357 24.914 1.00 40.10 33 LYS D CA 1
ATOM 3955 C C . LYS D 1 27 ? 21.196 -9.181 23.783 1.00 34.72 33 LYS D C 1
ATOM 3956 O O . LYS D 1 27 ? 21.163 -8.758 22.633 1.00 34.62 33 LYS D O 1
ATOM 3962 N N . LEU D 1 28 ? 21.760 -10.335 24.101 1.00 30.62 34 LEU D N 1
ATOM 3963 C CA . LEU D 1 28 ? 22.225 -11.245 23.072 1.00 29.56 34 LEU D CA 1
ATOM 3964 C C . LEU D 1 28 ? 21.110 -12.116 22.566 1.00 28.26 34 LEU D C 1
ATOM 3965 O O . LEU D 1 28 ? 21.279 -12.836 21.583 1.00 26.43 34 LEU D O 1
ATOM 3970 N N . ASN D 1 29 ? 19.986 -12.096 23.275 1.00 26.85 35 ASN D N 1
ATOM 3971 C CA . ASN D 1 29 ? 18.857 -12.919 22.920 1.00 26.56 35 ASN D CA 1
ATOM 3972 C C . ASN D 1 29 ? 18.489 -12.717 21.466 1.00 25.44 35 ASN D C 1
ATOM 3973 O O . ASN D 1 29 ? 18.618 -11.610 20.954 1.00 26.59 35 ASN D O 1
ATOM 3978 N N . GLY D 1 30 ? 18.099 -13.788 20.792 1.00 24.14 36 GLY D N 1
ATOM 3979 C CA . GLY D 1 30 ? 17.489 -13.684 19.499 1.00 26.07 36 GLY D CA 1
ATOM 3980 C C . GLY D 1 30 ? 18.229 -14.370 18.367 1.00 28.27 36 GLY D C 1
ATOM 3981 O O . GLY D 1 30 ? 19.059 -15.251 18.600 1.00 29.56 36 GLY D O 1
ATOM 3982 N N . ASP D 1 31 ? 17.902 -13.958 17.131 1.00 28.01 37 ASP D N 1
ATOM 3983 C CA . ASP D 1 31 ? 18.433 -14.557 15.915 1.00 25.66 37 ASP D CA 1
ATOM 3984 C C . ASP D 1 31 ? 19.836 -14.064 15.644 1.00 24.96 37 ASP D C 1
ATOM 3985 O O . ASP D 1 31 ? 20.151 -12.891 15.833 1.00 25.30 37 ASP D O 1
ATOM 3990 N N . TRP D 1 32 ? 20.674 -14.958 15.144 1.00 26.19 38 TRP D N 1
ATOM 3991 C CA . TRP D 1 32 ? 22.053 -14.636 14.720 1.00 25.36 38 TRP D CA 1
ATOM 3992 C C . TRP D 1 32 ? 22.451 -15.499 13.526 1.00 28.62 38 TRP D C 1
ATOM 3993 O O . TRP D 1 32 ? 21.870 -16.563 13.281 1.00 30.50 38 TRP D O 1
ATOM 4004 N N . PHE D 1 33 ? 23.476 -15.059 12.812 1.00 30.30 39 PHE D N 1
ATOM 4005 C CA . PHE D 1 33 ? 23.987 -15.789 11.659 1.00 29.65 39 PHE D CA 1
ATOM 4006 C C . PHE D 1 33 ? 25.505 -15.924 11.803 1.00 28.81 39 PHE D C 1
ATOM 4007 O O . PHE D 1 33 ? 26.179 -15.014 12.274 1.00 33.58 39 PHE D O 1
ATOM 4015 N N . SER D 1 34 ? 26.037 -17.071 11.426 1.00 25.84 40 SER D N 1
ATOM 4016 C CA . SER D 1 34 ? 27.463 -17.313 11.475 1.00 23.64 40 SER D CA 1
ATOM 4017 C C . SER D 1 34 ? 28.082 -16.639 10.277 1.00 23.01 40 SER D C 1
ATOM 4018 O O . SER D 1 34 ? 27.715 -16.944 9.166 1.00 23.62 40 SER D O 1
ATOM 4021 N N . ILE D 1 35 ? 29.015 -15.718 10.497 1.00 23.45 41 ILE D N 1
ATOM 4022 C CA . ILE D 1 35 ? 29.624 -14.933 9.409 1.00 23.15 41 ILE D CA 1
ATOM 4023 C C . ILE D 1 35 ? 31.027 -15.385 9.108 1.00 24.17 41 ILE D C 1
ATOM 4024 O O . ILE D 1 35 ? 31.371 -15.660 7.971 1.00 26.39 41 ILE D O 1
ATOM 4029 N N . VAL D 1 36 ? 31.862 -15.449 10.137 1.00 25.13 42 VAL D N 1
ATOM 4030 C CA . VAL D 1 36 ? 33.240 -15.891 9.996 1.00 24.32 42 VAL D CA 1
ATOM 4031 C C . VAL D 1 36 ? 33.563 -16.845 11.112 1.00 22.84 42 VAL D C 1
ATOM 4032 O O . VAL D 1 36 ? 33.125 -16.664 12.229 1.00 23.20 42 VAL D O 1
ATOM 4036 N N . VAL D 1 37 ? 34.353 -17.847 10.797 1.00 23.56 43 VAL D N 1
ATOM 4037 C CA . VAL D 1 37 ? 34.827 -18.793 11.785 1.00 23.87 43 VAL D CA 1
ATOM 4038 C C . VAL D 1 37 ? 36.331 -18.995 11.596 1.00 23.22 43 VAL D C 1
ATOM 4039 O O . VAL D 1 37 ? 36.847 -18.867 10.494 1.00 20.43 43 VAL D O 1
ATOM 4043 N N . ALA D 1 38 ? 37.028 -19.214 12.710 1.00 24.96 44 ALA D N 1
ATOM 4044 C CA . ALA D 1 38 ? 38.485 -19.262 12.721 1.00 26.55 44 ALA D CA 1
ATOM 4045 C C . ALA D 1 38 ? 38.984 -20.254 13.753 1.00 27.00 44 ALA D C 1
ATOM 4046 O O . ALA D 1 38 ? 38.441 -20.363 14.837 1.00 27.17 44 ALA D O 1
ATOM 4048 N N . SER D 1 39 ? 40.007 -21.010 13.395 1.00 30.73 45 SER D N 1
ATOM 4049 C CA . SER D 1 39 ? 40.530 -22.013 14.314 1.00 33.63 45 SER D CA 1
ATOM 4050 C C . SER D 1 39 ? 41.984 -22.262 14.027 1.00 35.09 45 SER D C 1
ATOM 4051 O O . SER D 1 39 ? 42.387 -22.353 12.871 1.00 33.83 45 SER D O 1
ATOM 4054 N N . ASP D 1 40 ? 42.770 -22.422 15.078 1.00 37.34 46 ASP D N 1
ATOM 4055 C CA . ASP D 1 40 ? 44.157 -22.839 14.880 1.00 40.73 46 ASP D CA 1
ATOM 4056 C C . ASP D 1 40 ? 44.275 -24.332 14.544 1.00 39.67 46 ASP D C 1
ATOM 4057 O O . ASP D 1 40 ? 45.374 -24.804 14.352 1.00 41.49 46 ASP D O 1
ATOM 4062 N N . LYS D 1 41 ? 43.146 -25.045 14.453 1.00 38.03 47 LYS D N 1
ATOM 4063 C CA . LYS D 1 41 ? 43.100 -26.405 13.932 1.00 38.05 47 LYS D CA 1
ATOM 4064 C C . LYS D 1 41 ? 42.079 -26.467 12.783 1.00 39.11 47 LYS D C 1
ATOM 4065 O O . LYS D 1 41 ? 40.913 -26.824 12.970 1.00 39.92 47 LYS D O 1
ATOM 4071 N N . ARG D 1 42 ? 42.554 -26.110 11.593 1.00 36.59 48 ARG D N 1
ATOM 4072 C CA . ARG D 1 42 ? 41.711 -25.824 10.442 1.00 35.88 48 ARG D CA 1
ATOM 4073 C C . ARG D 1 42 ? 40.730 -26.943 10.060 1.00 39.24 48 ARG D C 1
ATOM 4074 O O . ARG D 1 42 ? 39.594 -26.697 9.664 1.00 40.30 48 ARG D O 1
ATOM 4082 N N . GLU D 1 43 ? 41.185 -28.174 10.176 1.00 43.86 49 GLU D N 1
ATOM 4083 C CA . GLU D 1 43 ? 40.380 -29.343 9.856 1.00 43.02 49 GLU D CA 1
ATOM 4084 C C . GLU D 1 43 ? 38.958 -29.268 10.425 1.00 40.98 49 GLU D C 1
ATOM 4085 O O . GLU D 1 43 ? 37.998 -29.718 9.805 1.00 39.37 49 GLU D O 1
ATOM 4091 N N . LYS D 1 44 ? 38.839 -28.711 11.627 1.00 39.86 50 LYS D N 1
ATOM 4092 C CA . LYS D 1 44 ? 37.586 -28.673 12.363 1.00 37.67 50 LYS D CA 1
ATOM 4093 C C . LYS D 1 44 ? 36.565 -27.692 11.818 1.00 37.15 50 LYS D C 1
ATOM 4094 O O . LYS D 1 44 ? 35.397 -27.777 12.206 1.00 37.48 50 LYS D O 1
ATOM 4100 N N . ILE D 1 45 ? 36.973 -26.773 10.941 1.00 33.52 51 ILE D N 1
ATOM 4101 C CA . ILE D 1 45 ? 36.033 -25.791 10.387 1.00 32.38 51 ILE D CA 1
ATOM 4102 C C . ILE D 1 45 ? 35.908 -25.865 8.881 1.00 33.52 51 ILE D C 1
ATOM 4103 O O . ILE D 1 45 ? 35.325 -24.993 8.246 1.00 29.62 51 ILE D O 1
ATOM 4108 N N . GLU D 1 46 ? 36.447 -26.930 8.303 1.00 37.20 52 GLU D N 1
ATOM 4109 C CA . GLU D 1 46 ? 36.292 -27.185 6.882 1.00 39.47 52 GLU D CA 1
ATOM 4110 C C . GLU D 1 46 ? 35.080 -28.078 6.751 1.00 42.07 52 GLU D C 1
ATOM 4111 O O . GLU D 1 46 ? 34.431 -28.381 7.746 1.00 41.06 52 GLU D O 1
ATOM 4117 N N . GLU D 1 47 ? 34.784 -28.524 5.539 1.00 45.96 53 GLU D N 1
ATOM 4118 C CA . GLU D 1 47 ? 33.601 -29.331 5.307 1.00 49.29 53 GLU D CA 1
ATOM 4119 C C . GLU D 1 47 ? 33.703 -30.576 6.144 1.00 46.07 53 GLU D C 1
ATOM 4120 O O . GLU D 1 47 ? 34.772 -31.141 6.271 1.00 48.57 53 GLU D O 1
ATOM 4126 N N . ASN D 1 48 ? 32.592 -30.946 6.767 1.00 45.73 54 ASN D N 1
ATOM 4127 C CA . ASN D 1 48 ? 32.516 -32.040 7.719 1.00 46.81 54 ASN D CA 1
ATOM 4128 C C . ASN D 1 48 ? 33.333 -31.873 8.999 1.00 44.24 54 ASN D C 1
ATOM 4129 O O . ASN D 1 48 ? 33.399 -32.780 9.815 1.00 44.22 54 ASN D O 1
ATOM 4134 N N . GLY D 1 49 ? 33.941 -30.718 9.206 1.00 42.47 55 GLY D N 1
ATOM 4135 C CA . GLY D 1 49 ? 34.484 -30.400 10.517 1.00 40.04 55 GLY D CA 1
ATOM 4136 C C . GLY D 1 49 ? 33.329 -30.306 11.477 1.00 37.99 55 GLY D C 1
ATOM 4137 O O . GLY D 1 49 ? 32.260 -29.835 11.120 1.00 37.78 55 GLY D O 1
ATOM 4138 N N . SER D 1 50 ? 33.550 -30.700 12.722 1.00 42.36 56 SER D N 1
ATOM 4139 C CA . SER D 1 50 ? 32.495 -30.642 13.745 1.00 43.55 56 SER D CA 1
ATOM 4140 C C . SER D 1 50 ? 32.239 -29.216 14.251 1.00 43.22 56 SER D C 1
ATOM 4141 O O . SER D 1 50 ? 31.186 -28.960 14.840 1.00 44.69 56 SER D O 1
ATOM 4144 N N . MET D 1 51 ? 33.179 -28.300 14.024 1.00 39.29 57 MET D N 1
ATOM 4145 C CA . MET D 1 51 ? 32.968 -26.924 14.416 1.00 39.84 57 MET D CA 1
ATOM 4146 C C . MET D 1 51 ? 32.501 -26.038 13.275 1.00 37.31 57 MET D C 1
ATOM 4147 O O . MET D 1 51 ? 32.313 -24.838 13.485 1.00 38.05 57 MET D O 1
ATOM 4152 N N . ARG D 1 52 ? 32.279 -26.591 12.087 1.00 33.23 58 ARG D N 1
ATOM 4153 C CA . ARG D 1 52 ? 31.634 -25.806 11.038 1.00 32.20 58 ARG D CA 1
ATOM 4154 C C . ARG D 1 52 ? 30.122 -25.817 11.277 1.00 33.39 58 ARG D C 1
ATOM 4155 O O . ARG D 1 52 ? 29.349 -26.517 10.604 1.00 35.43 58 ARG D O 1
ATOM 4163 N N . VAL D 1 53 ? 29.716 -25.021 12.257 1.00 30.95 59 VAL D N 1
ATOM 4164 C CA . VAL D 1 53 ? 28.338 -24.932 12.655 1.00 29.18 59 VAL D CA 1
ATOM 4165 C C . VAL D 1 53 ? 27.827 -23.542 12.290 1.00 31.09 59 VAL D C 1
A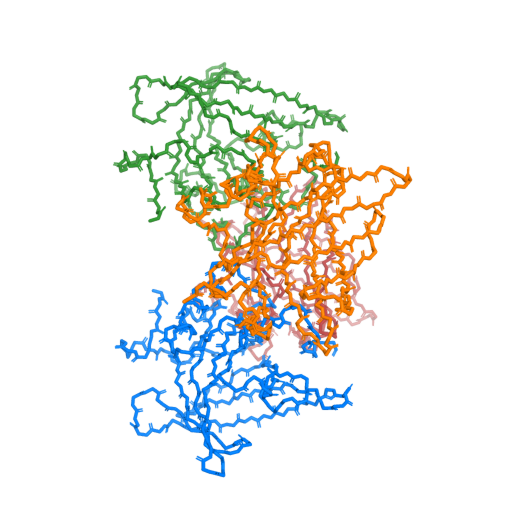TOM 4166 O O . VAL D 1 53 ? 28.576 -22.538 12.319 1.00 30.27 59 VAL D O 1
ATOM 4170 N N . PHE D 1 54 ? 26.534 -23.479 11.943 1.00 30.14 60 PHE D N 1
ATOM 4171 C CA . PHE D 1 54 ? 25.902 -22.226 11.579 1.00 26.07 60 PHE D CA 1
ATOM 4172 C C . PHE D 1 54 ? 24.852 -21.898 12.610 1.00 25.69 60 PHE D C 1
ATOM 4173 O O . PHE D 1 54 ? 23.851 -22.619 12.744 1.00 26.21 60 PHE D O 1
ATOM 4181 N N . VAL D 1 55 ? 25.114 -20.866 13.407 1.00 24.54 61 VAL D N 1
ATOM 4182 C CA . VAL D 1 55 ? 24.193 -20.500 14.475 1.00 23.28 61 VAL D CA 1
ATOM 4183 C C . VAL D 1 55 ? 22.886 -20.010 13.867 1.00 23.42 61 VAL D C 1
ATOM 4184 O O . VAL D 1 55 ? 22.880 -19.472 12.763 1.00 23.06 61 VAL D O 1
ATOM 4188 N N . GLN D 1 56 ? 21.790 -20.252 14.579 1.00 24.86 62 GLN D N 1
ATOM 4189 C CA . GLN D 1 56 ? 20.440 -19.731 14.246 1.00 25.54 62 GLN D CA 1
ATOM 4190 C C . GLN D 1 56 ? 19.929 -18.789 15.345 1.00 26.64 62 GLN D C 1
ATOM 4191 O O . GLN D 1 56 ? 19.391 -17.723 15.053 1.00 26.32 62 GLN D O 1
ATOM 4197 N N . HIS D 1 57 ? 20.069 -19.211 16.600 1.00 26.08 63 HIS D N 1
ATOM 4198 C CA . HIS D 1 57 ? 19.401 -18.555 17.669 1.00 28.12 63 HIS D CA 1
ATOM 4199 C C . HIS D 1 57 ? 20.229 -18.612 18.925 1.00 28.45 63 HIS D C 1
ATOM 4200 O O . HIS D 1 57 ? 20.960 -19.553 19.131 1.00 31.64 63 HIS D O 1
ATOM 4207 N N . ILE D 1 58 ? 20.117 -17.597 19.769 1.00 28.96 64 ILE D N 1
ATOM 4208 C CA . ILE D 1 58 ? 20.662 -17.662 21.106 1.00 30.38 64 ILE D CA 1
ATOM 4209 C C . ILE D 1 58 ? 19.564 -17.395 22.116 1.00 33.35 64 ILE D C 1
ATOM 4210 O O . ILE D 1 58 ? 18.857 -16.399 22.003 1.00 36.14 64 ILE D O 1
ATOM 4215 N N . ASP D 1 59 ? 19.439 -18.277 23.107 1.00 37.09 65 ASP D N 1
ATOM 4216 C CA . ASP D 1 59 ? 18.434 -18.140 24.149 1.00 42.93 65 ASP D CA 1
ATOM 4217 C C . ASP D 1 59 ? 19.129 -17.877 25.463 1.00 42.03 65 ASP D C 1
ATOM 4218 O O . ASP D 1 59 ? 19.769 -18.767 26.010 1.00 41.31 65 ASP D O 1
ATOM 4223 N N . VAL D 1 60 ? 18.923 -16.688 26.016 1.00 44.92 66 VAL D N 1
ATOM 4224 C CA . VAL D 1 60 ? 19.515 -16.340 27.305 1.00 48.76 66 VAL D CA 1
ATOM 4225 C C . VAL D 1 60 ? 18.665 -16.871 28.451 1.00 52.03 66 VAL D C 1
ATOM 4226 O O . VAL D 1 60 ? 17.477 -16.612 28.506 1.00 57.67 66 VAL D O 1
ATOM 4230 N N . LEU D 1 61 ? 19.277 -17.638 29.342 1.00 56.62 67 LEU D N 1
ATOM 4231 C CA . LEU D 1 61 ? 18.567 -18.279 30.438 1.00 58.38 67 LEU D CA 1
ATOM 4232 C C . LEU D 1 61 ? 19.155 -17.790 31.759 1.00 62.31 67 LEU D C 1
ATOM 4233 O O . LEU D 1 61 ? 20.059 -16.953 31.772 1.00 61.13 67 LEU D O 1
ATOM 4238 N N . GLU D 1 62 ? 18.623 -18.300 32.865 1.00 67.04 68 GLU D N 1
ATOM 4239 C CA . GLU D 1 62 ? 19.213 -18.091 34.179 1.00 72.38 68 GLU D CA 1
ATOM 4240 C C . GLU D 1 62 ? 20.580 -18.762 34.206 1.00 67.95 68 GLU D C 1
ATOM 4241 O O . GLU D 1 62 ? 20.683 -19.995 34.273 1.00 63.54 68 GLU D O 1
ATOM 4247 N N . ASN D 1 63 ? 21.626 -17.952 34.125 1.00 59.53 69 ASN D N 1
ATOM 4248 C CA . ASN D 1 63 ? 23.006 -18.451 34.184 1.00 59.70 69 ASN D CA 1
ATOM 4249 C C . ASN D 1 63 ? 23.396 -19.521 33.159 1.00 55.11 69 ASN D C 1
ATOM 4250 O O . ASN D 1 63 ? 24.274 -20.350 33.401 1.00 53.22 69 ASN D O 1
ATOM 4255 N N . SER D 1 64 ? 22.786 -19.452 31.989 1.00 54.60 70 SER D N 1
ATOM 4256 C CA . SER D 1 64 ? 23.232 -20.247 30.864 1.00 53.40 70 SER D CA 1
ATOM 4257 C C . SER D 1 64 ? 22.775 -19.601 29.557 1.00 48.74 70 SER D C 1
ATOM 4258 O O . SER D 1 64 ? 21.886 -18.770 29.566 1.00 46.66 70 SER D O 1
ATOM 4261 N N . LEU D 1 65 ? 23.461 -19.947 28.462 1.00 46.64 71 LEU D N 1
ATOM 4262 C CA . LEU D 1 65 ? 23.098 -19.556 27.104 1.00 40.66 71 LEU D CA 1
ATOM 4263 C C . LEU D 1 65 ? 22.799 -20.814 26.322 1.00 39.69 71 LEU D C 1
ATOM 4264 O O . LEU D 1 65 ? 23.585 -21.760 26.354 1.00 39.38 71 LEU D O 1
ATOM 4269 N N . GLY D 1 66 ? 21.688 -20.799 25.593 1.00 40.03 72 GLY D N 1
ATOM 4270 C CA . GLY D 1 66 ? 21.285 -21.914 24.761 1.00 38.21 72 GLY D CA 1
ATOM 4271 C C . GLY D 1 66 ? 21.451 -21.510 23.319 1.00 34.03 72 GLY D C 1
ATOM 4272 O O . GLY D 1 66 ? 20.935 -20.498 22.899 1.00 36.70 72 GLY D O 1
ATOM 4273 N N . PHE D 1 67 ? 22.200 -22.303 22.569 1.00 32.05 73 PHE D N 1
ATOM 4274 C CA . PHE D 1 67 ? 22.466 -22.029 21.187 1.00 29.35 73 PHE D CA 1
ATOM 4275 C C . PHE D 1 67 ? 21.724 -23.031 20.362 1.00 27.11 73 PHE D C 1
ATOM 4276 O O . PHE D 1 67 ? 21.706 -24.189 20.693 1.00 27.37 73 PHE D O 1
ATOM 4284 N N . THR D 1 68 ? 21.161 -22.591 19.250 1.00 26.99 74 THR D N 1
ATOM 4285 C CA . THR D 1 68 ? 20.633 -23.498 18.251 1.00 28.49 74 THR D CA 1
ATOM 4286 C C . THR D 1 68 ? 21.544 -23.400 17.046 1.00 28.82 74 THR D C 1
ATOM 4287 O O . THR D 1 68 ? 21.758 -22.321 16.511 1.00 29.78 74 THR D O 1
ATOM 4291 N N . PHE D 1 69 ? 22.040 -24.535 16.599 1.00 29.57 75 PHE D N 1
ATOM 4292 C CA . PHE D 1 69 ? 22.939 -24.591 15.469 1.00 32.16 75 PHE D CA 1
ATOM 4293 C C . PHE D 1 69 ? 22.400 -25.477 14.371 1.00 30.12 75 PHE D C 1
ATOM 4294 O O . PHE D 1 69 ? 21.562 -26.322 14.634 1.00 27.37 75 PHE D O 1
ATOM 4302 N N . ARG D 1 70 ? 22.872 -25.243 13.146 1.00 30.60 76 ARG D N 1
ATOM 4303 C CA . ARG D 1 70 ? 22.795 -26.222 12.080 1.00 31.56 76 ARG D CA 1
ATOM 4304 C C . ARG D 1 70 ? 24.172 -26.631 11.624 1.00 33.40 76 ARG D C 1
ATOM 4305 O O . ARG D 1 70 ? 25.146 -25.866 11.721 1.00 37.49 76 ARG D O 1
ATOM 4313 N N . ILE D 1 71 ? 24.252 -27.839 11.102 1.00 31.84 77 ILE D N 1
ATOM 4314 C CA . ILE D 1 71 ? 25.509 -28.386 10.662 1.00 32.88 77 ILE D CA 1
ATOM 4315 C C . ILE D 1 71 ? 25.228 -29.275 9.476 1.00 34.27 77 ILE D C 1
ATOM 4316 O O . ILE D 1 71 ? 24.143 -29.828 9.360 1.00 35.21 77 ILE D O 1
ATOM 4321 N N . LYS D 1 72 ? 26.206 -29.407 8.591 1.00 35.87 78 LYS D N 1
ATOM 4322 C CA . LYS D 1 72 ? 26.008 -30.126 7.367 1.00 38.26 78 LYS D CA 1
ATOM 4323 C C . LYS D 1 72 ? 26.969 -31.279 7.321 1.00 40.92 78 LYS D C 1
ATOM 4324 O O . LYS D 1 72 ? 28.152 -31.090 7.146 1.00 39.83 78 LYS D O 1
ATOM 4330 N N . GLU D 1 73 ? 26.452 -32.470 7.550 1.00 49.53 79 GLU D N 1
ATOM 4331 C CA . GLU D 1 73 ? 27.249 -33.677 7.478 1.00 59.56 79 GLU D CA 1
ATOM 4332 C C . GLU D 1 73 ? 26.851 -34.411 6.224 1.00 58.24 79 GLU D C 1
ATOM 4333 O O . GLU D 1 73 ? 25.692 -34.808 6.048 1.00 53.38 79 GLU D O 1
ATOM 4339 N N . ASN D 1 74 ? 27.832 -34.583 5.355 1.00 63.15 80 ASN D N 1
ATOM 4340 C CA . ASN D 1 74 ? 27.643 -35.281 4.092 1.00 66.39 80 ASN D CA 1
ATOM 4341 C C . ASN D 1 74 ? 26.395 -34.794 3.387 1.00 57.07 80 ASN D C 1
ATOM 4342 O O . ASN D 1 74 ? 25.422 -35.518 3.236 1.00 58.23 80 ASN D O 1
ATOM 4347 N N . GLY D 1 75 ? 26.428 -33.526 3.005 1.00 53.60 81 GLY D N 1
ATOM 4348 C CA . GLY D 1 75 ? 25.366 -32.926 2.224 1.00 52.97 81 GLY D CA 1
ATOM 4349 C C . GLY D 1 75 ? 24.011 -32.699 2.890 1.00 53.61 81 GLY D C 1
ATOM 4350 O O . GLY D 1 75 ? 23.129 -32.154 2.246 1.00 56.51 81 GLY D O 1
ATOM 4351 N N . VAL D 1 76 ? 23.816 -33.094 4.151 1.00 51.06 82 VAL D N 1
ATOM 4352 C CA . VAL D 1 76 ? 22.522 -32.881 4.811 1.00 47.21 82 VAL D CA 1
ATOM 4353 C C . VAL D 1 76 ? 22.656 -31.976 6.007 1.00 47.08 82 VAL D C 1
ATOM 4354 O O . VAL D 1 76 ? 23.484 -32.235 6.886 1.00 47.74 82 VAL D O 1
ATOM 4358 N N . CYS D 1 77 ? 21.820 -30.938 6.053 1.00 45.93 83 CYS D N 1
ATOM 4359 C CA . CYS D 1 77 ? 21.744 -30.057 7.216 1.00 46.73 83 CYS D CA 1
ATOM 4360 C C . CYS D 1 77 ? 20.924 -30.716 8.322 1.00 42.76 83 CYS D C 1
ATOM 4361 O O . CYS D 1 77 ? 19.885 -31.272 8.039 1.00 47.83 83 CYS D O 1
ATOM 4364 N N . THR D 1 78 ? 21.404 -30.689 9.563 1.00 40.35 84 THR D N 1
ATOM 4365 C CA . THR D 1 78 ? 20.557 -30.995 10.745 1.00 38.61 84 THR D CA 1
ATOM 4366 C C . THR D 1 78 ? 20.644 -29.851 11.697 1.00 38.43 84 THR D C 1
ATOM 4367 O O . THR D 1 78 ? 21.626 -29.120 11.716 1.00 41.23 84 THR D O 1
ATOM 4370 N N . GLU D 1 79 ? 19.624 -29.742 12.522 1.00 39.51 85 GLU D N 1
ATOM 4371 C CA . GLU D 1 79 ? 19.562 -28.718 13.529 1.00 38.57 85 GLU D CA 1
ATOM 4372 C C . GLU D 1 79 ? 19.665 -29.357 14.874 1.00 36.71 85 GLU D C 1
ATOM 4373 O O . GLU D 1 79 ? 19.118 -30.430 15.098 1.00 38.56 85 GLU D O 1
ATOM 4379 N N . PHE D 1 80 ? 20.411 -28.730 15.766 1.00 36.09 86 PHE D N 1
ATOM 4380 C CA . PHE D 1 80 ? 20.553 -29.247 17.120 1.00 35.88 86 PHE D CA 1
ATOM 4381 C C . PHE D 1 80 ? 20.744 -28.084 18.066 1.00 31.91 86 PHE D C 1
ATOM 4382 O O . PHE D 1 80 ? 21.020 -26.983 17.631 1.00 31.72 86 PHE D O 1
ATOM 4390 N N . SER D 1 81 ? 20.621 -28.340 19.356 1.00 31.63 87 SER D N 1
ATOM 4391 C CA . SER D 1 81 ? 20.755 -27.305 20.352 1.00 33.07 87 SER D CA 1
ATOM 4392 C C . SER D 1 81 ? 21.741 -27.694 21.438 1.00 34.96 87 SER D C 1
ATOM 4393 O O . SER D 1 81 ? 21.969 -28.864 21.698 1.00 34.73 87 SER D O 1
ATOM 4396 N N . LEU D 1 82 ? 22.392 -26.691 22.014 1.00 38.94 88 LEU D N 1
ATOM 4397 C CA . LEU D 1 82 ? 23.303 -26.884 23.127 1.00 40.08 88 LEU D CA 1
ATOM 4398 C C . LEU D 1 82 ? 22.932 -25.857 24.147 1.00 40.66 88 LEU D C 1
ATOM 4399 O O . LEU D 1 82 ? 22.481 -24.757 23.800 1.00 39.17 88 LEU D O 1
ATOM 4404 N N . VAL D 1 83 ? 23.170 -26.209 25.402 1.00 42.27 89 VAL D N 1
ATOM 4405 C CA . VAL D 1 83 ? 23.040 -25.276 26.487 1.00 43.04 89 VAL D CA 1
ATOM 4406 C C . VAL D 1 83 ? 24.394 -25.207 27.167 1.00 40.98 89 VAL D C 1
ATOM 4407 O O . VAL D 1 83 ? 24.943 -26.212 27.557 1.00 41.03 89 VAL D O 1
ATOM 4411 N N . ALA D 1 84 ? 24.893 -23.991 27.323 1.00 40.09 90 ALA D N 1
ATOM 4412 C CA . ALA D 1 84 ? 26.174 -23.747 27.918 1.00 39.20 90 ALA D CA 1
ATOM 4413 C C . ALA D 1 84 ? 25.915 -23.132 29.278 1.00 42.27 90 ALA D C 1
ATOM 4414 O O . ALA D 1 84 ? 25.143 -22.175 29.381 1.00 39.02 90 ALA D O 1
ATOM 4416 N N . ASP D 1 85 ? 26.593 -23.645 30.307 1.00 45.22 91 ASP D N 1
ATOM 4417 C CA . ASP D 1 85 ? 26.417 -23.141 31.667 1.00 49.04 91 ASP D CA 1
ATOM 4418 C C . ASP D 1 85 ? 27.477 -22.128 32.013 1.00 47.89 91 ASP D C 1
ATOM 4419 O O . ASP D 1 85 ? 28.623 -22.261 31.611 1.00 46.10 91 ASP D O 1
ATOM 4424 N N . LYS D 1 86 ? 27.068 -21.081 32.713 1.00 50.61 92 LYS D N 1
ATOM 4425 C CA . LYS D 1 86 ? 27.996 -20.069 33.185 1.00 54.72 92 LYS D CA 1
ATOM 4426 C C . LYS D 1 86 ? 28.870 -20.730 34.257 1.00 50.68 92 LYS D C 1
ATOM 4427 O O . LYS D 1 86 ? 28.365 -21.260 35.213 1.00 46.69 92 LYS D O 1
ATOM 4433 N N . THR D 1 87 ? 30.180 -20.670 34.099 1.00 52.56 93 THR D N 1
ATOM 4434 C CA . THR D 1 87 ? 31.080 -21.219 35.104 1.00 55.83 93 THR D CA 1
ATOM 4435 C C . THR D 1 87 ? 31.438 -20.137 36.120 1.00 58.77 93 THR D C 1
ATOM 4436 O O . THR D 1 87 ? 31.127 -18.958 35.932 1.00 61.70 93 THR D O 1
ATOM 4440 N N . ALA D 1 88 ? 32.152 -20.533 37.171 1.00 60.31 94 ALA D N 1
ATOM 4441 C CA . ALA D 1 88 ? 32.601 -19.602 38.219 1.00 59.00 94 ALA D CA 1
ATOM 4442 C C . ALA D 1 88 ? 33.508 -18.455 37.726 1.00 59.30 94 ALA D C 1
ATOM 4443 O O . ALA D 1 88 ? 33.427 -17.349 38.247 1.00 59.71 94 ALA D O 1
ATOM 4445 N N . LYS D 1 89 ? 34.333 -18.711 36.712 1.00 61.71 95 LYS D N 1
ATOM 4446 C CA . LYS D 1 89 ? 35.268 -17.698 36.197 1.00 62.50 95 LYS D CA 1
ATOM 4447 C C . LYS D 1 89 ? 34.590 -16.556 35.411 1.00 69.27 95 LYS D C 1
ATOM 4448 O O . LYS D 1 89 ? 33.452 -16.680 34.943 1.00 75.78 95 LYS D O 1
ATOM 4454 N N . ASP D 1 90 ? 35.296 -15.441 35.262 1.00 72.81 96 ASP D N 1
ATOM 4455 C CA . ASP D 1 90 ? 34.695 -14.222 34.699 1.00 80.54 96 ASP D CA 1
ATOM 4456 C C . ASP D 1 90 ? 34.341 -14.360 33.221 1.00 73.03 96 ASP D C 1
ATOM 4457 O O . ASP D 1 90 ? 35.225 -14.484 32.363 1.00 71.47 96 ASP D O 1
ATOM 4462 N N . GLY D 1 91 ? 33.045 -14.302 32.936 1.00 63.80 97 GLY D N 1
ATOM 4463 C CA . GLY D 1 91 ? 32.546 -14.394 31.571 1.00 61.77 97 GLY D CA 1
ATOM 4464 C C . GLY D 1 91 ? 32.559 -15.784 30.936 1.00 56.35 97 GLY D C 1
ATOM 4465 O O . GLY D 1 91 ? 32.003 -15.965 29.857 1.00 57.82 97 GLY D O 1
ATOM 4466 N N . GLU D 1 92 ? 33.200 -16.758 31.578 1.00 50.76 98 GLU D N 1
ATOM 4467 C CA . GLU D 1 92 ? 33.356 -18.076 30.992 1.00 49.83 98 GLU D CA 1
ATOM 4468 C C . GLU D 1 92 ? 32.079 -18.883 31.002 1.00 48.65 98 GLU D C 1
ATOM 4469 O O . GLU D 1 92 ? 31.245 -18.773 31.905 1.00 47.30 98 GLU D O 1
ATOM 4475 N N . TYR D 1 93 ? 31.950 -19.718 29.975 1.00 46.40 99 TYR D N 1
ATOM 4476 C CA . TYR D 1 93 ? 30.853 -20.661 29.859 1.00 43.90 99 TYR D CA 1
ATOM 4477 C C . TYR D 1 93 ? 31.433 -22.030 29.555 1.00 41.87 99 TYR D C 1
ATOM 4478 O O . TYR D 1 93 ? 32.465 -22.127 28.903 1.00 40.01 99 TYR D O 1
ATOM 4487 N N . PHE D 1 94 ? 30.738 -23.075 29.983 1.00 39.28 100 PHE D N 1
ATOM 4488 C CA . PHE D 1 94 ? 31.138 -24.421 29.659 1.00 39.92 100 PHE D CA 1
ATOM 4489 C C . PHE D 1 94 ? 30.036 -25.122 28.881 1.00 40.70 100 PHE D C 1
ATOM 4490 O O . PHE D 1 94 ? 28.865 -25.021 29.234 1.00 43.19 100 PHE D O 1
ATOM 4498 N N . VAL D 1 95 ? 30.410 -25.855 27.840 1.00 39.56 101 VAL D N 1
ATOM 4499 C CA . VAL D 1 95 ? 29.454 -26.703 27.156 1.00 42.64 101 VAL D CA 1
ATOM 4500 C C . VAL D 1 95 ? 30.167 -27.939 26.600 1.00 45.01 101 VAL D C 1
ATOM 4501 O O . VAL D 1 95 ? 31.315 -27.860 26.200 1.00 42.02 101 VAL D O 1
ATOM 4505 N N . GLU D 1 96 ? 29.462 -29.071 26.561 1.00 49.39 102 GLU D N 1
ATOM 4506 C CA . GLU D 1 96 ? 30.028 -30.336 26.083 1.00 51.11 102 GLU D CA 1
ATOM 4507 C C . GLU D 1 96 ? 29.603 -30.615 24.628 1.00 46.67 102 GLU D C 1
ATOM 4508 O O . GLU D 1 96 ? 28.416 -30.738 24.338 1.00 44.75 102 GLU D O 1
ATOM 4514 N N . TYR D 1 97 ? 30.581 -30.674 23.726 1.00 40.03 103 TYR D N 1
ATOM 4515 C CA . TYR D 1 97 ? 30.328 -30.845 22.298 1.00 36.37 103 TYR D CA 1
ATOM 4516 C C . TYR D 1 97 ? 31.633 -31.174 21.611 1.00 34.69 103 TYR D C 1
ATOM 4517 O O . TYR D 1 97 ? 32.562 -30.372 21.608 1.00 28.75 103 TYR D O 1
ATOM 4526 N N . ASP D 1 98 ? 31.705 -32.379 21.060 1.00 35.94 104 ASP D N 1
ATOM 4527 C CA . ASP D 1 98 ? 32.946 -32.892 20.515 1.00 37.69 104 ASP D CA 1
ATOM 4528 C C . ASP D 1 98 ? 34.103 -32.579 21.442 1.00 40.01 104 ASP D C 1
ATOM 4529 O O . ASP D 1 98 ? 35.103 -32.017 21.014 1.00 41.30 104 ASP D O 1
ATOM 4534 N N . GLY D 1 99 ? 33.940 -32.922 22.721 1.00 42.79 105 GLY D N 1
ATOM 4535 C CA . GLY D 1 99 ? 34.921 -32.621 23.760 1.00 41.50 105 GLY D CA 1
ATOM 4536 C C . GLY D 1 99 ? 34.371 -31.674 24.809 1.00 42.43 105 GLY D C 1
ATOM 4537 O O . GLY D 1 99 ? 33.154 -31.497 24.943 1.00 43.56 105 GLY D O 1
ATOM 4538 N N . GLU D 1 100 ? 35.278 -31.082 25.568 1.00 42.95 106 GLU D N 1
ATOM 4539 C CA . GLU D 1 100 ? 34.929 -30.107 26.586 1.00 45.67 106 GLU D CA 1
ATOM 4540 C C . GLU D 1 100 ? 35.265 -28.734 26.042 1.00 42.28 106 GLU D C 1
ATOM 4541 O O . GLU D 1 100 ? 36.404 -28.492 25.645 1.00 40.75 106 GLU D O 1
ATOM 4547 N N . ASN D 1 101 ? 34.285 -27.835 26.040 1.00 38.72 107 ASN D N 1
ATOM 4548 C CA . ASN D 1 101 ? 34.480 -26.489 25.532 1.00 35.97 107 ASN D CA 1
ATOM 4549 C C . ASN D 1 101 ? 34.280 -25.426 26.581 1.00 36.96 107 ASN D C 1
ATOM 4550 O O . ASN D 1 101 ? 33.292 -25.429 27.305 1.00 38.82 107 ASN D O 1
ATOM 4555 N N . THR D 1 102 ? 35.190 -24.470 26.603 1.00 38.40 108 THR D N 1
ATOM 4556 C CA . THR D 1 102 ? 35.095 -23.320 27.485 1.00 37.59 108 THR D CA 1
ATOM 4557 C C . THR D 1 102 ? 35.115 -22.125 26.594 1.00 37.65 108 THR D C 1
ATOM 4558 O O . THR D 1 102 ? 35.960 -22.046 25.701 1.00 40.32 108 THR D O 1
ATOM 4562 N N . PHE D 1 103 ? 34.218 -21.175 26.809 1.00 36.82 109 PHE D N 1
ATOM 4563 C CA . PHE D 1 103 ? 34.209 -20.017 25.937 1.00 36.10 109 PHE D CA 1
ATOM 4564 C C . PHE D 1 103 ? 33.785 -18.732 26.610 1.00 34.99 109 PHE D C 1
ATOM 4565 O O . PHE D 1 103 ? 33.082 -18.741 27.613 1.00 34.90 109 PHE D O 1
ATOM 4573 N N . THR D 1 104 ? 34.171 -17.633 25.987 1.00 32.97 110 THR D N 1
ATOM 4574 C CA . THR D 1 104 ? 33.838 -16.323 26.473 1.00 33.79 110 THR D CA 1
ATOM 4575 C C . THR D 1 104 ? 33.407 -15.461 25.302 1.00 35.05 110 THR D C 1
ATOM 4576 O O . THR D 1 104 ? 33.641 -15.786 24.143 1.00 35.64 110 THR D O 1
ATOM 4580 N N . ILE D 1 105 ? 32.768 -14.349 25.616 1.00 35.19 111 ILE D N 1
ATOM 4581 C CA . ILE D 1 105 ? 32.347 -13.411 24.617 1.00 34.69 111 ILE D CA 1
ATOM 4582 C C . ILE D 1 105 ? 33.381 -12.325 24.525 1.00 37.58 111 ILE D C 1
ATOM 4583 O O . ILE D 1 105 ? 33.483 -11.501 25.416 1.00 45.11 111 ILE D O 1
ATOM 4588 N N . LEU D 1 106 ? 34.144 -12.300 23.456 1.00 37.83 112 LEU D N 1
ATOM 4589 C CA . LEU D 1 106 ? 35.192 -11.306 23.354 1.00 36.23 112 LEU D CA 1
ATOM 4590 C C . LEU D 1 106 ? 34.648 -9.909 23.331 1.00 33.93 112 LEU D C 1
ATOM 4591 O O . LEU D 1 106 ? 35.194 -9.035 23.975 1.00 32.90 112 LEU D O 1
ATOM 4596 N N . LYS D 1 107 ? 33.612 -9.685 22.544 1.00 35.65 113 LYS D N 1
ATOM 4597 C CA . LYS D 1 107 ? 33.243 -8.326 22.140 1.00 39.05 113 LYS D CA 1
ATOM 4598 C C . LYS D 1 107 ? 31.892 -8.371 21.419 1.00 36.20 113 LYS D C 1
ATOM 4599 O O . LYS D 1 107 ? 31.598 -9.325 20.723 1.00 31.46 113 LYS D O 1
ATOM 4605 N N . THR D 1 108 ? 31.059 -7.358 21.626 1.00 38.01 114 THR D N 1
ATOM 4606 C CA . THR D 1 108 ? 29.751 -7.285 20.959 1.00 38.43 114 THR D CA 1
ATOM 4607 C C . THR D 1 108 ? 29.172 -5.901 21.054 1.00 39.06 114 THR D C 1
ATOM 4608 O O . THR D 1 108 ? 29.493 -5.177 21.976 1.00 40.32 114 THR D O 1
ATOM 4612 N N . ASP D 1 109 ? 28.313 -5.528 20.117 1.00 41.44 115 ASP D N 1
ATOM 4613 C CA . ASP D 1 109 ? 27.504 -4.306 20.271 1.00 40.83 115 ASP D CA 1
ATOM 4614 C C . ASP D 1 109 ? 26.026 -4.656 20.340 1.00 41.91 115 ASP D C 1
ATOM 4615 O O . ASP D 1 109 ? 25.165 -3.798 20.172 1.00 38.88 115 ASP D O 1
ATOM 4620 N N . TYR D 1 110 ? 25.753 -5.938 20.596 1.00 43.15 116 TYR D N 1
ATOM 4621 C CA . TYR D 1 110 ? 24.405 -6.432 20.871 1.00 44.20 116 TYR D CA 1
ATOM 4622 C C . TYR D 1 110 ? 23.542 -6.515 19.668 1.00 39.68 116 TYR D C 1
ATOM 4623 O O . TYR D 1 110 ? 22.977 -7.558 19.403 1.00 42.46 116 TYR D O 1
ATOM 4632 N N . ASP D 1 111 ? 23.405 -5.428 18.936 1.00 40.02 117 ASP D N 1
ATOM 4633 C CA . ASP D 1 111 ? 22.449 -5.432 17.833 1.00 42.38 117 ASP D CA 1
ATOM 4634 C C . ASP D 1 111 ? 23.075 -5.420 16.430 1.00 39.14 117 ASP D C 1
ATOM 4635 O O . ASP D 1 111 ? 22.384 -5.167 15.465 1.00 35.52 117 ASP D O 1
ATOM 4640 N N . ASN D 1 112 ? 24.361 -5.748 16.325 1.00 41.38 118 ASN D N 1
ATOM 4641 C CA . ASN D 1 112 ? 24.981 -6.055 15.020 1.00 39.37 118 ASN D CA 1
ATOM 4642 C C . ASN D 1 112 ? 25.878 -7.273 15.006 1.00 33.81 118 ASN D C 1
ATOM 4643 O O . ASN D 1 112 ? 25.735 -8.131 14.142 1.00 27.96 118 ASN D O 1
ATOM 4648 N N . TYR D 1 113 ? 26.798 -7.354 15.968 1.00 32.32 119 TYR D N 1
ATOM 4649 C CA . TYR D 1 113 ? 27.808 -8.418 15.958 1.00 30.86 119 TYR D CA 1
ATOM 4650 C C . TYR D 1 113 ? 28.117 -8.933 17.359 1.00 27.89 119 TYR D C 1
ATOM 4651 O O . TYR D 1 113 ? 27.883 -8.248 18.357 1.00 30.05 119 TYR D O 1
ATOM 4660 N N . VAL D 1 114 ? 28.604 -10.158 17.421 1.00 25.70 120 VAL D N 1
ATOM 4661 C CA . VAL D 1 114 ? 29.155 -10.709 18.649 1.00 26.45 120 VAL D CA 1
ATOM 4662 C C . VAL D 1 114 ? 30.303 -11.638 18.248 1.00 28.86 120 VAL D C 1
ATOM 4663 O O . VAL D 1 114 ? 30.220 -12.348 17.242 1.00 30.66 120 VAL D O 1
ATOM 4667 N N . MET D 1 115 ? 31.408 -11.575 18.988 1.00 29.61 121 MET D N 1
ATOM 4668 C CA . MET D 1 115 ? 32.576 -12.396 18.703 1.00 27.93 121 MET D CA 1
ATOM 4669 C C . MET D 1 115 ? 32.752 -13.302 19.895 1.00 27.40 121 MET D C 1
ATOM 4670 O O . MET D 1 115 ? 32.776 -12.805 21.019 1.00 27.27 121 MET D O 1
ATOM 4675 N N . PHE D 1 116 ? 32.916 -14.605 19.650 1.00 27.36 122 PHE D N 1
ATOM 4676 C CA . PHE D 1 116 ? 33.200 -15.584 20.709 1.00 28.43 122 PHE D CA 1
ATOM 4677 C C . PHE D 1 116 ? 34.611 -16.153 20.611 1.00 29.06 122 PHE D C 1
ATOM 4678 O O . PHE D 1 116 ? 35.164 -16.311 19.514 1.00 30.59 122 PHE D O 1
ATOM 4686 N N . HIS D 1 117 ? 35.185 -16.466 21.767 1.00 29.17 123 HIS D N 1
ATOM 4687 C CA . HIS D 1 117 ? 36.455 -17.176 21.845 1.00 29.66 123 HIS D CA 1
ATOM 4688 C C . HIS D 1 117 ? 36.208 -18.448 22.602 1.00 28.03 123 HIS D C 1
ATOM 4689 O O . HIS D 1 117 ? 35.702 -18.422 23.709 1.00 27.11 123 HIS D O 1
ATOM 4696 N N . LEU D 1 118 ? 36.625 -19.555 22.020 1.00 29.18 124 LEU D N 1
ATOM 4697 C CA . LEU D 1 118 ? 36.332 -20.853 22.563 1.00 30.94 124 LEU D CA 1
ATOM 4698 C C . LEU D 1 118 ? 37.576 -21.735 22.528 1.00 32.46 124 LEU D C 1
ATOM 4699 O O . LEU D 1 118 ? 38.277 -21.792 21.512 1.00 30.86 124 LEU D O 1
ATOM 4704 N N . VAL D 1 119 ? 37.778 -22.498 23.601 1.00 33.69 125 VAL D N 1
ATOM 4705 C CA . VAL D 1 119 ? 38.831 -23.505 23.648 1.00 35.39 125 VAL D CA 1
ATOM 4706 C C . VAL D 1 119 ? 38.224 -24.887 23.798 1.00 34.65 125 VAL D C 1
ATOM 4707 O O . VAL D 1 119 ? 37.374 -25.090 24.651 1.00 35.25 125 VAL D O 1
ATOM 4711 N N . ASN D 1 120 ? 38.664 -25.826 22.966 1.00 35.53 126 ASN D N 1
ATOM 4712 C CA . ASN D 1 120 ? 38.174 -27.198 23.002 1.00 38.22 126 ASN D CA 1
ATOM 4713 C C . ASN D 1 120 ? 39.256 -28.147 23.477 1.00 42.90 126 ASN D C 1
ATOM 4714 O O . ASN D 1 120 ? 40.321 -28.211 22.890 1.00 43.48 126 ASN D O 1
ATOM 4719 N N . VAL D 1 121 ? 38.954 -28.925 24.506 1.00 46.62 127 VAL D N 1
ATOM 4720 C CA . VAL D 1 121 ? 39.851 -29.975 24.945 1.00 46.25 127 VAL D CA 1
ATOM 4721 C C . VAL D 1 121 ? 39.257 -31.323 24.615 1.00 46.21 127 VAL D C 1
ATOM 4722 O O . VAL D 1 121 ? 38.108 -31.579 24.928 1.00 47.17 127 VAL D O 1
ATOM 4726 N N . ASN D 1 122 ? 40.053 -32.195 24.026 1.00 49.31 128 ASN D N 1
ATOM 4727 C CA . ASN D 1 122 ? 39.570 -33.497 23.618 1.00 55.58 128 ASN D CA 1
ATOM 4728 C C . ASN D 1 122 ? 40.766 -34.414 23.386 1.00 61.11 128 ASN D C 1
ATOM 4729 O O . ASN D 1 122 ? 41.653 -34.083 22.589 1.00 63.71 128 ASN D O 1
ATOM 4734 N N . ASN D 1 123 ? 40.791 -35.549 24.091 1.00 62.80 129 ASN D N 1
ATOM 4735 C CA . ASN D 1 123 ? 41.907 -36.506 24.037 1.00 66.39 129 ASN D CA 1
ATOM 4736 C C . ASN D 1 123 ? 43.252 -35.879 24.343 1.00 66.57 129 ASN D C 1
ATOM 4737 O O . ASN D 1 123 ? 44.239 -36.185 23.675 1.00 64.77 129 ASN D O 1
ATOM 4742 N N . GLY D 1 124 ? 43.293 -34.967 25.305 1.00 66.86 130 GLY D N 1
ATOM 4743 C CA . GLY D 1 124 ? 44.529 -34.246 25.592 1.00 70.15 130 GLY D CA 1
ATOM 4744 C C . GLY D 1 124 ? 44.957 -33.174 24.585 1.00 71.99 130 GLY D C 1
ATOM 4745 O O . GLY D 1 124 ? 45.747 -32.304 24.929 1.00 72.90 130 GLY D O 1
ATOM 4746 N N . GLU D 1 125 ? 44.478 -33.247 23.340 1.00 70.95 131 GLU D N 1
ATOM 4747 C CA . GLU D 1 125 ? 44.659 -32.161 22.373 1.00 67.96 131 GLU D CA 1
ATOM 4748 C C . GLU D 1 125 ? 43.763 -30.981 22.695 1.00 61.13 131 GLU D C 1
ATOM 4749 O O . GLU D 1 125 ? 42.671 -31.144 23.244 1.00 63.99 131 GLU D O 1
ATOM 4755 N N . THR D 1 126 ? 44.219 -29.806 22.287 1.00 55.29 132 THR D N 1
ATOM 4756 C CA . THR D 1 126 ? 43.494 -28.554 22.479 1.00 53.18 132 THR D CA 1
ATOM 4757 C C . THR D 1 126 ? 43.569 -27.682 21.238 1.00 49.32 132 THR D C 1
ATOM 4758 O O . THR D 1 126 ? 44.605 -27.631 20.576 1.00 43.41 132 THR D O 1
ATOM 4762 N N . PHE D 1 127 ? 42.485 -26.963 20.945 1.00 44.19 133 PHE D N 1
ATOM 4763 C CA . PHE D 1 127 ? 42.535 -25.939 19.918 1.00 40.92 133 PHE D CA 1
ATOM 4764 C C . PHE D 1 127 ? 41.654 -24.758 20.250 1.00 39.83 133 PHE D C 1
ATOM 4765 O O . PHE D 1 127 ? 40.831 -24.807 21.162 1.00 44.66 133 PHE D O 1
ATOM 4773 N N . GLN D 1 128 ? 41.889 -23.670 19.540 1.00 37.09 134 GLN D N 1
ATOM 4774 C CA . GLN D 1 128 ? 41.105 -22.459 19.694 1.00 35.44 134 GLN D CA 1
ATOM 4775 C C . GLN D 1 128 ? 40.155 -22.350 18.550 1.00 37.32 134 GLN D C 1
ATOM 4776 O O . GLN D 1 128 ? 40.449 -22.762 17.419 1.00 36.24 134 GLN D O 1
ATOM 4782 N N . LEU D 1 129 ? 39.010 -21.763 18.852 1.00 37.97 135 LEU D N 1
ATOM 4783 C CA . LEU D 1 129 ? 38.002 -21.487 17.851 1.00 35.58 135 LEU D CA 1
ATOM 4784 C C . LEU D 1 129 ? 37.507 -20.107 18.151 1.00 32.93 135 LEU D C 1
ATOM 4785 O O . LEU D 1 129 ? 37.239 -19.793 19.309 1.00 29.05 135 LEU D O 1
ATOM 4790 N N . MET D 1 130 ? 37.407 -19.274 17.116 1.00 33.26 136 MET D N 1
ATOM 4791 C CA . MET D 1 130 ? 36.763 -17.964 17.242 1.00 33.13 136 MET D CA 1
ATOM 4792 C C . MET D 1 130 ? 35.662 -17.783 16.211 1.00 32.00 136 MET D C 1
ATOM 4793 O O . MET D 1 130 ? 35.818 -18.216 15.073 1.00 31.31 136 MET D O 1
ATOM 4798 N N . GLU D 1 131 ? 34.530 -17.211 16.627 1.00 31.46 137 GLU D N 1
ATOM 4799 C CA . GLU D 1 131 ? 33.340 -17.112 15.752 1.00 31.44 137 GLU D CA 1
ATOM 4800 C C . GLU D 1 131 ? 32.872 -15.678 15.726 1.00 30.33 137 GLU D C 1
ATOM 4801 O O . GLU D 1 131 ? 32.922 -14.999 16.751 1.00 31.52 137 GLU D O 1
ATOM 4807 N N . LEU D 1 132 ? 32.442 -15.218 14.558 1.00 28.29 138 LEU D N 1
ATOM 4808 C CA . LEU D 1 132 ? 31.837 -13.919 14.407 1.00 28.21 138 LEU D CA 1
ATOM 4809 C C . LEU D 1 132 ? 30.414 -14.127 13.959 1.00 28.34 138 LEU D C 1
ATOM 4810 O O . LEU D 1 132 ? 30.166 -14.616 12.876 1.00 25.77 138 LEU D O 1
ATOM 4815 N N . TYR D 1 133 ? 29.474 -13.715 14.791 1.00 30.26 139 TYR D N 1
ATOM 4816 C CA . TYR D 1 133 ? 28.060 -13.799 14.449 1.00 28.89 139 TYR D CA 1
ATOM 4817 C C . TYR D 1 133 ? 27.528 -12.403 14.119 1.00 28.30 139 TYR D C 1
ATOM 4818 O O . TYR D 1 133 ? 27.945 -11.405 14.714 1.00 25.03 139 TYR D O 1
ATOM 4827 N N . GLY D 1 134 ? 26.580 -12.342 13.194 1.00 28.92 140 GLY D N 1
ATOM 4828 C CA . GLY D 1 134 ? 25.862 -11.094 12.911 1.00 29.03 140 GLY D CA 1
ATOM 4829 C C . GLY D 1 134 ? 24.366 -11.233 13.141 1.00 27.41 140 GLY D C 1
ATOM 4830 O O . GLY D 1 134 ? 23.857 -12.348 13.198 1.00 29.01 140 GLY D O 1
ATOM 4831 N N . ARG D 1 135 ? 23.659 -10.113 13.264 1.00 23.70 141 ARG D N 1
ATOM 4832 C CA . ARG D 1 135 ? 22.207 -10.138 13.334 1.00 23.20 141 ARG D CA 1
ATOM 4833 C C . ARG D 1 135 ? 21.591 -10.145 11.924 1.00 26.09 141 ARG D C 1
ATOM 4834 O O . ARG D 1 135 ? 20.375 -10.253 11.793 1.00 30.48 141 ARG D O 1
ATOM 4842 N N . THR D 1 136 ? 22.441 -10.034 10.908 1.00 26.70 142 THR D N 1
ATOM 4843 C CA . THR D 1 136 ? 22.082 -10.099 9.494 1.00 27.04 142 THR D CA 1
ATOM 4844 C C . THR D 1 136 ? 22.968 -11.112 8.820 1.00 26.49 142 THR D C 1
ATOM 4845 O O . THR D 1 136 ? 24.009 -11.450 9.347 1.00 26.63 142 THR D O 1
ATOM 4849 N N . LYS D 1 137 ? 22.551 -11.634 7.681 1.00 29.04 143 LYS D N 1
ATOM 4850 C CA . LYS D 1 137 ? 23.352 -12.636 6.972 1.00 29.98 143 LYS D CA 1
ATOM 4851 C C . LYS D 1 137 ? 24.792 -12.202 6.733 1.00 29.95 143 LYS D C 1
ATOM 4852 O O . LYS D 1 137 ? 25.647 -13.057 6.469 1.00 30.66 143 LYS D O 1
ATOM 4858 N N . ASP D 1 138 ? 25.032 -10.895 6.652 1.00 29.17 144 ASP D N 1
ATOM 4859 C CA . ASP D 1 138 ? 26.370 -10.396 6.353 1.00 29.30 144 ASP D CA 1
ATOM 4860 C C . ASP D 1 138 ? 26.689 -9.205 7.202 1.00 27.48 144 ASP D C 1
ATOM 4861 O O . ASP D 1 138 ? 25.809 -8.595 7.780 1.00 30.93 144 ASP D O 1
ATOM 4866 N N . LEU D 1 139 ? 27.975 -8.947 7.353 1.00 26.58 145 LEU D N 1
ATOM 4867 C CA . LEU D 1 139 ? 28.433 -7.783 8.027 1.00 26.77 145 LEU D CA 1
ATOM 4868 C C . LEU D 1 139 ? 29.421 -7.082 7.141 1.00 26.68 145 LEU D C 1
ATOM 4869 O O . LEU D 1 139 ? 29.867 -7.614 6.153 1.00 28.23 145 LEU D O 1
ATOM 4874 N N . SER D 1 140 ? 29.758 -5.871 7.520 1.00 27.80 146 SER D N 1
ATOM 4875 C CA . SER D 1 140 ? 30.675 -5.039 6.756 1.00 28.96 146 SER D CA 1
ATOM 4876 C C . SER D 1 140 ? 32.100 -5.541 6.863 1.00 30.84 146 SER D C 1
ATOM 4877 O O . SER D 1 140 ? 32.413 -6.289 7.761 1.00 30.17 146 SER D O 1
ATOM 4880 N N . SER D 1 141 ? 32.952 -5.084 5.950 1.00 33.79 147 SER D N 1
ATOM 4881 C CA . SER D 1 141 ? 34.374 -5.376 5.958 1.00 33.79 147 SER D CA 1
ATOM 4882 C C . SER D 1 141 ? 35.017 -4.938 7.251 1.00 38.26 147 SER D C 1
ATOM 4883 O O . SER D 1 141 ? 35.925 -5.598 7.762 1.00 42.30 147 SER D O 1
ATOM 4886 N N . ASP D 1 142 ? 34.594 -3.772 7.725 1.00 39.38 148 ASP D N 1
ATOM 4887 C CA . ASP D 1 142 ? 35.167 -3.136 8.894 1.00 42.57 148 ASP D CA 1
ATOM 4888 C C . ASP D 1 142 ? 35.164 -4.101 10.066 1.00 39.17 148 ASP D C 1
ATOM 4889 O O . ASP D 1 142 ? 36.202 -4.323 10.720 1.00 40.37 148 ASP D O 1
ATOM 4894 N N . ILE D 1 143 ? 34.016 -4.727 10.281 1.00 35.70 149 ILE D N 1
ATOM 4895 C CA . ILE D 1 143 ? 33.830 -5.625 11.404 1.00 33.86 149 ILE D CA 1
ATOM 4896 C C . ILE D 1 143 ? 34.573 -6.940 11.170 1.00 32.88 149 ILE D C 1
ATOM 4897 O O . ILE D 1 143 ? 35.189 -7.482 12.108 1.00 32.82 149 ILE D O 1
ATOM 4902 N N . LYS D 1 144 ? 34.540 -7.445 9.941 1.00 30.73 150 LYS D N 1
ATOM 4903 C CA . LYS D 1 144 ? 35.296 -8.653 9.600 1.00 33.00 150 LYS D CA 1
ATOM 4904 C C . LYS D 1 144 ? 36.797 -8.467 9.795 1.00 34.97 150 LYS D C 1
ATOM 4905 O O . LYS D 1 144 ? 37.496 -9.396 10.217 1.00 36.96 150 LYS D O 1
ATOM 4911 N N . GLU D 1 145 ? 37.295 -7.268 9.504 1.00 37.61 151 GLU D N 1
ATOM 4912 C CA . GLU D 1 145 ? 38.715 -6.964 9.687 1.00 39.44 151 GLU D CA 1
ATOM 4913 C C . GLU D 1 145 ? 39.069 -6.789 11.175 1.00 37.88 151 GLU D C 1
ATOM 4914 O O . GLU D 1 145 ? 40.115 -7.249 11.626 1.00 35.00 151 GLU D O 1
ATOM 4920 N N . LYS D 1 146 ? 38.170 -6.190 11.951 1.00 37.07 152 LYS D N 1
ATOM 4921 C CA . LYS D 1 146 ? 38.362 -6.133 13.407 1.00 35.30 152 LYS D CA 1
ATOM 4922 C C . LYS D 1 146 ? 38.405 -7.511 13.997 1.00 30.80 152 LYS D C 1
ATOM 4923 O O . LYS D 1 146 ? 39.217 -7.798 14.859 1.00 29.95 152 LYS D O 1
ATOM 4929 N N . PHE D 1 147 ? 37.572 -8.389 13.470 1.00 28.48 153 PHE D N 1
ATOM 4930 C CA . PHE D 1 147 ? 37.551 -9.754 13.933 1.00 26.61 153 PHE D CA 1
ATOM 4931 C C . PHE D 1 147 ? 38.845 -10.474 13.570 1.00 27.29 153 PHE D C 1
ATOM 4932 O O . PHE D 1 147 ? 39.412 -11.218 14.387 1.00 26.14 153 PHE D O 1
ATOM 4940 N N . ALA D 1 148 ? 39.331 -10.232 12.355 1.00 27.10 154 ALA D N 1
ATOM 4941 C CA . ALA D 1 148 ? 40.569 -10.858 11.921 1.00 27.38 154 ALA D CA 1
ATOM 4942 C C . ALA D 1 148 ? 41.727 -10.447 12.844 1.00 27.99 154 ALA D C 1
ATOM 4943 O O . ALA D 1 148 ? 42.568 -11.271 13.185 1.00 25.23 154 ALA D O 1
ATOM 4945 N N . LYS D 1 149 ? 41.778 -9.177 13.224 1.00 32.41 155 LYS D N 1
ATOM 4946 C CA . LYS D 1 149 ? 42.819 -8.717 14.135 1.00 37.97 155 LYS D CA 1
ATOM 4947 C C . LYS D 1 149 ? 42.815 -9.486 15.436 1.00 37.42 155 LYS D C 1
ATOM 4948 O O . LYS D 1 149 ? 43.855 -9.921 15.897 1.00 36.44 155 LYS D O 1
ATOM 4954 N N . LEU D 1 150 ? 41.648 -9.710 16.007 1.00 37.81 156 LEU D N 1
ATOM 4955 C CA . LEU D 1 150 ? 41.591 -10.513 17.215 1.00 36.85 156 LEU D CA 1
ATOM 4956 C C . LEU D 1 150 ? 41.986 -11.969 16.990 1.00 35.59 156 LEU D C 1
ATOM 4957 O O . LEU D 1 150 ? 42.657 -12.566 17.827 1.00 35.11 156 LEU D O 1
ATOM 4962 N N . CYS D 1 151 ? 41.621 -12.543 15.858 1.00 34.16 157 CYS D N 1
ATOM 4963 C CA . CYS D 1 151 ? 42.074 -13.892 15.581 1.00 35.14 157 CYS D CA 1
ATOM 4964 C C . CYS D 1 151 ? 43.608 -13.954 15.591 1.00 34.08 157 CYS D C 1
ATOM 4965 O O . CYS D 1 151 ? 44.209 -14.806 16.258 1.00 31.26 157 CYS D O 1
ATOM 4968 N N . VAL D 1 152 ? 44.235 -13.027 14.872 1.00 31.62 158 VAL D N 1
ATOM 4969 C CA . VAL D 1 152 ? 45.679 -13.004 14.785 1.00 31.60 158 VAL D CA 1
ATOM 4970 C C . VAL D 1 152 ? 46.283 -12.771 16.170 1.00 31.87 158 VAL D C 1
ATOM 4971 O O . VAL D 1 152 ? 47.287 -13.388 16.536 1.00 31.51 158 VAL D O 1
ATOM 4975 N N . ALA D 1 153 ? 45.672 -11.877 16.936 1.00 32.79 159 ALA D N 1
ATOM 4976 C CA . ALA D 1 153 ? 46.096 -11.633 18.318 1.00 34.17 159 ALA D CA 1
ATOM 4977 C C . ALA D 1 153 ? 46.054 -12.873 19.189 1.00 32.71 159 ALA D C 1
ATOM 4978 O O . ALA D 1 153 ? 46.876 -13.024 20.074 1.00 32.14 159 ALA D O 1
ATOM 4980 N N . HIS D 1 154 ? 45.136 -13.779 18.904 1.00 33.96 160 HIS D N 1
ATOM 4981 C CA . HIS D 1 154 ? 45.114 -15.074 19.597 1.00 35.83 160 HIS D CA 1
ATOM 4982 C C . HIS D 1 154 ? 45.886 -16.165 18.840 1.00 35.63 160 HIS D C 1
ATOM 4983 O O . HIS D 1 154 ? 45.700 -17.325 19.097 1.00 36.09 160 HIS D O 1
ATOM 4990 N N . GLY D 1 155 ? 46.759 -15.786 17.922 1.00 34.61 161 GLY D N 1
ATOM 4991 C CA . GLY D 1 155 ? 47.569 -16.750 17.212 1.00 36.37 161 GLY D CA 1
ATOM 4992 C C . GLY D 1 155 ? 46.884 -17.623 16.181 1.00 38.66 161 GLY D C 1
ATOM 4993 O O . GLY D 1 155 ? 47.398 -18.678 15.819 1.00 40.29 161 GLY D O 1
ATOM 4994 N N . ILE D 1 156 ? 45.752 -17.169 15.652 1.00 39.12 162 ILE D N 1
ATOM 4995 C CA . ILE D 1 156 ? 45.162 -17.835 14.512 1.00 33.67 162 ILE D CA 1
ATOM 4996 C C . ILE D 1 156 ? 45.437 -16.960 13.316 1.00 34.24 162 ILE D C 1
ATOM 4997 O O . ILE D 1 156 ? 44.964 -15.829 13.252 1.00 36.96 162 ILE D O 1
ATOM 5002 N N . THR D 1 157 ? 46.213 -17.479 12.371 1.00 35.07 163 THR D N 1
ATOM 5003 C CA . THR D 1 157 ? 46.616 -16.713 11.211 1.00 35.65 163 THR D CA 1
ATOM 5004 C C . THR D 1 157 ? 45.511 -16.676 10.212 1.00 34.78 163 THR D C 1
ATOM 5005 O O . THR D 1 157 ? 44.584 -17.454 10.295 1.00 35.58 163 THR D O 1
ATOM 5009 N N . ARG D 1 158 ? 45.657 -15.819 9.208 1.00 38.19 164 ARG D N 1
ATOM 5010 C CA . ARG D 1 158 ? 44.572 -15.541 8.275 1.00 42.63 164 ARG D CA 1
ATOM 5011 C C . ARG D 1 158 ? 44.149 -16.689 7.356 1.00 43.16 164 ARG D C 1
ATOM 5012 O O . ARG D 1 158 ? 43.024 -16.723 6.888 1.00 42.87 164 ARG D O 1
ATOM 5020 N N . ASP D 1 159 ? 45.043 -17.624 7.099 1.00 46.52 165 ASP D N 1
ATOM 5021 C CA . ASP D 1 159 ? 44.709 -18.758 6.252 1.00 49.82 165 ASP D CA 1
ATOM 5022 C C . ASP D 1 159 ? 43.761 -19.693 6.987 1.00 42.52 165 ASP D C 1
ATOM 5023 O O . ASP D 1 159 ? 43.144 -20.538 6.368 1.00 38.67 165 ASP D O 1
ATOM 5028 N N . ASN D 1 160 ? 43.672 -19.546 8.310 1.00 37.95 166 ASN D N 1
ATOM 5029 C CA . ASN D 1 160 ? 42.743 -20.296 9.139 1.00 34.31 166 ASN D CA 1
ATOM 5030 C C . ASN D 1 160 ? 41.507 -19.518 9.550 1.00 32.75 166 ASN D C 1
ATOM 5031 O O . ASN D 1 160 ? 40.777 -19.935 10.448 1.00 32.20 166 ASN D O 1
ATOM 5036 N N . ILE D 1 161 ? 41.276 -18.391 8.903 1.00 30.24 167 ILE D N 1
ATOM 5037 C CA . ILE D 1 161 ? 40.029 -17.673 9.035 1.00 29.96 167 ILE D CA 1
ATOM 5038 C C . ILE D 1 161 ? 39.164 -17.994 7.820 1.00 27.24 167 ILE D C 1
ATOM 5039 O O . ILE D 1 161 ? 39.626 -17.923 6.699 1.00 28.23 167 ILE D O 1
ATOM 5044 N N . ILE D 1 162 ? 37.909 -18.326 8.035 1.00 26.33 168 ILE D N 1
ATOM 5045 C CA . ILE D 1 162 ? 37.019 -18.674 6.931 1.00 26.89 168 ILE D CA 1
ATOM 5046 C C . ILE D 1 162 ? 35.734 -17.834 6.957 1.00 27.35 168 ILE D C 1
ATOM 5047 O O . ILE D 1 162 ? 34.968 -17.886 7.908 1.00 23.43 168 ILE D O 1
ATOM 5052 N N . ASP D 1 163 ? 35.513 -17.089 5.878 1.00 28.37 169 ASP D N 1
ATOM 5053 C CA . ASP D 1 163 ? 34.301 -16.334 5.704 1.00 29.82 169 ASP D CA 1
ATOM 5054 C C . ASP D 1 163 ? 33.228 -17.298 5.202 1.00 30.77 169 ASP D C 1
ATOM 5055 O O . ASP D 1 163 ? 33.307 -17.823 4.094 1.00 31.46 169 ASP D O 1
ATOM 5060 N N . LEU D 1 164 ? 32.201 -17.499 6.014 1.00 29.48 170 LEU D N 1
ATOM 5061 C CA . LEU D 1 164 ? 31.150 -18.409 5.664 1.00 28.11 170 LEU D CA 1
ATOM 5062 C C . LEU D 1 164 ? 30.077 -17.789 4.773 1.00 27.70 170 LEU D C 1
ATOM 5063 O O . LEU D 1 164 ? 29.227 -18.484 4.292 1.00 27.90 170 LEU D O 1
ATOM 5068 N N . THR D 1 165 ? 30.116 -16.486 4.549 1.00 29.82 171 THR D N 1
ATOM 5069 C CA . THR D 1 165 ? 28.983 -15.805 3.888 1.00 29.59 171 THR D CA 1
ATOM 5070 C C . THR D 1 165 ? 28.686 -16.195 2.487 1.00 30.32 171 THR D C 1
ATOM 5071 O O . THR D 1 165 ? 27.595 -15.967 2.048 1.00 32.88 171 THR D O 1
ATOM 5075 N N . LYS D 1 166 ? 29.627 -16.750 1.752 1.00 34.81 172 LYS D N 1
ATOM 5076 C CA . LYS D 1 166 ? 29.312 -17.080 0.366 1.00 37.39 172 LYS D CA 1
ATOM 5077 C C . LYS D 1 166 ? 29.271 -18.578 0.163 1.00 39.34 172 LYS D C 1
ATOM 5078 O O . LYS D 1 166 ? 29.345 -19.068 -0.967 1.00 39.59 172 LYS D O 1
ATOM 5084 N N . THR D 1 167 ? 29.115 -19.288 1.281 1.00 38.12 173 THR D N 1
ATOM 5085 C CA . THR D 1 167 ? 29.109 -20.725 1.300 1.00 35.38 173 THR D CA 1
ATOM 5086 C C . THR D 1 167 ? 27.773 -21.116 1.857 1.00 31.32 173 THR D C 1
ATOM 5087 O O . THR D 1 167 ? 27.117 -20.332 2.494 1.00 28.87 173 THR D O 1
ATOM 5091 N N . ASP D 1 168 ? 27.384 -22.351 1.623 1.00 30.09 174 ASP D N 1
ATOM 5092 C CA . ASP D 1 168 ? 26.169 -22.850 2.180 1.00 29.69 174 ASP D CA 1
ATOM 5093 C C . ASP D 1 168 ? 26.286 -22.852 3.686 1.00 28.10 174 ASP D C 1
ATOM 5094 O O . ASP D 1 168 ? 27.161 -23.504 4.243 1.00 30.23 174 ASP D O 1
ATOM 5099 N N . ARG D 1 169 ? 25.377 -22.130 4.336 1.00 28.88 175 ARG D N 1
ATOM 5100 C CA . ARG D 1 169 ? 25.231 -22.117 5.803 1.00 27.35 175 ARG D CA 1
ATOM 5101 C C . ARG D 1 169 ? 23.900 -22.710 6.269 1.00 27.19 175 ARG D C 1
ATOM 5102 O O . ARG D 1 169 ? 23.452 -22.425 7.374 1.00 26.91 175 ARG D O 1
ATOM 5110 N N . CYS D 1 170 ? 23.237 -23.476 5.410 1.00 27.96 176 CYS D N 1
ATOM 5111 C CA . CYS D 1 170 ? 21.932 -24.053 5.722 1.00 31.16 176 CYS D CA 1
ATOM 5112 C C . CYS D 1 170 ? 20.852 -23.038 6.061 1.00 30.72 176 CYS D C 1
ATOM 5113 O O . CYS D 1 170 ? 20.019 -23.316 6.901 1.00 28.78 176 CYS D O 1
ATOM 5116 N N . LEU D 1 171 ? 20.832 -21.892 5.384 1.00 32.36 177 LEU D N 1
ATOM 5117 C CA . LEU D 1 171 ? 19.797 -20.882 5.610 1.00 32.49 177 LEU D CA 1
ATOM 5118 C C . LEU D 1 171 ? 18.427 -21.295 5.092 1.00 36.35 177 LEU D C 1
ATOM 5119 O O . LEU D 1 171 ? 18.225 -22.443 4.704 1.00 35.32 177 LEU D O 1
ATOM 5124 N N . GLN D 1 172 ? 17.478 -20.341 5.120 1.00 42.30 178 GLN D N 1
ATOM 5125 C CA . GLN D 1 172 ? 16.196 -20.451 4.426 1.00 40.00 178 GLN D CA 1
ATOM 5126 C C . GLN D 1 172 ? 15.788 -19.296 3.523 1.00 40.93 178 GLN D C 1
ATOM 5127 O O . GLN D 1 172 ? 14.838 -19.447 2.725 1.00 41.54 178 GLN D O 1
#

Nearest PDB structures (foldseek):
  3zq3-assembly2_B  TM=1.006E+00  e=9.280E-33  Rattus norvegicus
  2a2g-assembly1_A  TM=9.964E-01  e=6.939E-27  Rattus norvegicus
  3kfi-assembly1_A  TM=9.979E-01  e=1.187E-24  Mus musculus
  2dm5-assembly1_A  TM=9.772E-01  e=3.209E-23  Mus musculus
  1i06-assembly1_A  TM=9.715E-01  e=7.017E-23  Mus musculus

Foldseek 3Di:
DKDFLVVVNDPPQLLFFFKWWFKKFKPVQQLCPAQRQPVWIWTTWDDDDQKIKTWIWHADPRDIDIDMWIWGHDPDRQWTWTAGQATKIKHWGIDPSQFKTKMWMWGADPNDIMIMMTIMTNDLYDDPVVVVVNQVVCVVVPTHPVRMDGCSPDDNPPD/DKDFLVVVNDPPQLLFFFKWWFKKFKLVQQLCPAQRQPVWIWGTWDDDDQKIKTWIWHAHPRDIDIDMWIWGHDPDRQWTWTAGQATKIKGWGIDPSQFKTKMWMWGADPNDIMIMMTIMTNDLYDDPVVVVVNQVVCVVVPTHDVRMDGCSVDDNPDD/DKDFLVVVNDPPQLLFFFKWWFKKFKLVQQLCPAQRQPVWIWTTWDDDDQKIKTWIWHAHPNDIDIDMWIWGHDPDRQWTWTDGQATKIKGWGIDPSQFKTKMWMWGADPNDIMIMMTIMTNDLYDDPVVVVVNQVVCVVVVTHPVRMDGCSPDDNPPD/DKDFLVVVNDPPQLLFFFKWWFKKFKPVQQLCPAQRQPVWIWTGWDDDDQKIKTWIWHAHPRDIDIDMWIWGHDPDRQWTWTAGQATKIKGWGIDPSQFKTKMWMWGADPNDIMIMMTIMTNDLYDDPVVVVVNQVVCVVVPTHDVRMDGCSVDDNPDD

InterPro domains:
  IPR000566 Lipocalin/cytosolic fatty-acid binding domain [PF00061] (35-174)
  IPR002345 Lipocalin [PTHR11430] (6-177)
  IPR002971 Major urinary protein [PR01221] (18-32)
  IPR002971 Major urinary protein [PR01221] (35-53)
  IPR002971 Major urinary protein [PR01221] (64-85)
  IPR002971 Major urinary protein [PR01221] (97-109)
  IPR002971 Major urinary protein [PR01221] (111-126)
  IPR002971 Major urinary protein [PR01221] (132-153)
  IPR002971 Major urinary protein [PR01221] (160-177)
  IPR012674 Calycin [G3DSA:2.40.128.20] (14-179)
  IPR012674 Calycin [SSF50814] (29-177)
  IPR022272 Lipocalin family conserved site [PS00213] (28-41)

Sequence (636 aa):
EEASFERGNLDVDKLNGDWFSIVVASDKREKIEENGSMRVFVQHIDVLENSLGFTFRIKENGVCTEFSLVADKTAKDGEYFVEYDGENTFTILKTDYDNYVMFHLVNVNNGETFQLMELYGRTKDLSSDIKEKFAKLCVAHGITRDNIIDLTKTDRCLQEEASFERGNLDVDKLNGDWFSIVVASDKREKIEENGSMRVFVQHIDVLENSLGFTFRIKENGVCTEFSLVADKTAKDGEYFVEYDGENTFTILKTDYDNYVMFHLVNVNNGETFQLMELYGRTKDLSSDIKEKFAKLCVAHGITRDNIIDLTKTDRCLQEEASFERGNLDVDKLNGDWFSIVVASDKREKIEENGSMRVFVQHIDVLENSLGFTFRIKENGVCTEFSLVADKTAKDGEYFVEYDGENTFTILKTDYDNYVMFHLVNVNNGETFQLMELYGRTKDLSSDIKEKFAKLCVAHGITRDNIIDLTKTDRCLQEEASFERGNLDVDKLNGDWFSIVVASDKREKIEENGSMRVFVQHIDVLENSLGFTFRIKENGVCTEFSLVADKTAKDGEYFVEYDGENTFTILKTDYDNYVMFHLVNVNNGETFQLMELYGRTKDLSSDIKEKFAKLCVAHGITRDNIIDLTKTDRCLQ

CATH classification: 2.40.128.20

B-factor: mean 44.34, std 21.94, range [18.49, 184.14]

Secondary structure (DSSP, 8-state):
----SSS----GGGG-EE-EEEEEEESSGGGGSTT-TT-EEEEEEEEETTEEEEEEEEEETTEEEEEEEEEEEPSSTT-EEEESSSEEEEEEEEE-SSSEEEEEEEEEETTEEEEEEEEEESSS---HHHHHHHHHHHHHTT--GGGEEEGGGS--S--/----SSS----GGGG-EE-EEEEEEESSGGGGSTT-TT-EEEEEEEEETTEEEEEEEEEETTEEEEEEEEEEEPSSTT-EEEESSSEEEEEEEEE-SSSEEEEEEEEEETTEEEEEEEEEESSS---HHHHHHHHHHHHHTT--GGGEEE-TTS-----/----SSS----GGGG-EE-EEEEEEESSGGGGSTT-TT-EEEEEEEEETTEEEEEEEEEETTEEEEEEEEEEEPSSTT-EEEESSSEEEEEEEEE-SSSEEEEEEEEEETTEEEEEEEEEESSS---HHHHHHHHHHHHHTT--GGGEEEGGGS--S--/----SSS----GGGG-EE-EEEEEEESSGGGGSTT-TT-EEEEEEEEETTEEEEEEEEEETTEEEEEEEEEEEPSSTT-EEEESSSEEEEEEEEE-SSSEEEEEEEEEETTEEEEEEEEEESSS---HHHHHHHHHHHHHTT--GGGEEE-TTS-----

Solvent-accessible surface area: 29228 Å² total; per-residue (Å²): 157,94,4,8,44,143,144,58,78,41,65,40,93,92,0,48,5,28,1,20,4,0,7,4,0,0,65,56,56,112,35,0,67,120,94,6,28,6,26,10,4,3,39,52,0,60,24,85,172,119,12,1,8,12,25,14,62,15,57,110,123,63,97,56,62,100,55,74,32,85,0,80,77,41,117,139,105,9,42,10,69,14,125,45,53,23,95,2,47,11,18,1,17,56,0,14,28,82,40,22,0,2,4,27,17,45,1,66,46,148,75,107,80,6,37,2,0,14,0,1,0,26,15,79,53,18,32,42,75,30,36,49,117,0,6,133,46,0,68,80,60,54,0,53,30,16,23,18,17,16,0,27,105,56,75,13,5,50,176,162,92,4,7,44,143,145,59,78,43,66,40,92,87,0,11,0,58,1,54,4,0,6,4,0,0,65,58,90,110,35,0,65,118,93,8,28,6,26,10,4,3,31,39,0,62,24,86,173,118,12,1,8,12,27,13,27,16,51,111,115,22,60,29,61,88,54,76,33,83,0,82,76,40,116,139,106,8,41,10,68,14,125,46,54,23,96,1,47,9,18,0,16,55,0,14,28,58,64,23,0,2,4,26,16,45,2,67,49,148,76,109,82,6,36,2,0,13,0,1,0,4,49,54,72,20,60,91,82,29,46,69,117,0,6,141,46,0,76,82,58,55,0,80,142,120,30,31,23,60,0,22,85,39,10,10,9,40,116,154,95,3,7,42,143,147,60,79,41,66,44,90,93,0,44,5,27,1,21,4,0,7,4,0,0,63,58,57,112,34,0,66,125,93,7,26,6,27,10,3,3,38,52,0,62,26,86,172,118,13,1,8,12,26,15,62,13,60,105,123,61,97,56,52,101,53,74,32,84,0,80,76,40,116,139,105,10,42,11,70,14,124,45,55,23,93,2,46,9,18,1,17,58,0,14,28,80,40,24,0,2,5,28,17,45,1,65,44,148,76,108,81,6,37,2,0,14,0,1,0,24,13,81,56,19,30,40,78,30,37,50,117,0,7,133,48,0,67,82,60,55,0,52,29,17,23,15,17,12,1,33,98,56,75,12,5,52,179,161,94,4,8,45,143,146,59,77,41,66,41,93,88,0,14,0,45,2,53,3,0,6,3,0,0,63,59,90,112,33,0,67,116,93,8,29,6,27,10,3,3,25,26,0,60,25,87,172,117,12,1,8,11,21,14,36,18,51,111,108,22,62,25,65,92,53,76,34,84,0,82,76,42,116,139,106,10,41,11,71,15,124,47,54,23,94,1,46,10,17,1,16,55,0,14,29,58,64,23,0,1,4,27,15,44,1,65,48,148,76,108,80,7,38,2,0,13,0,1,0,4,45,58,69,20,58,85,98,33,44,69,132,0,6,138,45,0,77,81,58,54,0,72,145,96,24,32,22,62,0,22,85,39,8,9,9,42,127